Protein 8E0O (pdb70)

Secondary structure (DSSP, 8-state):
-HHHHHHHHHHHHHHHHHHHHHHHHHHT-HHHHHHHHHHHHHHHHHHHHHHHHHHHHT-HHHHHHHHHHHHHHHHHHHHHHHHHT-HHHHHHHHHHHHHHHHHHHHHHHHHHHTT-HHHHHHHHHHHHHHHHHHHHHHH--/-HHHHHHHHHHHHHHHHHHHHHHHHHHTTTT---HHHHHHHHHHHHHHHHHHHHHHHHT-HHHHHHHHHHHHHHHHHHHHHHHHHHHTT-HHHHHHHHHHHHHHHHHHHHHHHHTT-HHHHHHHHHHHHHHHHHHHHHHHHHHHTT-HHHHHHHHHHHHHHHHHHHHHHHHSS-SHHHHHHHHHHHHHHHHHHHHHHHHH-/-HHHHHHHHHHHHHHHHHHHHHHHHHT-HHHHHHHHHHHHHHHHHHHHHHHHHHHHT-HHHHHHHHHHHHHHHHHHHHHHHHHT-HHHHHHHHHHHHHHHHHHHHHHHHHHHTT-HHHHHHHHHHHHHHHHHHHTT---HHHHHHHHHHHHHHHHHHHH-

Foldseek 3Di:
DVLVVVLVVLLVQLVVLLVQLVVCVVVVNVVSNVVSLVSLLVSLVVLCVQLVVCVVVVNNVSNLSSLLSNLVSLLSQLVSCLVVVNPVSLVVSLVSLVVSLVSLVVSLVVCVVVVVVVVNVSSVVSNVVSVVSNVVSVPSD/DVVLVVVVVVLVVVVVVLVVVVVVVVVCVVPDDQVVVLVSLLVLLVSLLVQCVSCLVVVNPPSPVVSLVSLVVSLVVLCVSLVVCVVVVNLVSNLSSLLSLLSSLLSQCVSCLSPVDPVSNVVSLVSLVVSLVVLVVQLVVCVVVVNNVSNLSSLVSNLSSLVSQLVSCVSDVHDVSVVVSVVSNVVSVVVNVVSVVVVVD/DLVVVLVVLVVQLVVLLVQCVVCVVVVPDVSNVVSLVSLVVSLVSLCVSLVVCVVVVNNVSNLSSLLSLLSSLLSQCVSCVVVVPPVSNVVSLVSLVVSLVSLVVQLVVCVVVVVVVSNVSSLVSNVSSLVSCVPPPPPVVVVVVSVVVVVVSVCSNVVD

B-factor: mean 35.29, std 16.88, range [11.18, 127.59]

Sequence (502 aa):
GSLELELQNLELLVHIAEVLARLARRTGNEEALEHAARVAEEVAKQAEEIAREARYRGDLRLALEALRIMVEAARVLAEIARERGNEELLQKAEELAREALRQVREISKRLQEEGNIELALKANRLLIDALEVLVRIMRHRSSLEEKIEELVKELIKHHTEELRRLLEKLVKEGSEEYLLELLENLVRLARVIAEVAREQGNEELLEEAARLAEEAARQAEELAREARYEGDLELALKALQILVNAARVLAEIARDRGNEELLQKAAELAKEAARQAEEIAKEARERGNFELALEALEILNEAARVLARIAHHRGNQELLEEAWRLTHRSAKWSREIAEQARKSPRLVLRALENMVRAAHTLAEIARDNGNEEWLERAARLAEEVARRAEELAREAREKGDLELALKALQILVNAAYVLAEIARDRGNEELLKKAHELARKAAEEAQKIAEQQARYEGNLELFNKALRILLEAIRVLIEHDDSEEAARELIRRLEELLEQSRRS

Solvent-accessible surface area: 21598 Å² total; per-residue (Å²): 80,99,30,80,44,73,2,68,24,6,35,2,15,0,24,0,0,24,0,0,2,89,0,0,115,106,58,57,51,102,149,2,10,97,36,0,11,129,22,0,66,53,2,0,48,84,0,32,119,11,0,91,64,0,75,169,154,52,56,25,120,9,0,10,68,0,0,85,0,0,7,34,0,0,50,0,0,1,50,12,1,120,64,112,69,64,87,117,19,8,111,73,0,45,88,32,0,58,41,0,25,116,1,0,38,104,5,0,51,146,1,31,148,104,44,57,20,46,12,0,3,74,0,0,78,14,7,0,48,0,3,42,12,0,1,76,2,4,58,44,176,111,69,82,20,127,110,1,29,123,36,0,125,58,7,35,64,38,1,42,49,0,83,108,44,32,71,54,70,84,180,93,79,101,32,93,90,55,7,45,7,0,42,3,2,9,20,2,0,91,7,0,14,75,1,2,66,88,68,67,49,81,78,5,23,64,69,0,18,57,23,0,77,46,0,1,127,30,0,49,64,24,0,138,78,2,68,200,131,60,57,35,95,14,0,5,100,0,0,51,10,0,0,42,0,0,60,4,4,11,78,15,6,68,72,41,87,42,88,88,35,36,66,98,0,26,57,10,0,47,66,0,3,54,18,0,35,105,0,0,34,88,8,71,152,85,44,74,65,53,11,0,0,60,0,0,69,10,0,3,37,0,0,78,10,17,6,59,19,4,99,74,46,84,75,111,142,26,6,49,92,0,25,55,16,0,61,104,0,4,107,33,0,73,64,4,3,90,55,14,84,125,69,73,73,31,22,17,47,0,0,69,3,0,11,37,0,0,48,1,1,13,77,2,1,62,49,54,61,45,147,50,42,35,86,109,0,11,140,11,0,78,23,0,2,156,62,0,61,62,22,4,53,63,5,40,95,90,50,68,39,68,20,0,5,124,0,1,43,4,0,4,57,0,0,87,5,1,0,67,11,2,60,88,64,68,64,82,79,26,44,61,46,0,51,60,38,0,48,79,0,16,58,50,0,74,63,10,0,76,75,1,114,160,116,51,56,75,83,8,3,11,84,0,0,60,10,13,0,37,0,11,68,5,36,6,29,64,23,128,50,77,91,46,4,62,68,20,8,58,41,0,53,60,10,3,89,54,0,82,93,62

Radius of gyration: 23.11 Å; Cα contacts (8 Å, |Δi|>4): 675; chains: 3; bounding box: 54×58×62 Å

Structure (mmCIF, N/CA/C/O backbone):
data_8E0O
#
_entry.id   8E0O
#
_cell.length_a   58.957
_cell.length_b   61.662
_cell.length_c   73.691
_cell.angle_alpha   90.000
_cell.angle_beta   100.190
_cell.angle_gamma   90.000
#
_symmetry.space_group_name_H-M   'P 1 21 1'
#
loop_
_entity.id
_entity.type
_entity.pdbx_description
1 polymer hetBGL03-15-18a
2 polymer hetBGL03-15-18b
3 polymer hetBGL03-15-18c
4 water water
#
loop_
_atom_site.group_PDB
_atom_site.id
_atom_site.type_symbol
_atom_site.label_atom_id
_atom_site.label_alt_id
_atom_site.label_comp_id
_atom_site.label_asym_id
_atom_site.label_entity_id
_atom_site.label_seq_id
_atom_site.pdbx_PDB_ins_code
_atom_site.Cartn_x
_atom_site.Cartn_y
_atom_site.Cartn_z
_atom_site.occupancy
_atom_site.B_iso_or_equiv
_atom_site.auth_seq_id
_atom_site.auth_comp_id
_atom_site.auth_asym_id
_atom_site.auth_atom_id
_atom_site.pdbx_PDB_model_num
ATOM 1 N N . GLY A 1 1 ? 27.247 20.972 10.580 1.00 45.02 -1 GLY A N 1
ATOM 2 C CA . GLY A 1 1 ? 27.033 21.457 11.931 1.00 48.62 -1 GLY A CA 1
ATOM 3 C C . GLY A 1 1 ? 28.090 20.980 12.907 1.00 48.23 -1 GLY A C 1
ATOM 4 O O . GLY A 1 1 ? 28.297 19.778 13.070 1.00 47.78 -1 GLY A O 1
ATOM 5 N N . SER A 1 2 ? 28.763 21.930 13.559 1.00 52.23 0 SER A N 1
ATOM 6 C CA . SER A 1 2 ? 29.825 21.576 14.496 1.00 52.41 0 SER A CA 1
ATOM 7 C C . SER A 1 2 ? 29.265 20.862 15.720 1.00 55.51 0 SER A C 1
ATOM 8 O O . SER A 1 2 ? 29.702 19.757 16.061 1.00 54.67 0 SER A O 1
ATOM 11 N N . LEU A 1 3 ? 28.294 21.481 16.397 1.00 51.29 1 LEU A N 1
ATOM 12 C CA . LEU A 1 3 ? 27.699 20.849 17.570 1.00 40.51 1 LEU A CA 1
ATOM 13 C C . LEU A 1 3 ? 26.930 19.588 17.199 1.00 34.41 1 LEU A C 1
ATOM 14 O O . LEU A 1 3 ? 26.910 18.627 17.977 1.00 27.82 1 LEU A O 1
ATOM 19 N N . GLU A 1 4 ? 26.291 19.572 16.026 1.00 34.60 2 GLU A N 1
ATOM 20 C CA . GLU A 1 4 ? 25.602 18.367 15.577 1.00 34.51 2 GLU A CA 1
ATOM 21 C C . GLU A 1 4 ? 26.586 17.226 15.355 1.00 37.33 2 GLU A C 1
ATOM 22 O O . GLU A 1 4 ? 26.298 16.073 15.697 1.00 32.56 2 GLU A O 1
ATOM 28 N N . LEU A 1 5 ? 27.754 17.528 14.782 1.00 37.01 3 LEU A N 1
ATOM 29 C CA . LEU A 1 5 ? 28.794 16.514 14.648 1.00 35.79 3 LEU A CA 1
ATOM 30 C C . LEU A 1 5 ? 29.391 16.147 16.000 1.00 32.65 3 LEU A C 1
ATOM 31 O O . LEU A 1 5 ? 29.771 14.990 16.216 1.00 27.30 3 LEU A O 1
ATOM 36 N N . GLU A 1 6 ? 29.484 17.116 16.914 1.00 28.96 4 GLU A N 1
ATOM 37 C CA . GLU A 1 6 ? 29.953 16.820 18.264 1.00 31.49 4 GLU A CA 1
ATOM 38 C C . GLU A 1 6 ? 29.010 15.856 18.972 1.00 29.83 4 GLU A C 1
ATOM 39 O O . GLU A 1 6 ? 29.455 14.946 19.681 1.00 22.24 4 GLU A O 1
ATOM 45 N N . LEU A 1 7 ? 27.701 16.038 18.785 1.00 27.33 5 LEU A N 1
ATOM 46 C CA . LEU A 1 7 ? 26.730 15.138 19.400 1.00 27.80 5 LEU A CA 1
ATOM 47 C C . LEU A 1 7 ? 26.804 13.745 18.788 1.00 28.22 5 LEU A C 1
ATOM 48 O O . LEU A 1 7 ? 26.608 12.743 19.486 1.00 22.59 5 LEU A O 1
ATOM 53 N N . GLN A 1 8 ? 27.084 13.661 17.484 1.00 22.32 6 GLN A N 1
ATOM 54 C CA . GLN A 1 8 ? 27.234 12.358 16.842 1.00 29.72 6 GLN A CA 1
ATOM 55 C C . GLN A 1 8 ? 28.423 11.597 17.413 1.00 24.14 6 GLN A C 1
ATOM 56 O O . GLN A 1 8 ? 28.356 10.376 17.602 1.00 25.85 6 GLN A O 1
ATOM 62 N N . ASN A 1 9 ? 29.522 12.301 17.694 1.00 22.75 7 ASN A N 1
ATOM 63 C CA . ASN A 1 9 ? 30.693 11.641 18.261 1.00 30.86 7 ASN A CA 1
ATOM 64 C C . ASN A 1 9 ? 30.448 11.228 19.707 1.00 28.97 7 ASN A C 1
ATOM 65 O O . ASN A 1 9 ? 30.925 10.175 20.146 1.00 21.04 7 ASN A O 1
ATOM 70 N N . LEU A 1 10 ? 29.706 12.043 20.463 1.00 20.59 8 LEU A N 1
ATOM 71 C CA . LEU A 1 10 ? 29.425 11.705 21.854 1.00 24.93 8 LEU A CA 1
ATOM 72 C C . LEU A 1 10 ? 28.544 10.467 21.956 1.00 18.68 8 LEU A C 1
ATOM 73 O O . LEU A 1 10 ? 28.745 9.628 22.842 1.00 17.70 8 LEU A O 1
ATOM 78 N N . GLU A 1 11 ? 27.562 10.334 21.061 1.00 16.88 9 GLU A N 1
ATOM 79 C CA . GLU A 1 11 ? 26.708 9.150 21.078 1.00 25.07 9 GLU A CA 1
ATOM 80 C C . GLU A 1 11 ? 27.500 7.894 20.739 1.00 22.17 9 GLU A C 1
ATOM 81 O O . GLU A 1 11 ? 27.301 6.842 21.356 1.00 19.81 9 GLU A O 1
ATOM 87 N N . LEU A 1 12 ? 28.398 7.983 19.755 1.00 18.45 10 LEU A N 1
ATOM 88 C CA . LEU A 1 12 ? 29.274 6.857 19.457 1.00 23.33 10 LEU A CA 1
ATOM 89 C C . LEU A 1 12 ? 30.202 6.563 20.629 1.00 23.53 10 LEU A C 1
ATOM 90 O O . LEU A 1 12 ? 30.478 5.398 20.937 1.00 19.95 10 LEU A O 1
ATOM 95 N N . LEU A 1 13 ? 30.680 7.612 21.302 1.00 21.03 11 LEU A N 1
ATOM 96 C CA . LEU A 1 13 ? 31.593 7.433 22.428 1.00 20.86 11 LEU A CA 1
ATOM 97 C C . LEU A 1 13 ? 30.937 6.637 23.550 1.00 25.95 11 LEU A C 1
ATOM 98 O O . LEU A 1 13 ? 31.539 5.709 24.103 1.00 21.85 11 LEU A O 1
ATOM 103 N N . VAL A 1 14 ? 29.697 6.988 23.900 1.00 17.25 12 VAL A N 1
ATOM 104 C CA . VAL A 1 14 ? 29.036 6.315 25.013 1.00 22.30 12 VAL A CA 1
ATOM 105 C C . VAL A 1 14 ? 28.610 4.904 24.622 1.00 22.99 12 VAL A C 1
ATOM 106 O O . VAL A 1 14 ? 28.499 4.022 25.482 1.00 17.51 12 VAL A O 1
ATOM 110 N N . HIS A 1 15 ? 28.379 4.655 23.330 1.00 20.60 13 HIS A N 1
ATOM 111 C CA . HIS A 1 15 ? 28.036 3.306 22.896 1.00 17.51 13 HIS A CA 1
ATOM 112 C C . HIS A 1 15 ? 29.258 2.399 22.844 1.00 22.69 13 HIS A C 1
ATOM 113 O O . HIS A 1 15 ? 29.135 1.189 23.066 1.00 21.32 13 HIS A O 1
ATOM 120 N N . ILE A 1 16 ? 30.436 2.956 22.552 1.00 19.19 14 ILE A N 1
ATOM 121 C CA . ILE A 1 16 ? 31.668 2.190 22.710 1.00 24.34 14 ILE A CA 1
ATOM 122 C C . ILE A 1 16 ? 31.915 1.892 24.182 1.00 20.59 14 ILE A C 1
ATOM 123 O O . ILE A 1 16 ? 32.308 0.778 24.549 1.00 21.05 14 ILE A O 1
ATOM 128 N N . ALA A 1 17 ? 31.677 2.880 25.049 1.00 19.89 15 ALA A N 1
ATOM 129 C CA . ALA A 1 17 ? 31.877 2.681 26.480 1.00 19.17 15 ALA A CA 1
ATOM 130 C C . ALA A 1 17 ? 30.920 1.634 27.034 1.00 20.09 15 ALA A C 1
ATOM 131 O O . ALA A 1 17 ? 31.284 0.861 27.928 1.00 17.61 15 ALA A O 1
ATOM 133 N N . GLU A 1 18 ? 29.689 1.596 26.518 1.00 19.15 16 GLU A N 1
ATOM 134 C CA . GLU A 1 18 ? 28.729 0.592 26.967 1.00 19.94 16 GLU A CA 1
ATOM 135 C C . GLU A 1 18 ? 29.216 -0.813 26.640 1.00 22.21 16 GLU A C 1
ATOM 136 O O . GLU A 1 18 ? 29.179 -1.712 27.489 1.00 21.04 16 GLU A O 1
ATOM 142 N N . VAL A 1 19 ? 29.682 -1.019 25.407 1.00 17.36 17 VAL A N 1
ATOM 143 C CA . VAL A 1 19 ? 30.180 -2.331 25.008 1.00 24.74 17 VAL A CA 1
ATOM 144 C C . VAL A 1 19 ? 31.466 -2.665 25.754 1.00 23.56 17 VAL A C 1
ATOM 145 O O . VAL A 1 19 ? 31.669 -3.805 26.188 1.00 22.20 17 VAL A O 1
ATOM 149 N N . LEU A 1 20 ? 32.347 -1.676 25.929 1.00 21.37 18 LEU A N 1
ATOM 150 C CA . LEU A 1 20 ? 33.601 -1.919 26.635 1.00 21.93 18 LEU A CA 1
ATOM 151 C C . LEU A 1 20 ? 33.356 -2.264 28.098 1.00 23.40 18 LEU A C 1
ATOM 152 O O . LEU A 1 20 ? 33.980 -3.186 28.638 1.00 22.73 18 LEU A O 1
ATOM 157 N N . ALA A 1 21 ? 32.454 -1.535 28.759 1.00 22.15 19 ALA A N 1
ATOM 158 C CA . ALA A 1 21 ? 32.152 -1.828 30.156 1.00 21.43 19 ALA A CA 1
ATOM 159 C C . ALA A 1 21 ? 31.543 -3.214 30.309 1.00 21.88 19 ALA A C 1
ATOM 160 O O . ALA A 1 21 ? 31.845 -3.932 31.269 1.00 24.12 19 ALA A O 1
ATOM 162 N N . ARG A 1 22 ? 30.680 -3.607 29.368 1.00 23.08 20 ARG A N 1
ATOM 163 C CA . ARG A 1 22 ? 30.072 -4.932 29.423 1.00 22.42 20 ARG A CA 1
ATOM 164 C C . ARG A 1 22 ? 31.126 -6.026 29.316 1.00 29.11 20 ARG A C 1
ATOM 165 O O . ARG A 1 22 ? 31.085 -7.014 30.059 1.00 27.92 20 ARG A O 1
ATOM 173 N N . LEU A 1 23 ? 32.085 -5.862 28.404 1.00 28.32 21 LEU A N 1
ATOM 174 C CA . LEU A 1 23 ? 33.107 -6.883 28.208 1.00 26.89 21 LEU A CA 1
ATOM 175 C C . LEU A 1 23 ? 34.175 -6.828 29.293 1.00 28.20 21 LEU A C 1
ATOM 176 O O . LEU A 1 23 ? 34.643 -7.873 29.756 1.00 24.48 21 LEU A O 1
ATOM 181 N N . ALA A 1 24 ? 34.573 -5.623 29.711 1.00 25.27 22 ALA A N 1
ATOM 182 C CA . ALA A 1 24 ? 35.604 -5.501 30.738 1.00 26.88 22 ALA A CA 1
ATOM 183 C C . ALA A 1 24 ? 35.142 -6.105 32.058 1.00 36.64 22 ALA A C 1
ATOM 184 O O . ALA A 1 24 ? 35.930 -6.738 32.770 1.00 30.33 22 ALA A O 1
ATOM 186 N N . ARG A 1 25 ? 33.867 -5.919 32.400 1.00 31.52 23 ARG A N 1
ATOM 187 C CA . ARG A 1 25 ? 33.344 -6.509 33.626 1.00 35.39 23 ARG A CA 1
ATOM 188 C C . ARG A 1 25 ? 33.268 -8.027 33.530 1.00 34.39 23 ARG A C 1
ATOM 189 O O . ARG A 1 25 ? 33.385 -8.718 34.549 1.00 36.11 23 ARG A O 1
ATOM 197 N N . ARG A 1 26 ? 33.085 -8.564 32.322 1.00 29.97 24 ARG A N 1
ATOM 198 C CA . ARG A 1 26 ? 32.981 -10.008 32.155 1.00 39.37 24 ARG A CA 1
ATOM 199 C C . ARG A 1 26 ? 34.321 -10.714 32.323 1.00 39.61 24 ARG A C 1
ATOM 200 O O . ARG A 1 26 ? 34.340 -11.905 32.651 1.00 43.65 24 ARG A O 1
ATOM 208 N N . THR A 1 27 ? 35.434 -10.014 32.109 1.00 35.10 25 THR A N 1
ATOM 209 C CA . THR A 1 27 ? 36.762 -10.601 32.229 1.00 34.55 25 THR A CA 1
ATOM 210 C C . THR A 1 27 ? 37.536 -10.096 33.437 1.00 38.07 25 THR A C 1
ATOM 211 O O . THR A 1 27 ? 38.676 -10.525 33.647 1.00 39.36 25 THR A O 1
ATOM 215 N N . GLY A 1 28 ? 36.960 -9.198 34.231 1.00 35.78 26 GLY A N 1
ATOM 216 C CA . GLY A 1 28 ? 37.644 -8.706 35.410 1.00 34.74 26 GLY A CA 1
ATOM 217 C C . GLY A 1 28 ? 38.701 -7.660 35.145 1.00 34.17 26 GLY A C 1
ATOM 218 O O . GLY A 1 28 ? 39.665 -7.558 35.911 1.00 34.77 26 GLY A O 1
ATOM 219 N N . ASN A 1 29 ? 38.556 -6.880 34.077 1.00 34.95 27 ASN A N 1
ATOM 220 C CA . ASN A 1 29 ? 39.485 -5.793 33.775 1.00 32.22 27 ASN A CA 1
ATOM 221 C C . ASN A 1 29 ? 38.933 -4.529 34.421 1.00 33.42 27 ASN A C 1
ATOM 222 O O . ASN A 1 29 ? 38.089 -3.840 33.845 1.00 29.62 27 ASN A O 1
ATOM 227 N N . GLU A 1 30 ? 39.410 -4.226 35.631 1.00 31.10 28 GLU A N 1
ATOM 228 C CA . GLU A 1 30 ? 38.897 -3.071 36.361 1.00 38.50 28 GLU A CA 1
ATOM 229 C C . GLU A 1 30 ? 39.314 -1.758 35.711 1.00 33.85 28 GLU A C 1
ATOM 230 O O . GLU A 1 30 ? 38.560 -0.779 35.758 1.00 29.46 28 GLU A O 1
ATOM 236 N N . GLU A 1 31 ? 40.501 -1.714 35.100 1.00 31.01 29 GLU A N 1
ATOM 237 C CA . GLU A 1 31 ? 40.964 -0.472 34.489 1.00 38.79 29 GLU A CA 1
ATOM 238 C C . GLU A 1 31 ? 40.151 -0.128 33.248 1.00 28.20 29 GLU A C 1
ATOM 239 O O . GLU A 1 31 ? 39.766 1.030 33.054 1.00 27.10 29 GLU A O 1
ATOM 245 N N . ALA A 1 32 ? 39.883 -1.119 32.394 1.00 25.91 30 ALA A N 1
ATOM 246 C CA . ALA A 1 32 ? 39.041 -0.872 31.229 1.00 28.63 30 ALA A CA 1
ATOM 247 C C . ALA A 1 32 ? 37.605 -0.567 31.634 1.00 30.32 30 ALA A C 1
ATOM 248 O O . ALA A 1 32 ? 36.930 0.227 30.970 1.00 33.44 30 ALA A O 1
ATOM 250 N N . LEU A 1 33 ? 37.126 -1.182 32.718 1.00 27.90 31 LEU A N 1
ATOM 251 C CA . LEU A 1 33 ? 35.772 -0.910 33.188 1.00 26.74 31 LEU A CA 1
ATOM 252 C C . LEU A 1 33 ? 35.664 0.494 33.769 1.00 32.73 31 LEU A C 1
ATOM 253 O O . LEU A 1 33 ? 34.685 1.204 33.511 1.00 28.30 31 LEU A O 1
ATOM 258 N N . GLU A 1 34 ? 36.657 0.909 34.560 1.00 24.58 32 GLU A N 1
ATOM 259 C CA . GLU A 1 34 ? 36.664 2.269 35.088 1.00 29.08 32 GLU A CA 1
ATOM 260 C C . GLU A 1 34 ? 36.814 3.290 33.966 1.00 28.95 32 GLU A C 1
ATOM 261 O O . GLU A 1 34 ? 36.206 4.367 34.010 1.00 30.61 32 GLU A O 1
ATOM 267 N N . HIS A 1 35 ? 37.616 2.964 32.950 1.00 24.45 33 HIS A N 1
ATOM 268 C CA . HIS A 1 35 ? 37.768 3.857 31.806 1.00 26.28 33 HIS A CA 1
ATOM 269 C C . HIS A 1 35 ? 36.446 4.033 31.069 1.00 27.69 33 HIS A C 1
ATOM 270 O O . HIS A 1 35 ? 36.080 5.154 30.694 1.00 21.67 33 HIS A O 1
ATOM 277 N N . ALA A 1 36 ? 35.714 2.937 30.856 1.00 24.69 34 ALA A N 1
ATOM 278 C CA . ALA A 1 36 ? 34.419 3.033 30.191 1.00 25.53 34 ALA A CA 1
ATOM 279 C C . ALA A 1 36 ? 33.428 3.832 31.028 1.00 23.15 34 ALA A C 1
ATOM 280 O O . ALA A 1 36 ? 32.591 4.562 30.485 1.00 27.50 34 ALA A O 1
ATOM 282 N N . ALA A 1 37 ? 33.511 3.712 32.356 1.00 25.20 35 ALA A N 1
ATOM 283 C CA . ALA A 1 37 ? 32.617 4.469 33.224 1.00 25.45 35 ALA A CA 1
ATOM 284 C C . ALA A 1 37 ? 32.923 5.961 33.170 1.00 27.68 35 ALA A C 1
ATOM 285 O O . ALA A 1 37 ? 32.006 6.790 33.209 1.00 22.94 35 ALA A O 1
ATOM 287 N N . ARG A 1 38 ? 34.206 6.322 33.081 1.00 23.95 36 ARG A N 1
ATOM 288 C CA . ARG A 1 38 ? 34.573 7.733 33.001 1.00 27.72 36 ARG A CA 1
ATOM 289 C C . ARG A 1 38 ? 34.102 8.354 31.692 1.00 22.39 36 ARG A C 1
ATOM 290 O O . ARG A 1 38 ? 33.632 9.498 31.676 1.00 21.52 36 ARG A O 1
ATOM 298 N N . VAL A 1 39 ? 34.222 7.617 30.586 1.00 21.75 37 VAL A N 1
ATOM 299 C CA . VAL A 1 39 ? 33.807 8.145 29.291 1.00 25.36 37 VAL A CA 1
ATOM 300 C C . VAL A 1 39 ? 32.299 8.363 29.259 1.00 25.08 37 VAL A C 1
ATOM 301 O O . VAL A 1 39 ? 31.817 9.393 28.772 1.00 21.01 37 VAL A O 1
ATOM 305 N N . ALA A 1 40 ? 31.531 7.404 29.784 1.00 22.69 38 ALA A N 1
ATOM 306 C CA . ALA A 1 40 ? 30.080 7.561 29.821 1.00 24.95 38 ALA A CA 1
ATOM 307 C C . ALA A 1 40 ? 29.676 8.744 30.692 1.00 27.51 38 ALA A C 1
ATOM 308 O O . ALA A 1 40 ? 28.704 9.446 30.388 1.00 23.83 38 ALA A O 1
ATOM 310 N N . GLU A 1 41 ? 30.415 8.984 31.778 1.00 27.07 39 GLU A N 1
ATOM 311 C CA . GLU A 1 41 ? 30.134 10.143 32.621 1.00 26.41 39 GLU A CA 1
ATOM 312 C C . GLU A 1 41 ? 30.467 11.442 31.899 1.00 26.16 39 GLU A C 1
ATOM 313 O O . GLU A 1 41 ? 29.689 12.402 31.945 1.00 23.72 39 GLU A O 1
ATOM 319 N N . GLU A 1 42 ? 31.621 11.489 31.226 1.00 20.76 40 GLU A N 1
ATOM 320 C CA . GLU A 1 42 ? 32.011 12.699 30.510 1.00 25.38 40 GLU A CA 1
ATOM 321 C C . GLU A 1 42 ? 31.081 12.988 29.339 1.00 22.56 40 GLU A C 1
ATOM 322 O O . GLU A 1 42 ? 30.818 14.157 29.035 1.00 23.89 40 GLU A O 1
ATOM 324 N N . VAL A 1 43 ? 30.578 11.947 28.672 1.00 21.16 41 VAL A N 1
ATOM 325 C CA . VAL A 1 43 ? 29.641 12.156 27.571 1.00 22.84 41 VAL A CA 1
ATOM 326 C C . VAL A 1 43 ? 28.357 12.794 28.083 1.00 19.99 41 VAL A C 1
ATOM 327 O O . VAL A 1 43 ? 27.822 13.727 27.472 1.00 19.07 41 VAL A O 1
ATOM 331 N N . ALA A 1 44 ? 27.847 12.307 29.218 1.00 18.60 42 ALA A N 1
ATOM 332 C CA . ALA A 1 44 ? 26.644 12.892 29.802 1.00 17.85 42 ALA A CA 1
ATOM 333 C C . ALA A 1 44 ? 26.869 14.348 30.190 1.00 22.32 42 ALA A C 1
ATOM 334 O O . ALA A 1 44 ? 25.986 15.193 30.001 1.00 17.40 42 ALA A O 1
ATOM 336 N N . LYS A 1 45 ? 28.047 14.660 30.736 1.00 19.49 43 LYS A N 1
ATOM 337 C CA . LYS A 1 45 ? 28.346 16.040 31.101 1.00 24.21 43 LYS A CA 1
ATOM 338 C C . LYS A 1 45 ? 28.466 16.923 29.865 1.00 23.82 43 LYS A C 1
ATOM 339 O O . LYS A 1 45 ? 27.937 18.040 29.840 1.00 22.87 43 LYS A O 1
ATOM 341 N N . GLN A 1 46 ? 29.150 16.436 28.826 1.00 19.49 44 GLN A N 1
ATOM 342 C CA . GLN A 1 46 ? 29.304 17.227 27.609 1.00 20.46 44 GLN A CA 1
ATOM 343 C C . GLN A 1 46 ? 27.975 17.395 26.884 1.00 22.88 44 GLN A C 1
ATOM 344 O O . GLN A 1 46 ? 27.712 18.450 26.295 1.00 16.46 44 GLN A O 1
ATOM 350 N N . ALA A 1 47 ? 27.123 16.367 26.913 1.00 16.74 45 ALA A N 1
ATOM 351 C CA . ALA A 1 47 ? 25.816 16.474 26.271 1.00 18.88 45 ALA A CA 1
ATOM 352 C C . ALA A 1 47 ? 24.942 17.511 26.966 1.00 19.12 45 ALA A C 1
ATOM 353 O O . ALA A 1 47 ? 24.199 18.247 26.305 1.00 15.62 45 ALA A O 1
ATOM 355 N N . GLU A 1 48 ? 25.016 17.585 28.298 1.00 18.99 46 GLU A N 1
ATOM 356 C CA . GLU A 1 48 ? 24.234 18.581 29.024 1.00 20.91 46 GLU A CA 1
ATOM 357 C C . GLU A 1 48 ? 24.715 19.993 28.717 1.00 16.89 46 GLU A C 1
ATOM 358 O O . GLU A 1 48 ? 23.904 20.918 28.595 1.00 19.66 46 GLU A O 1
ATOM 364 N N . GLU A 1 49 ? 26.032 20.177 28.586 1.00 19.19 47 GLU A N 1
ATOM 365 C CA . GLU A 1 49 ? 26.566 21.496 28.261 1.00 26.08 47 GLU A CA 1
ATOM 366 C C . GLU A 1 49 ? 26.144 21.936 26.865 1.00 23.18 47 GLU A C 1
ATOM 367 O O . GLU A 1 49 ? 25.886 23.123 26.634 1.00 20.76 47 GLU A O 1
ATOM 373 N N . ILE A 1 50 ? 26.075 20.996 25.920 1.00 18.02 48 ILE A N 1
ATOM 374 C CA . ILE A 1 50 ? 25.626 21.333 24.573 1.00 21.97 48 ILE A CA 1
ATOM 375 C C . ILE A 1 50 ? 24.136 21.655 24.576 1.00 16.98 48 ILE A C 1
ATOM 376 O O . ILE A 1 50 ? 23.682 22.565 23.873 1.00 19.48 48 ILE A O 1
ATOM 381 N N . ALA A 1 51 ? 23.355 20.924 25.374 1.00 19.68 49 ALA A N 1
ATOM 382 C CA . ALA A 1 51 ? 21.935 21.230 25.505 1.00 19.07 49 ALA A CA 1
ATOM 383 C C . ALA A 1 51 ? 21.730 22.622 26.091 1.00 23.91 49 ALA A C 1
ATOM 384 O O . ALA A 1 51 ? 20.910 23.404 25.596 1.00 20.32 49 ALA A O 1
ATOM 386 N N . ARG A 1 52 ? 22.477 22.949 27.149 1.00 22.62 50 ARG A N 1
ATOM 387 C CA . ARG A 1 52 ? 22.370 24.274 27.754 1.00 22.87 50 ARG A CA 1
ATOM 388 C C . ARG A 1 52 ? 22.802 25.360 26.778 1.00 25.58 50 ARG A C 1
ATOM 389 O O . ARG A 1 52 ? 22.173 26.423 26.700 1.00 26.05 50 ARG A O 1
ATOM 397 N N . GLU A 1 53 ? 23.877 25.113 26.025 1.00 22.78 51 GLU A N 1
ATOM 398 C CA . GLU A 1 53 ? 24.311 26.071 25.015 1.00 30.43 51 GLU A CA 1
ATOM 399 C C . GLU A 1 53 ? 23.267 26.216 23.914 1.00 28.30 51 GLU A C 1
ATOM 400 O O . GLU A 1 53 ? 23.023 27.323 23.420 1.00 28.23 51 GLU A O 1
ATOM 406 N N . ALA A 1 54 ? 22.635 25.107 23.523 1.00 25.42 52 ALA A N 1
ATOM 407 C CA . ALA A 1 54 ? 21.576 25.178 22.521 1.00 26.32 52 ALA A CA 1
ATOM 408 C C . ALA A 1 54 ? 20.361 25.923 23.056 1.00 26.96 52 ALA A C 1
ATOM 409 O O . ALA A 1 54 ? 19.694 26.651 22.311 1.00 27.15 52 ALA A O 1
ATOM 411 N N . ARG A 1 55 ? 20.056 25.755 24.346 1.00 22.56 53 ARG A N 1
ATOM 412 C CA . ARG A 1 55 ? 18.954 26.502 24.943 1.00 30.52 53 ARG A CA 1
ATOM 413 C C . ARG A 1 55 ? 19.269 27.990 25.028 1.00 26.21 53 ARG A C 1
ATOM 414 O O . ARG A 1 55 ? 18.363 28.820 24.894 1.00 24.41 53 ARG A O 1
ATOM 422 N N . TYR A 1 56 ? 20.537 28.342 25.253 1.00 26.52 54 TYR A N 1
ATOM 423 C CA . TYR A 1 56 ? 20.941 29.745 25.213 1.00 31.01 54 TYR A CA 1
ATOM 424 C C . TYR A 1 56 ? 20.654 30.352 23.845 1.00 35.76 54 TYR A C 1
ATOM 425 O O . TYR A 1 56 ? 20.098 31.451 23.741 1.00 33.85 54 TYR A O 1
ATOM 434 N N . ARG A 1 57 ? 21.031 29.641 22.779 1.00 29.19 55 ARG A N 1
ATOM 435 C CA . ARG A 1 57 ? 20.835 30.137 21.423 1.00 33.11 55 ARG A CA 1
ATOM 436 C C . ARG A 1 57 ? 19.370 30.159 21.012 1.00 31.20 55 ARG A C 1
ATOM 437 O O . ARG A 1 57 ? 19.025 30.828 20.032 1.00 36.84 55 ARG A O 1
ATOM 445 N N . GLY A 1 58 ? 18.505 29.447 21.729 1.00 31.37 56 GLY A N 1
ATOM 446 C CA . GLY A 1 58 ? 17.143 29.256 21.279 1.00 30.97 56 GLY A CA 1
ATOM 447 C C . GLY A 1 58 ? 16.972 28.146 20.270 1.00 24.55 56 GLY A C 1
ATOM 448 O O . GLY A 1 58 ? 15.907 28.050 19.650 1.00 25.38 56 GLY A O 1
ATOM 449 N N . ASP A 1 59 ? 17.993 27.308 20.081 1.00 25.45 57 ASP A N 1
ATOM 450 C CA . ASP A 1 59 ? 17.933 26.182 19.149 1.00 25.03 57 ASP A CA 1
ATOM 451 C C . ASP A 1 59 ? 17.399 24.975 19.915 1.00 24.17 57 ASP A C 1
ATOM 452 O O . ASP A 1 59 ? 18.141 24.121 20.404 1.00 25.16 57 ASP A O 1
ATOM 457 N N . LEU A 1 60 ? 16.069 24.913 20.017 1.00 27.20 58 LEU A N 1
ATOM 458 C CA . LEU A 1 60 ? 15.441 23.887 20.843 1.00 23.46 58 LEU A CA 1
ATOM 459 C C . LEU A 1 60 ? 15.502 22.512 20.189 1.00 25.57 58 LEU A C 1
ATOM 460 O O . LEU A 1 60 ? 15.474 21.495 20.892 1.00 17.63 58 LEU A O 1
ATOM 465 N N . ARG A 1 61 ? 15.583 22.455 18.858 1.00 19.74 59 ARG A N 1
ATOM 466 C CA . ARG A 1 61 ? 15.757 21.167 18.194 1.00 28.18 59 ARG A CA 1
ATOM 467 C C . ARG A 1 61 ? 17.116 20.564 18.522 1.00 18.57 59 ARG A C 1
ATOM 468 O O . ARG A 1 61 ? 17.217 19.367 18.817 1.00 15.34 59 ARG A O 1
ATOM 476 N N . LEU A 1 62 ? 18.173 21.379 18.477 1.00 23.60 60 LEU A N 1
ATOM 477 C CA . LEU A 1 62 ? 19.497 20.902 18.859 1.00 22.36 60 LEU A CA 1
ATOM 478 C C . LEU A 1 62 ? 19.546 20.541 20.339 1.00 22.72 60 LEU A C 1
ATOM 479 O O . LEU A 1 62 ? 20.233 19.589 20.729 1.00 21.48 60 LEU A O 1
ATOM 484 N N . ALA A 1 63 ? 18.823 21.289 21.176 1.00 17.55 61 ALA A N 1
ATOM 485 C CA . ALA A 1 63 ? 18.804 20.991 22.604 1.00 19.07 61 ALA A CA 1
ATOM 486 C C . ALA A 1 63 ? 18.154 19.641 22.877 1.00 17.58 61 ALA A C 1
ATOM 487 O O . ALA A 1 63 ? 18.623 18.880 23.731 1.00 18.16 61 ALA A O 1
ATOM 489 N N . LEU A 1 64 ? 17.075 19.324 22.156 1.00 17.17 62 LEU A N 1
ATOM 490 C CA . LEU A 1 64 ? 16.416 18.035 22.344 1.00 15.85 62 LEU A CA 1
ATOM 491 C C . LEU A 1 64 ? 17.311 16.885 21.899 1.00 18.30 62 LEU A C 1
ATOM 492 O O . LEU A 1 64 ? 17.299 15.810 22.510 1.00 13.93 62 LEU A O 1
ATOM 497 N N . GLU A 1 65 ? 18.094 17.090 20.836 1.00 17.98 63 GLU A N 1
ATOM 498 C CA . GLU A 1 65 ? 19.009 16.046 20.388 1.00 17.84 63 GLU A CA 1
ATOM 499 C C . GLU A 1 65 ? 20.143 15.844 21.386 1.00 16.65 63 GLU A C 1
ATOM 500 O O . GLU A 1 65 ? 20.580 14.710 21.618 1.00 20.73 63 GLU A O 1
ATOM 506 N N . ALA A 1 66 ? 20.629 16.930 21.991 1.00 15.38 64 ALA A N 1
ATOM 507 C CA . ALA A 1 66 ? 21.663 16.802 23.012 1.00 16.56 64 ALA A CA 1
ATOM 508 C C . ALA A 1 66 ? 21.121 16.123 24.263 1.00 14.99 64 ALA A C 1
ATOM 509 O O . ALA A 1 66 ? 21.814 15.309 24.884 1.00 17.30 64 ALA A O 1
ATOM 511 N N . LEU A 1 67 ? 19.883 16.444 24.649 1.00 14.36 65 LEU A N 1
ATOM 512 C CA . LEU A 1 67 ? 19.295 15.815 25.827 1.00 16.07 65 LEU A CA 1
ATOM 513 C C . LEU A 1 67 ? 19.010 14.338 25.591 1.00 13.83 65 LEU A C 1
ATOM 514 O O . LEU A 1 67 ? 19.066 13.541 26.534 1.00 16.78 65 LEU A O 1
ATOM 519 N N . ARG A 1 68 ? 18.704 13.956 24.348 1.00 13.89 66 ARG A N 1
ATOM 520 C CA . ARG A 1 68 ? 18.544 12.540 24.032 1.00 14.81 66 ARG A CA 1
ATOM 521 C C . ARG A 1 68 ? 19.839 11.776 24.282 1.00 15.33 66 ARG A C 1
ATOM 522 O O . ARG A 1 68 ? 19.821 10.671 24.836 1.00 14.73 66 ARG A O 1
ATOM 530 N N . ILE A 1 69 ? 20.974 12.355 23.884 1.00 14.40 67 ILE A N 1
ATOM 531 C CA . ILE A 1 69 ? 22.264 11.733 24.171 1.00 16.59 67 ILE A CA 1
ATOM 532 C C . ILE A 1 69 ? 22.520 11.712 25.672 1.00 15.09 67 ILE A C 1
ATOM 533 O O . ILE A 1 69 ? 23.094 10.754 26.204 1.00 13.51 67 ILE A O 1
ATOM 538 N N . MET A 1 70 ? 22.096 12.763 26.379 1.00 17.31 68 MET A N 1
ATOM 539 C CA . MET A 1 70 ? 22.247 12.794 27.831 1.00 17.77 68 MET A CA 1
ATOM 540 C C . MET A 1 70 ? 21.485 11.653 28.492 1.00 14.73 68 MET A C 1
ATOM 541 O O . MET A 1 70 ? 22.005 10.989 29.396 1.00 14.22 68 MET A O 1
ATOM 546 N N . VAL A 1 71 ? 20.245 11.416 28.055 1.00 15.04 69 VAL A N 1
ATOM 547 C CA . VAL A 1 71 ? 19.451 10.322 28.606 1.00 13.82 69 VAL A CA 1
ATOM 548 C C . VAL A 1 71 ? 20.117 8.983 28.319 1.00 15.44 69 VAL A C 1
ATOM 549 O O . VAL A 1 71 ? 20.173 8.100 29.184 1.00 13.88 69 VAL A O 1
ATOM 553 N N . GLU A 1 72 ? 20.635 8.813 27.100 1.00 15.41 70 GLU A N 1
ATOM 554 C CA . GLU A 1 72 ? 21.286 7.557 26.740 1.00 17.78 70 GLU A CA 1
ATOM 555 C C . GLU A 1 72 ? 22.548 7.333 27.565 1.00 15.75 70 GLU A C 1
ATOM 556 O O . GLU A 1 72 ? 22.827 6.204 27.987 1.00 14.84 70 GLU A O 1
ATOM 562 N N . ALA A 1 73 ? 23.318 8.395 27.810 1.00 14.58 71 ALA A N 1
ATOM 563 C CA . ALA A 1 73 ? 24.507 8.260 28.645 1.00 17.31 71 ALA A CA 1
ATOM 564 C C . ALA A 1 73 ? 24.133 7.924 30.082 1.00 18.18 71 ALA A C 1
ATOM 565 O O . ALA A 1 73 ? 24.839 7.160 30.751 1.00 18.34 71 ALA A O 1
ATOM 567 N N . ALA A 1 74 ? 23.021 8.478 30.572 1.00 14.53 72 ALA A N 1
ATOM 568 C CA . ALA A 1 74 ? 22.561 8.141 31.915 1.00 14.99 72 ALA A CA 1
ATOM 569 C C . ALA A 1 74 ? 22.122 6.685 31.996 1.00 15.03 72 ALA A C 1
ATOM 570 O O . ALA A 1 74 ? 22.344 6.020 33.015 1.00 16.45 72 ALA A O 1
ATOM 572 N N . ARG A 1 75 ? 21.497 6.172 30.934 1.00 14.76 73 ARG A N 1
ATOM 573 C CA . ARG A 1 75 ? 21.093 4.770 30.915 1.00 16.22 73 ARG A CA 1
ATOM 574 C C . ARG A 1 75 ? 22.309 3.851 30.936 1.00 14.88 73 ARG A C 1
ATOM 575 O O . ARG A 1 75 ? 22.351 2.876 31.696 1.00 17.58 73 ARG A O 1
ATOM 583 N N . VAL A 1 76 ? 23.309 4.150 30.102 1.00 14.58 74 VAL A N 1
ATOM 584 C CA . VAL A 1 76 ? 24.537 3.358 30.088 1.00 19.53 74 VAL A CA 1
ATOM 585 C C . VAL A 1 76 ? 25.238 3.435 31.439 1.00 18.39 74 VAL A C 1
ATOM 586 O O . VAL A 1 76 ? 25.712 2.422 31.969 1.00 19.61 74 VAL A O 1
ATOM 590 N N . LEU A 1 77 ? 25.310 4.637 32.016 1.00 16.10 75 LEU A N 1
ATOM 591 C CA . LEU A 1 77 ? 25.945 4.803 33.320 1.00 19.88 75 LEU A CA 1
ATOM 592 C C . LEU A 1 77 ? 25.245 3.972 34.387 1.00 22.26 75 LEU A C 1
ATOM 593 O O . LEU A 1 77 ? 25.901 3.330 35.217 1.00 19.66 75 LEU A O 1
ATOM 598 N N . ALA A 1 78 ? 23.910 3.967 34.378 1.00 16.60 76 ALA A N 1
ATOM 599 C CA . ALA A 1 78 ? 23.165 3.237 35.396 1.00 19.17 76 ALA A CA 1
ATOM 600 C C . ALA A 1 78 ? 23.350 1.732 35.266 1.00 23.86 76 ALA A C 1
ATOM 601 O O . ALA A 1 78 ? 23.377 1.024 36.279 1.00 19.89 76 ALA A O 1
ATOM 603 N N . GLU A 1 79 ? 23.473 1.224 34.038 1.00 25.34 77 GLU A N 1
ATOM 604 C CA . GLU A 1 79 ? 23.678 -0.210 33.856 1.00 23.21 77 GLU A CA 1
ATOM 605 C C . GLU A 1 79 ? 25.037 -0.642 34.391 1.00 23.31 77 GLU A C 1
ATOM 606 O O . GLU A 1 79 ? 25.162 -1.719 34.987 1.00 26.29 77 GLU A O 1
ATOM 612 N N . ILE A 1 80 ? 26.065 0.186 34.190 1.00 20.91 78 ILE A N 1
ATOM 613 C CA . ILE A 1 80 ? 27.382 -0.114 34.744 1.00 24.59 78 ILE A CA 1
ATOM 614 C C . ILE A 1 80 ? 27.326 -0.133 36.265 1.00 32.14 78 ILE A C 1
ATOM 615 O O . ILE A 1 80 ? 27.882 -1.029 36.913 1.00 27.24 78 ILE A O 1
ATOM 620 N N . ALA A 1 81 ? 26.641 0.847 36.860 1.00 23.98 79 ALA A N 1
ATOM 621 C CA . ALA A 1 81 ? 26.556 0.917 38.315 1.00 28.67 79 ALA A CA 1
ATOM 622 C C . ALA A 1 81 ? 25.739 -0.238 38.884 1.00 31.94 79 ALA A C 1
ATOM 623 O O . ALA A 1 81 ? 26.044 -0.741 39.972 1.00 31.41 79 ALA A O 1
ATOM 625 N N . ARG A 1 82 ? 24.699 -0.671 38.167 1.00 27.68 80 ARG A N 1
ATOM 626 C CA . ARG A 1 82 ? 23.882 -1.782 38.650 1.00 32.66 80 ARG A CA 1
ATOM 627 C C . ARG A 1 82 ? 24.689 -3.073 38.699 1.00 34.64 80 ARG A C 1
ATOM 628 O O . ARG A 1 82 ? 24.630 -3.822 39.682 1.00 33.16 80 ARG A O 1
ATOM 636 N N . GLU A 1 83 ? 25.451 -3.349 37.637 1.00 33.59 81 GLU A N 1
ATOM 637 C CA . GLU A 1 83 ? 26.249 -4.570 37.585 1.00 38.01 81 GLU A CA 1
ATOM 638 C C . GLU A 1 83 ? 27.310 -4.598 38.676 1.00 33.97 81 GLU A C 1
ATOM 639 O O . GLU A 1 83 ? 27.738 -5.679 39.099 1.00 38.88 81 GLU A O 1
ATOM 645 N N . ARG A 1 84 ? 27.741 -3.429 39.147 1.00 29.47 82 ARG A N 1
ATOM 646 C CA . ARG A 1 84 ? 28.813 -3.327 40.126 1.00 35.56 82 ARG A CA 1
ATOM 647 C C . ARG A 1 84 ? 28.319 -3.138 41.553 1.00 34.68 82 ARG A C 1
ATOM 648 O O . ARG A 1 84 ? 29.130 -3.211 42.482 1.00 34.03 82 ARG A O 1
ATOM 656 N N . GLY A 1 85 ? 27.025 -2.907 41.754 1.00 29.00 83 GLY A N 1
ATOM 657 C CA . GLY A 1 85 ? 26.552 -2.535 43.074 1.00 34.10 83 GLY A CA 1
ATOM 658 C C . GLY A 1 85 ? 27.091 -1.203 43.539 1.00 32.82 83 GLY A C 1
ATOM 659 O O . GLY A 1 85 ? 27.255 -0.989 44.745 1.00 32.01 83 GLY A O 1
ATOM 660 N N . ASN A 1 86 ? 27.380 -0.299 42.605 1.00 29.50 84 ASN A N 1
ATOM 661 C CA . ASN A 1 86 ? 27.957 1.009 42.911 1.00 31.19 84 ASN A CA 1
ATOM 662 C C . ASN A 1 86 ? 26.810 1.979 43.166 1.00 29.98 84 ASN A C 1
ATOM 663 O O . ASN A 1 86 ? 26.144 2.433 42.232 1.00 26.82 84 ASN A O 1
ATOM 668 N N . GLU A 1 87 ? 26.577 2.301 44.441 1.00 27.13 85 GLU A N 1
ATOM 669 C CA . GLU A 1 87 ? 25.463 3.178 44.787 1.00 32.65 85 GLU A CA 1
ATOM 670 C C . GLU A 1 87 ? 25.735 4.618 44.370 1.00 28.38 85 GLU A C 1
ATOM 671 O O . GLU A 1 87 ? 24.830 5.309 43.889 1.00 24.28 85 GLU A O 1
ATOM 677 N N . GLU A 1 88 ? 26.973 5.088 44.546 1.00 26.00 86 GLU A N 1
ATOM 678 C CA . GLU A 1 88 ? 27.295 6.470 44.202 1.00 32.31 86 GLU A CA 1
ATOM 679 C C . GLU A 1 88 ? 27.128 6.723 42.709 1.00 24.91 86 GLU A C 1
ATOM 680 O O . GLU A 1 88 ? 26.560 7.744 42.304 1.00 22.22 86 GLU A O 1
ATOM 686 N N . LEU A 1 89 ? 27.615 5.802 41.873 1.00 26.56 87 LEU A N 1
ATOM 687 C CA . LEU A 1 89 ? 27.473 5.971 40.432 1.00 26.91 87 LEU A CA 1
ATOM 688 C C . LEU A 1 89 ? 26.024 5.820 39.988 1.00 25.01 87 LEU A C 1
ATOM 689 O O . LEU A 1 89 ? 25.601 6.472 39.027 1.00 21.44 87 LEU A O 1
ATOM 694 N N . LEU A 1 90 ? 25.252 4.971 40.671 1.00 24.52 88 LEU A N 1
ATOM 695 C CA . LEU A 1 90 ? 23.842 4.819 40.326 1.00 23.45 88 LEU A CA 1
ATOM 696 C C . LEU A 1 90 ? 23.062 6.090 40.635 1.00 26.89 88 LEU A C 1
ATOM 697 O O . LEU A 1 90 ? 22.180 6.487 39.864 1.00 21.22 88 LEU A O 1
ATOM 702 N N . GLN A 1 91 ? 23.373 6.743 41.758 1.00 25.23 89 GLN A N 1
ATOM 703 C CA . GLN A 1 91 ? 22.723 8.008 42.080 1.00 23.83 89 GLN A CA 1
ATOM 704 C C . GLN A 1 91 ? 23.147 9.114 41.123 1.00 22.86 89 GLN A C 1
ATOM 705 O O . GLN A 1 91 ? 22.346 10.005 40.814 1.00 23.22 89 GLN A O 1
ATOM 711 N N . LYS A 1 92 ? 24.395 9.078 40.648 1.00 19.47 90 LYS A N 1
ATOM 712 C CA . LYS A 1 92 ? 24.825 10.035 39.633 1.00 24.24 90 LYS A CA 1
ATOM 713 C C . LYS A 1 92 ? 24.051 9.837 38.337 1.00 18.94 90 LYS A C 1
ATOM 714 O O . LYS A 1 92 ? 23.660 10.811 37.682 1.00 19.19 90 LYS A O 1
ATOM 719 N N . ALA A 1 93 ? 23.815 8.581 37.953 1.00 17.92 91 ALA A N 1
ATOM 720 C CA . ALA A 1 93 ? 23.059 8.309 36.735 1.00 17.20 91 ALA A CA 1
ATOM 721 C C . ALA A 1 93 ? 21.598 8.712 36.889 1.00 23.25 91 ALA A C 1
ATOM 722 O O . ALA A 1 93 ? 20.990 9.230 35.945 1.00 19.00 91 ALA A O 1
ATOM 724 N N . GLU A 1 94 ? 21.016 8.483 38.070 1.00 19.00 92 GLU A N 1
ATOM 725 C CA . GLU A 1 94 ? 19.626 8.869 38.290 1.00 22.92 92 GLU A CA 1
ATOM 726 C C . GLU A 1 94 ? 19.461 10.383 38.253 1.00 23.39 92 GLU A C 1
ATOM 727 O O . GLU A 1 94 ? 18.475 10.892 37.709 1.00 22.00 92 GLU A O 1
ATOM 733 N N . GLU A 1 95 ? 20.417 11.118 38.828 1.00 22.95 93 GLU A N 1
ATOM 734 C CA . GLU A 1 95 ? 20.332 12.574 38.810 1.00 27.25 93 GLU A CA 1
ATOM 735 C C . GLU A 1 95 ? 20.519 13.126 37.404 1.00 18.76 93 GLU A C 1
ATOM 736 O O . GLU A 1 95 ? 19.911 14.145 37.054 1.00 19.81 93 GLU A O 1
ATOM 742 N N . LEU A 1 96 ? 21.349 12.474 36.587 1.00 19.39 94 LEU A N 1
ATOM 743 C CA . LEU A 1 96 ? 21.492 12.892 35.196 1.00 20.64 94 LEU A CA 1
ATOM 744 C C . LEU A 1 96 ? 20.198 12.678 34.422 1.00 19.74 94 LEU A C 1
ATOM 745 O O . LEU A 1 96 ? 19.778 13.549 33.652 1.00 18.10 94 LEU A O 1
ATOM 750 N N . ALA A 1 97 ? 19.552 11.524 34.615 1.00 16.04 95 ALA A N 1
ATOM 751 C CA . ALA A 1 97 ? 18.284 11.267 33.941 1.00 17.99 95 ALA A CA 1
ATOM 752 C C . ALA A 1 97 ? 17.195 12.208 34.441 1.00 20.77 95 ALA A C 1
ATOM 753 O O . ALA A 1 97 ? 16.348 12.656 33.658 1.00 17.44 95 ALA A O 1
ATOM 755 N N . ARG A 1 98 ? 17.200 12.518 35.740 1.00 16.64 96 ARG A N 1
ATOM 756 C CA . ARG A 1 98 ? 16.221 13.456 36.281 1.00 21.76 96 ARG A CA 1
ATOM 757 C C . ARG A 1 98 ? 16.433 14.858 35.724 1.00 19.35 96 ARG A C 1
ATOM 758 O O . ARG A 1 98 ? 15.464 15.560 35.409 1.00 19.33 96 ARG A O 1
ATOM 766 N N . GLU A 1 99 ? 17.692 15.284 35.602 1.00 16.94 97 GLU A N 1
ATOM 767 C CA . GLU A 1 99 ? 17.973 16.610 35.063 1.00 22.02 97 GLU A CA 1
ATOM 768 C C . GLU A 1 99 ? 17.561 16.710 33.600 1.00 19.56 97 GLU A C 1
ATOM 769 O O . GLU A 1 99 ? 16.982 17.719 33.180 1.00 18.63 97 GLU A O 1
ATOM 775 N N . ALA A 1 100 ? 17.851 15.674 32.810 1.00 16.01 98 ALA A N 1
ATOM 776 C CA . ALA A 1 100 ? 17.436 15.678 31.412 1.00 16.87 98 ALA A CA 1
ATOM 777 C C . ALA A 1 100 ? 15.918 15.689 31.293 1.00 17.92 98 ALA A C 1
ATOM 778 O O . ALA A 1 100 ? 15.359 16.400 30.450 1.00 17.79 98 ALA A O 1
ATOM 780 N N . LEU A 1 101 ? 15.235 14.911 32.138 1.00 15.85 99 LEU A N 1
ATOM 781 C CA . LEU A 1 101 ? 13.776 14.893 32.126 1.00 16.70 99 LEU A CA 1
ATOM 782 C C . LEU A 1 101 ? 13.204 16.275 32.420 1.00 22.45 99 LEU A C 1
ATOM 783 O O . LEU A 1 101 ? 12.215 16.691 31.805 1.00 16.67 99 LEU A O 1
ATOM 788 N N . ARG A 1 102 ? 13.818 17.002 33.355 1.00 19.40 100 ARG A N 1
ATOM 789 C CA . ARG A 1 102 ? 13.333 18.337 33.691 1.00 24.28 100 ARG A CA 1
ATOM 790 C C . ARG A 1 102 ? 13.537 19.309 32.536 1.00 19.97 100 ARG A C 1
ATOM 791 O O . ARG A 1 102 ? 12.665 20.138 32.254 1.00 20.76 100 ARG A O 1
ATOM 799 N N . GLN A 1 103 ? 14.682 19.221 31.853 1.00 17.01 101 GLN A N 1
ATOM 800 C CA . GLN A 1 103 ? 14.944 20.128 30.740 1.00 17.40 101 GLN A CA 1
ATOM 801 C C . GLN A 1 103 ? 14.021 19.842 29.561 1.00 20.93 101 GLN A C 1
ATOM 802 O O . GLN A 1 103 ? 13.551 20.773 28.895 1.00 17.18 101 GLN A O 1
ATOM 808 N N . VAL A 1 104 ? 13.750 18.564 29.286 1.00 16.55 102 VAL A N 1
ATOM 809 C CA . VAL A 1 104 ? 12.842 18.224 28.194 1.00 19.60 102 VAL A CA 1
ATOM 810 C C . VAL A 1 104 ? 11.433 18.713 28.503 1.00 22.36 102 VAL A C 1
ATOM 811 O O . VAL A 1 104 ? 10.717 19.190 27.614 1.00 19.06 102 VAL A O 1
ATOM 815 N N . ARG A 1 105 ? 11.016 18.616 29.769 1.00 18.03 103 ARG A N 1
ATOM 816 C CA . ARG A 1 105 ? 9.697 19.109 30.152 1.00 26.12 103 ARG A CA 1
ATOM 817 C C . ARG A 1 105 ? 9.600 20.618 29.971 1.00 24.57 103 ARG A C 1
ATOM 818 O O . ARG A 1 105 ? 8.581 21.128 29.490 1.00 18.72 103 ARG A O 1
ATOM 820 N N . GLU A 1 106 ? 10.652 21.350 30.349 1.00 18.27 104 GLU A N 1
ATOM 821 C CA . GLU A 1 106 ? 10.648 22.799 30.166 1.00 24.03 104 GLU A CA 1
ATOM 822 C C . GLU A 1 106 ? 10.603 23.167 28.688 1.00 20.95 104 GLU A C 1
ATOM 823 O O . GLU A 1 106 ? 9.865 24.075 28.289 1.00 22.65 104 GLU A O 1
ATOM 829 N N . ILE A 1 107 ? 11.386 22.471 27.861 1.00 18.21 105 ILE A N 1
ATOM 830 C CA . ILE A 1 107 ? 11.390 22.752 26.429 1.00 23.79 105 ILE A CA 1
ATOM 831 C C . ILE A 1 107 ? 10.043 22.395 25.810 1.00 23.94 105 ILE A C 1
ATOM 832 O O . ILE A 1 107 ? 9.524 23.126 24.958 1.00 20.88 105 ILE A O 1
ATOM 837 N N . SER A 1 108 ? 9.448 21.279 26.240 1.00 19.00 106 SER A N 1
ATOM 838 C CA . SER A 1 108 ? 8.165 20.859 25.685 1.00 22.16 106 SER A CA 1
ATOM 839 C C . SER A 1 108 ? 7.071 21.880 25.975 1.00 26.29 106 SER A C 1
ATOM 840 O O . SER A 1 108 ? 6.200 22.124 25.131 1.00 26.09 106 SER A O 1
ATOM 843 N N . LYS A 1 109 ? 7.094 22.485 27.165 1.00 24.79 107 LYS A N 1
ATOM 844 C CA . LYS A 1 109 ? 6.101 23.503 27.489 1.00 28.17 107 LYS A CA 1
ATOM 845 C C . LYS A 1 109 ? 6.325 24.770 26.674 1.00 33.95 107 LYS A C 1
ATOM 846 O O . LYS A 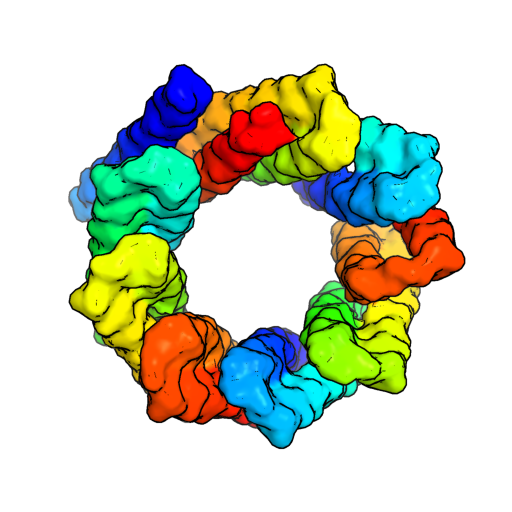1 109 ? 5.363 25.418 26.246 1.00 33.09 107 LYS A O 1
ATOM 848 N N . ARG A 1 110 ? 7.588 25.138 26.446 1.00 29.88 108 ARG A N 1
ATOM 849 C CA . ARG A 1 110 ? 7.881 26.320 25.642 1.00 32.26 108 ARG A CA 1
ATOM 850 C C . ARG A 1 110 ? 7.488 26.106 24.185 1.00 33.85 108 ARG A C 1
ATOM 851 O O . ARG A 1 110 ? 7.011 27.034 23.521 1.00 31.91 108 ARG A O 1
ATOM 859 N N . LEU A 1 111 ? 7.675 24.888 23.671 1.00 29.39 109 LEU A N 1
ATOM 860 C CA . LEU A 1 111 ? 7.286 24.601 22.295 1.00 30.94 109 LEU A CA 1
ATOM 861 C C . LEU A 1 111 ? 5.770 24.612 22.136 1.00 35.50 109 LEU A C 1
ATOM 862 O O . LEU A 1 111 ? 5.251 25.083 21.117 1.00 33.86 109 LEU A O 1
ATOM 867 N N . GLN A 1 112 ? 5.045 24.097 23.132 1.00 31.81 110 GLN A N 1
ATOM 868 C CA . GLN A 1 112 ? 3.588 24.092 23.059 1.00 34.89 110 GLN A CA 1
ATOM 869 C C . GLN A 1 112 ? 3.027 25.508 23.130 1.00 38.77 110 GLN A C 1
ATOM 870 O O . GLN A 1 112 ? 2.019 25.815 22.484 1.00 42.22 110 GLN A O 1
ATOM 876 N N . GLU A 1 113 ? 3.668 26.383 23.909 1.00 35.79 111 GLU A N 1
ATOM 877 C CA . GLU A 1 113 ? 3.227 27.773 23.975 1.00 40.52 111 GLU A CA 1
ATOM 878 C C . GLU A 1 113 ? 3.465 28.488 22.651 1.00 44.85 111 GLU A C 1
ATOM 879 O O . GLU A 1 113 ? 2.639 29.303 22.222 1.00 46.03 111 GLU A O 1
ATOM 885 N N . GLU A 1 114 ? 4.586 28.197 21.992 1.00 39.76 112 GLU A N 1
ATOM 886 C CA . GLU A 1 114 ? 4.904 28.801 20.705 1.00 46.71 112 GLU A CA 1
ATOM 887 C C . GLU A 1 114 ? 4.109 28.203 19.552 1.00 44.67 112 GLU A C 1
ATOM 888 O O . GLU A 1 114 ? 4.206 28.708 18.429 1.00 49.56 112 GLU A O 1
ATOM 894 N N . GLY A 1 115 ? 3.335 27.148 19.796 1.00 44.47 113 GLY A N 1
ATOM 895 C CA . GLY A 1 115 ? 2.625 26.490 18.719 1.00 42.94 113 GLY A CA 1
ATOM 896 C C . GLY A 1 115 ? 3.499 25.656 17.813 1.00 46.39 113 GLY A C 1
ATOM 897 O O . GLY A 1 115 ? 3.069 25.290 16.716 1.00 49.40 113 GLY A O 1
ATOM 898 N N . ASN A 1 116 ? 4.721 25.345 18.240 1.00 38.80 114 ASN A N 1
ATOM 899 C CA . ASN A 1 116 ? 5.654 24.545 17.448 1.00 35.24 114 ASN A CA 1
ATOM 900 C C . ASN A 1 116 ? 5.316 23.076 17.670 1.00 42.36 114 ASN A C 1
ATOM 901 O O . ASN A 1 116 ? 5.846 22.420 18.567 1.00 33.77 114 ASN A O 1
ATOM 906 N N . ILE A 1 117 ? 4.424 22.549 16.830 1.00 42.62 115 ILE A N 1
ATOM 907 C CA . ILE A 1 117 ? 3.897 21.204 17.045 1.00 38.77 115 ILE A CA 1
ATOM 908 C C . ILE A 1 117 ? 4.911 20.140 16.645 1.00 35.25 115 ILE A C 1
ATOM 909 O O . ILE A 1 117 ? 5.047 19.115 17.324 1.00 32.29 115 ILE A O 1
ATOM 914 N N . GLU A 1 118 ? 5.634 20.358 15.543 1.00 38.08 116 GLU A N 1
ATOM 915 C CA . GLU A 1 118 ? 6.634 19.385 15.116 1.00 43.16 116 GLU A CA 1
ATOM 916 C C . GLU A 1 118 ? 7.653 19.131 16.219 1.00 35.60 116 GLU A C 1
ATOM 917 O O . GLU A 1 118 ? 7.922 17.980 16.580 1.00 31.61 116 GLU A O 1
ATOM 923 N N . LEU A 1 119 ? 8.218 20.202 16.780 1.00 35.57 117 LEU A N 1
ATOM 924 C CA . LEU A 1 119 ? 9.200 20.044 17.846 1.00 35.39 117 LEU A CA 1
ATOM 925 C C . LEU A 1 119 ? 8.553 19.587 19.147 1.00 29.12 117 LEU A C 1
ATOM 926 O O . LEU A 1 119 ? 9.186 18.871 19.931 1.00 29.35 117 LEU A O 1
ATOM 931 N N . ALA A 1 120 ? 7.302 19.986 19.397 1.00 23.70 118 ALA A N 1
ATOM 932 C CA . ALA A 1 120 ? 6.611 19.519 20.595 1.00 31.30 118 ALA A CA 1
ATOM 933 C C . ALA A 1 120 ? 6.380 18.015 20.557 1.00 29.45 118 ALA A C 1
ATOM 934 O O . ALA A 1 120 ? 6.420 17.359 21.604 1.00 20.34 118 ALA A O 1
ATOM 936 N N . LEU A 1 121 ? 6.138 17.455 19.370 1.00 28.12 119 LEU A N 1
ATOM 937 C CA . LEU A 1 121 ? 5.989 16.009 19.253 1.00 26.81 119 LEU A CA 1
ATOM 938 C C . LEU A 1 121 ? 7.308 15.298 19.522 1.00 23.93 119 LEU A C 1
ATOM 939 O O . LEU A 1 121 ? 7.332 14.266 20.203 1.00 21.70 119 LEU A O 1
ATOM 944 N N . LYS A 1 122 ? 8.414 15.832 18.995 1.00 22.43 120 LYS A N 1
ATOM 945 C CA . LYS A 1 122 ? 9.726 15.262 19.291 1.00 26.03 120 LYS A CA 1
ATOM 946 C C . LYS A 1 122 ? 10.030 15.335 20.783 1.00 17.53 120 LYS A C 1
ATOM 947 O O . LYS A 1 122 ? 10.568 14.384 21.363 1.00 18.81 120 LYS A O 1
ATOM 953 N N . ALA A 1 123 ? 9.695 16.460 21.418 1.00 23.60 121 ALA A N 1
ATOM 954 C CA . ALA A 1 123 ? 9.959 16.612 22.845 1.00 23.55 121 ALA A CA 1
ATOM 955 C C . ALA A 1 123 ? 9.129 15.637 23.669 1.00 19.64 121 ALA A C 1
ATOM 956 O O . ALA A 1 123 ? 9.624 15.070 24.651 1.00 17.96 121 ALA A O 1
ATOM 958 N N . ASN A 1 124 ? 7.867 15.427 23.287 1.00 17.83 122 ASN A N 1
ATOM 959 C CA . ASN A 1 124 ? 7.026 14.478 24.009 1.00 18.71 122 ASN A CA 1
ATOM 960 C C . ASN A 1 124 ? 7.538 13.053 23.845 1.00 15.66 122 ASN A C 1
ATOM 961 O O . ASN A 1 124 ? 7.503 12.262 24.795 1.00 19.69 122 ASN A O 1
ATOM 966 N N . ARG A 1 125 ? 8.016 12.706 22.647 1.00 18.92 123 ARG A N 1
ATOM 967 C CA . ARG A 1 125 ? 8.598 11.385 22.437 1.00 22.38 123 ARG A CA 1
ATOM 968 C C . ARG A 1 125 ? 9.821 11.177 23.322 1.00 19.42 123 ARG A C 1
ATOM 969 O O . ARG A 1 125 ? 9.979 10.116 23.938 1.00 15.60 123 ARG A O 1
ATOM 975 N N . LEU A 1 126 ? 10.695 12.184 23.403 1.00 16.73 124 LEU A N 1
ATOM 976 C CA . LEU A 1 126 ? 11.847 12.089 24.293 1.00 20.68 124 LEU A CA 1
ATOM 977 C C . LEU A 1 126 ? 11.422 12.084 25.755 1.00 17.59 124 LEU A C 1
ATOM 978 O O . LEU A 1 126 ? 12.062 11.423 26.581 1.00 16.25 124 LEU A O 1
ATOM 983 N N . LEU A 1 127 ? 10.350 12.807 26.090 1.00 19.77 125 LEU A N 1
ATOM 984 C CA . LEU A 1 127 ? 9.836 12.790 27.456 1.00 21.06 125 LEU A CA 1
ATOM 985 C C . LEU A 1 127 ? 9.413 11.385 27.867 1.00 21.97 125 LEU A C 1
ATOM 986 O O . LEU A 1 127 ? 9.679 10.952 28.995 1.00 18.20 125 LEU A O 1
ATOM 991 N N . ILE A 1 128 ? 8.750 10.661 26.964 1.00 20.04 126 ILE A N 1
ATOM 992 C CA . ILE A 1 128 ? 8.363 9.282 27.247 1.00 20.45 126 ILE A CA 1
ATOM 993 C C . ILE A 1 128 ? 9.599 8.404 27.393 1.00 20.02 126 ILE A C 1
ATOM 994 O O . ILE A 1 128 ? 9.708 7.606 28.332 1.00 20.87 126 ILE A O 1
ATOM 999 N N . ASP A 1 129 ? 10.552 8.542 26.467 1.00 18.94 127 ASP A N 1
ATOM 1000 C CA . ASP A 1 129 ? 11.766 7.734 26.523 1.00 20.69 127 ASP A CA 1
ATOM 1001 C C . ASP A 1 129 ? 12.604 8.055 27.755 1.00 22.25 127 ASP A C 1
ATOM 1002 O O . ASP A 1 129 ? 13.255 7.162 28.309 1.00 20.42 127 ASP A O 1
ATOM 1007 N N . ALA A 1 130 ? 12.598 9.314 28.200 1.00 19.48 128 ALA A N 1
ATOM 1008 C CA . ALA A 1 130 ? 13.390 9.688 29.366 1.00 19.32 128 ALA A CA 1
ATOM 1009 C C . ALA A 1 130 ? 12.791 9.123 30.648 1.00 22.22 128 ALA A C 1
ATOM 1010 O O . ALA A 1 130 ? 13.527 8.723 31.557 1.00 20.11 128 ALA A O 1
ATOM 1012 N N . LEU A 1 131 ? 11.459 9.084 30.744 1.00 24.04 129 LEU A N 1
ATOM 1013 C CA . LEU A 1 131 ? 10.835 8.514 31.934 1.00 23.00 129 LEU A CA 1
ATOM 1014 C C . LEU A 1 131 ? 11.062 7.010 32.005 1.00 20.83 129 LEU A C 1
ATOM 1015 O O . LEU A 1 131 ? 11.264 6.458 33.093 1.00 25.10 129 LEU A O 1
ATOM 1020 N N . GLU A 1 132 ? 11.031 6.331 30.855 1.00 18.87 130 GLU A N 1
ATOM 1021 C CA . GLU A 1 132 ? 11.324 4.902 30.835 1.00 25.15 130 GLU A CA 1
ATOM 1022 C C . GLU A 1 132 ? 12.729 4.626 31.351 1.00 30.45 130 GLU A C 1
ATOM 1023 O O . GLU A 1 132 ? 12.951 3.656 32.086 1.00 25.43 130 GLU A O 1
ATOM 1029 N N . VAL A 1 133 ? 13.691 5.473 30.983 1.00 21.32 131 VAL A N 1
ATOM 1030 C CA . VAL A 1 133 ? 15.056 5.307 31.469 1.00 21.89 131 VAL A CA 1
ATOM 1031 C C . VAL A 1 133 ? 15.122 5.577 32.967 1.00 23.29 131 VAL A C 1
ATOM 1032 O O . VAL A 1 133 ? 15.729 4.812 33.726 1.00 25.81 131 VAL A O 1
ATOM 1036 N N . LEU A 1 134 ? 14.483 6.661 33.417 1.00 18.75 132 LEU A N 1
ATOM 1037 C CA . LEU A 1 134 ? 14.517 7.012 34.835 1.00 23.30 132 LEU A CA 1
ATOM 1038 C C . LEU A 1 134 ? 13.866 5.930 35.688 1.00 28.28 132 LEU A C 1
ATOM 1039 O O . LEU A 1 134 ? 14.407 5.535 36.727 1.00 21.67 132 LEU A O 1
ATOM 1044 N N . VAL A 1 135 ? 12.699 5.439 35.263 1.00 26.10 133 VAL A N 1
ATOM 1045 C CA . VAL A 1 135 ? 11.996 4.416 36.034 1.00 27.87 133 VAL A CA 1
ATOM 1046 C C . VAL A 1 135 ? 12.839 3.150 36.134 1.00 34.12 133 VAL A C 1
ATOM 1047 O O . VAL A 1 135 ? 12.917 2.521 37.197 1.00 28.89 133 VAL A O 1
ATOM 1051 N N . ARG A 1 136 ? 13.493 2.764 35.036 1.00 28.73 134 ARG A N 1
ATOM 1052 C CA . ARG A 1 136 ? 14.372 1.600 35.070 1.00 30.10 134 ARG A CA 1
ATOM 1053 C C . ARG A 1 136 ? 15.542 1.822 36.023 1.00 30.91 134 ARG A C 1
ATOM 1054 O O . ARG A 1 136 ? 15.964 0.896 36.727 1.00 29.37 134 ARG A O 1
ATOM 1062 N N . ILE A 1 137 ? 16.071 3.048 36.067 1.00 26.62 135 ILE A N 1
ATOM 1063 C CA . ILE A 1 137 ? 17.169 3.356 36.980 1.00 25.69 135 ILE A CA 1
ATOM 1064 C C . ILE A 1 137 ? 16.716 3.207 38.427 1.00 31.61 135 ILE A C 1
ATOM 1065 O O . ILE A 1 137 ? 17.435 2.652 39.267 1.00 34.93 135 ILE A O 1
ATOM 1070 N N . MET A 1 138 ? 15.515 3.695 38.738 1.00 31.46 136 MET A N 1
ATOM 1071 C CA . MET A 1 138 ? 14.999 3.618 40.099 1.00 35.97 136 MET A CA 1
ATOM 1072 C C . MET A 1 138 ? 14.669 2.196 40.531 1.00 33.97 136 MET A C 1
ATOM 1073 O O . MET A 1 138 ? 14.535 1.947 41.734 1.00 44.52 136 MET A O 1
ATOM 1078 N N . ARG A 1 139 ? 14.545 1.258 39.592 1.00 36.08 137 ARG A N 1
ATOM 1079 C CA . ARG A 1 139 ? 14.032 -0.065 39.928 1.00 41.08 137 ARG A CA 1
ATOM 1080 C C . ARG A 1 139 ? 15.122 -1.085 40.232 1.00 49.18 137 ARG A C 1
ATOM 1081 O O . ARG A 1 139 ? 14.883 -2.009 41.018 1.00 63.15 137 ARG A O 1
ATOM 1089 N N . HIS A 1 140 ? 16.312 -0.958 39.637 1.00 46.20 138 HIS A N 1
ATOM 1090 C CA . HIS A 1 140 ? 17.403 -1.879 39.937 1.00 60.36 138 HIS A CA 1
ATOM 1091 C C . HIS A 1 140 ? 18.310 -1.369 41.053 1.00 54.08 138 HIS A C 1
ATOM 1092 O O . HIS A 1 140 ? 19.519 -1.643 41.044 1.00 51.79 138 HIS A O 1
ATOM 1099 N N . ARG A 1 141 ? 17.754 -0.638 42.015 1.00 49.09 139 ARG A N 1
ATOM 1100 C CA . ARG A 1 141 ? 18.499 -0.195 43.187 1.00 52.69 139 ARG A CA 1
ATOM 1101 C C . ARG A 1 141 ? 18.050 -0.985 44.412 1.00 58.70 139 ARG A C 1
ATOM 1102 O O . ARG A 1 141 ? 16.907 -1.431 44.489 1.00 67.46 139 ARG A O 1
ATOM 1110 N N . SER B 2 1 ? 6.993 0.229 47.372 1.00 69.21 0 SER B N 1
ATOM 1111 C CA . SER B 2 1 ? 6.156 1.010 48.276 1.00 68.19 0 SER B CA 1
ATOM 1112 C C . SER B 2 1 ? 6.244 2.497 47.951 1.00 65.09 0 SER B C 1
ATOM 1113 O O . SER B 2 1 ? 5.646 2.963 46.981 1.00 66.06 0 SER B O 1
ATOM 1115 N N . SER B 2 2 ? 6.994 3.240 48.769 1.00 57.24 1 SER B N 1
ATOM 1116 C CA . SER B 2 2 ? 7.165 4.667 48.516 1.00 48.70 1 SER B CA 1
ATOM 1117 C C . SER B 2 2 ? 7.924 4.918 47.220 1.00 51.98 1 SER B C 1
ATOM 1118 O O . SER B 2 2 ? 7.642 5.896 46.518 1.00 45.89 1 SER B O 1
ATOM 1121 N N . LEU B 2 3 ? 8.890 4.057 46.890 1.00 43.95 2 LEU B N 1
ATOM 1122 C CA . LEU B 2 3 ? 9.532 4.142 45.582 1.00 51.56 2 LEU B CA 1
ATOM 1123 C C . LEU B 2 3 ? 8.539 3.832 44.471 1.00 48.76 2 LEU B C 1
ATOM 1124 O O . LEU B 2 3 ? 8.563 4.469 43.411 1.00 48.99 2 LEU B O 1
ATOM 1129 N N . GLU B 2 4 ? 7.657 2.855 44.697 1.00 50.33 3 GLU B N 1
ATOM 1130 C CA . GLU B 2 4 ? 6.588 2.588 43.742 1.00 51.74 3 GLU B CA 1
ATOM 1131 C C . GLU B 2 4 ? 5.622 3.762 43.662 1.00 46.32 3 GLU B C 1
ATOM 1132 O O . GLU B 2 4 ? 5.095 4.073 42.587 1.00 44.40 3 GLU B O 1
ATOM 1134 N N . GLU B 2 5 ? 5.376 4.425 44.795 1.00 44.50 4 GLU B N 1
ATOM 1135 C CA . GLU B 2 5 ? 4.511 5.599 44.796 1.00 45.97 4 GLU B CA 1
ATOM 1136 C C . GLU B 2 5 ? 5.136 6.753 44.023 1.00 45.41 4 GLU B C 1
ATOM 1137 O O . GLU B 2 5 ? 4.419 7.527 43.378 1.00 36.96 4 GLU B O 1
ATOM 1143 N N . LYS B 2 6 ? 6.464 6.885 44.073 1.00 39.89 5 LYS B N 1
ATOM 1144 C CA . LYS B 2 6 ? 7.134 7.917 43.290 1.00 41.85 5 LYS B CA 1
ATOM 1145 C C . LYS B 2 6 ? 7.087 7.595 41.802 1.00 31.99 5 LYS B C 1
ATOM 1146 O O . LYS B 2 6 ? 6.939 8.497 40.970 1.00 36.55 5 LYS B O 1
ATOM 1152 N N . ILE B 2 7 ? 7.214 6.314 41.449 1.00 32.03 6 ILE B N 1
ATOM 1153 C CA . ILE B 2 7 ? 7.152 5.918 40.046 1.00 35.59 6 ILE B CA 1
ATOM 1154 C C . ILE B 2 7 ? 5.749 6.137 39.492 1.00 37.28 6 ILE B C 1
ATOM 1155 O O . ILE B 2 7 ? 5.580 6.622 38.367 1.00 30.24 6 ILE B O 1
ATOM 1160 N N . GLU B 2 8 ? 4.722 5.790 40.272 1.00 38.09 7 GLU B N 1
ATOM 1161 C CA . GLU B 2 8 ? 3.350 6.022 39.832 1.00 34.16 7 GLU B CA 1
ATOM 1162 C C . GLU B 2 8 ? 3.053 7.509 39.691 1.00 32.62 7 GLU B C 1
ATOM 1163 O O . GLU B 2 8 ? 2.274 7.906 38.816 1.00 34.86 7 GLU B O 1
ATOM 1165 N N . GLU B 2 9 ? 3.661 8.344 40.536 1.00 31.19 8 GLU B N 1
ATOM 1166 C CA . GLU B 2 9 ? 3.478 9.786 40.408 1.00 32.16 8 GLU B CA 1
ATOM 1167 C C . GLU B 2 9 ? 4.155 10.316 39.149 1.00 28.97 8 GLU B C 1
ATOM 1168 O O . GLU B 2 9 ? 3.639 11.231 38.496 1.00 31.59 8 GLU B O 1
ATOM 1174 N N . LEU B 2 10 ? 5.306 9.743 38.785 1.00 24.90 9 LEU B N 1
ATOM 1175 C CA . LEU B 2 10 ? 5.991 10.164 37.567 1.00 30.61 9 LEU B CA 1
ATOM 1176 C C . LEU B 2 10 ? 5.208 9.761 36.323 1.00 29.03 9 LEU B C 1
ATOM 1177 O O . LEU B 2 10 ? 5.089 10.548 35.377 1.00 29.82 9 LEU B O 1
ATOM 1182 N N . VAL B 2 11 ? 4.672 8.539 36.304 1.00 25.94 10 VAL B N 1
ATOM 1183 C CA . VAL B 2 11 ? 3.895 8.086 35.154 1.00 27.71 10 VAL B CA 1
ATOM 1184 C C . VAL B 2 11 ? 2.606 8.890 35.031 1.00 29.34 10 VAL B C 1
ATOM 1185 O O . VAL B 2 11 ? 2.176 9.232 33.922 1.00 28.70 10 VAL B O 1
ATOM 1189 N N . LYS B 2 12 ? 1.974 9.209 36.163 1.00 28.18 11 LYS B N 1
ATOM 1190 C CA 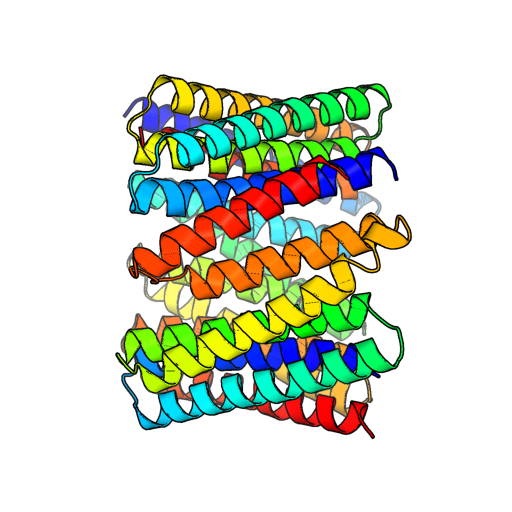. LYS B 2 12 ? 0.769 10.031 36.127 1.00 29.70 11 LYS B CA 1
ATOM 1191 C C . LYS B 2 12 ? 1.062 11.429 35.599 1.00 27.93 11 LYS B C 1
ATOM 1192 O O . LYS B 2 12 ? 0.208 12.036 34.943 1.00 28.78 11 LYS B O 1
ATOM 1198 N N . GLU B 2 13 ? 2.259 11.954 35.870 1.00 24.92 12 GLU B N 1
ATOM 1199 C CA . GLU B 2 13 ? 2.624 13.266 35.347 1.00 31.74 12 GLU B CA 1
ATOM 1200 C C . GLU B 2 13 ? 2.859 13.215 33.842 1.00 28.33 12 GLU B C 1
ATOM 1201 O O . GLU B 2 13 ? 2.485 14.145 33.118 1.00 21.15 12 GLU B O 1
ATOM 1203 N N . LEU B 2 14 ? 3.479 12.138 33.353 1.00 24.63 13 LEU B N 1
ATOM 1204 C CA . LEU B 2 14 ? 3.690 12.002 31.915 1.00 26.52 13 LEU B CA 1
ATOM 1205 C C . LEU B 2 14 ? 2.365 11.848 31.179 1.00 30.60 13 LEU B C 1
ATOM 1206 O O . LEU B 2 14 ? 2.210 12.340 30.055 1.00 30.32 13 LEU B O 1
ATOM 1211 N N . ILE B 2 15 ? 1.396 11.171 31.800 1.00 26.05 14 ILE B N 1
ATOM 1212 C CA . ILE B 2 15 ? 0.076 11.026 31.192 1.00 26.20 14 ILE B CA 1
ATOM 1213 C C . ILE B 2 15 ? -0.591 12.388 31.050 1.00 32.72 14 ILE B C 1
ATOM 1214 O O . ILE B 2 15 ? -1.120 12.735 29.987 1.00 26.21 14 ILE B O 1
ATOM 1219 N N . LYS B 2 16 ? -0.571 13.182 32.125 1.00 28.04 15 LYS B N 1
ATOM 1220 C CA . LYS B 2 16 ? -1.187 14.505 32.083 1.00 31.61 15 LYS B CA 1
ATOM 1221 C C . LYS B 2 16 ? -0.474 15.415 31.083 1.00 29.40 15 LYS B C 1
ATOM 1222 O O . LYS B 2 16 ? -1.119 16.227 30.412 1.00 33.72 15 LYS B O 1
ATOM 1224 N N A HIS B 2 17 ? 0.847 15.289 30.974 0.46 30.75 16 HIS B N 1
ATOM 1225 N N B HIS B 2 17 ? 0.849 15.290 30.985 0.54 30.77 16 HIS B N 1
ATOM 1226 C CA A HIS B 2 17 ? 1.574 16.104 30.004 0.46 30.94 16 HIS B CA 1
ATOM 1227 C CA B HIS B 2 17 ? 1.599 16.082 30.014 0.54 30.93 16 HIS B CA 1
ATOM 1228 C C A HIS B 2 17 ? 1.225 15.701 28.577 0.46 31.17 16 HIS B C 1
ATOM 1229 C C B HIS B 2 17 ? 1.231 15.698 28.587 0.54 31.17 16 HIS B C 1
ATOM 1230 O O A HIS B 2 17 ? 1.043 16.564 27.711 0.46 31.31 16 HIS B O 1
ATOM 1231 O O B HIS B 2 17 ? 1.040 16.571 27.732 0.54 31.31 16 HIS B O 1
ATOM 1244 N N . THR B 2 18 ? 1.130 14.396 28.312 1.00 30.86 17 THR B N 1
ATOM 1245 C CA . THR B 2 18 ? 0.791 13.943 26.968 1.00 32.31 17 THR B CA 1
ATOM 1246 C C . THR B 2 18 ? -0.654 14.284 26.621 1.00 35.12 17 THR B C 1
ATOM 1247 O O . THR B 2 18 ? -0.957 14.639 25.476 1.00 33.60 17 THR B O 1
ATOM 1251 N N . GLU B 2 19 ? -1.559 14.188 27.600 1.00 29.23 18 GLU B N 1
ATOM 1252 C CA . GLU B 2 19 ? -2.945 14.577 27.362 1.00 36.36 18 GLU B CA 1
ATOM 1253 C C . GLU B 2 19 ? -3.060 16.064 27.058 1.00 35.45 18 GLU B C 1
ATOM 1254 O O . GLU B 2 19 ? -3.949 16.476 26.303 1.00 34.81 18 GLU B O 1
ATOM 1256 N N . GLU B 2 20 ? -2.177 16.884 27.634 1.00 33.81 19 GLU B N 1
ATOM 1257 C CA . GLU B 2 20 ? -2.157 18.302 27.293 1.00 37.01 19 GLU B CA 1
ATOM 1258 C C . GLU B 2 20 ? -1.761 18.507 25.836 1.00 37.27 19 GLU B C 1
ATOM 1259 O O . GLU B 2 20 ? -2.320 19.370 25.148 1.00 37.83 19 GLU B O 1
ATOM 1261 N N . LEU B 2 21 ? -0.798 17.722 25.348 1.00 35.79 20 LEU B N 1
ATOM 1262 C CA . LEU B 2 21 ? -0.440 17.788 23.935 1.00 38.08 20 LEU B CA 1
ATOM 1263 C C . LEU B 2 21 ? -1.596 17.327 23.057 1.00 38.80 20 LEU B C 1
ATOM 1264 O O . LEU B 2 21 ? -1.825 17.881 21.975 1.00 39.57 20 LEU B O 1
ATOM 1269 N N . ARG B 2 22 ? -2.335 16.309 23.506 1.00 35.06 21 ARG B N 1
ATOM 1270 C CA . ARG B 2 22 ? -3.528 15.887 22.779 1.00 42.92 21 ARG B CA 1
ATOM 1271 C C . ARG B 2 22 ? -4.565 17.002 22.738 1.00 41.82 21 ARG B C 1
ATOM 1272 O O . ARG B 2 22 ? -5.197 17.234 21.701 1.00 43.00 21 ARG B O 1
ATOM 1280 N N . ARG B 2 23 ? -4.750 17.701 23.860 1.00 44.71 22 ARG B N 1
ATOM 1281 C CA . ARG B 2 23 ? -5.690 18.817 23.891 1.00 44.14 22 ARG B CA 1
ATOM 1282 C C . ARG B 2 23 ? -5.237 19.939 22.967 1.00 51.68 22 ARG B C 1
ATOM 1283 O O . ARG B 2 23 ? -6.064 20.613 22.341 1.00 54.89 22 ARG B O 1
ATOM 1287 N N . LEU B 2 24 ? -3.923 20.154 22.869 1.00 51.49 23 LEU B N 1
ATOM 1288 C CA . LEU B 2 24 ? -3.408 21.202 21.995 1.00 50.36 23 LEU B CA 1
ATOM 1289 C C . LEU B 2 24 ? -3.643 20.861 20.530 1.00 48.88 23 LEU B C 1
ATOM 1290 O O . LEU B 2 24 ? -4.042 21.725 19.741 1.00 53.59 23 LEU B O 1
ATOM 1295 N N . LEU B 2 25 ? -3.408 19.604 20.149 1.00 45.75 24 LEU B N 1
ATOM 1296 C CA . LEU B 2 25 ? -3.667 19.191 18.775 1.00 51.12 24 LEU B CA 1
ATOM 1297 C C . LEU B 2 25 ? -5.158 19.166 18.470 1.00 62.86 24 LEU B C 1
ATOM 1298 O O . LEU B 2 25 ? -5.560 19.441 17.334 1.00 65.15 24 LEU B O 1
ATOM 1300 N N . GLU B 2 26 ? -5.989 18.842 19.463 1.00 58.47 25 GLU B N 1
ATOM 1301 C CA . GLU B 2 26 ? -7.431 18.847 19.248 1.00 61.21 25 GLU B CA 1
ATOM 1302 C C . GLU B 2 26 ? -7.933 20.257 18.964 1.00 65.26 25 GLU B C 1
ATOM 1303 O O . GLU B 2 26 ? -8.765 20.462 18.074 1.00 66.77 25 GLU B O 1
ATOM 1305 N N . LYS B 2 27 ? -7.432 21.244 19.707 1.00 70.73 26 LYS B N 1
ATOM 1306 C CA . LYS B 2 27 ? -7.800 22.632 19.458 1.00 70.68 26 LYS B CA 1
ATOM 1307 C C . LYS B 2 27 ? -7.170 23.189 18.188 1.00 72.36 26 LYS B C 1
ATOM 1308 O O . LYS B 2 27 ? -7.548 24.287 17.763 1.00 77.57 26 LYS B O 1
ATOM 1310 N N . LEU B 2 28 ? -6.230 22.470 17.575 1.00 65.21 27 LEU B N 1
ATOM 1311 C CA . LEU B 2 28 ? -5.620 22.908 16.327 1.00 67.83 27 LEU B CA 1
ATOM 1312 C C . LEU B 2 28 ? -6.367 22.417 15.094 1.00 75.66 27 LEU B C 1
ATOM 1313 O O . LEU B 2 28 ? -6.029 22.833 13.981 1.00 78.07 27 LEU B O 1
ATOM 1318 N N . VAL B 2 29 ? -7.362 21.543 15.263 1.00 74.46 28 VAL B N 1
ATOM 1319 C CA . VAL B 2 29 ? -8.259 21.216 14.163 1.00 78.20 28 VAL B CA 1
ATOM 1320 C C . VAL B 2 29 ? -9.185 22.384 13.854 1.00 80.22 28 VAL B C 1
ATOM 1321 O O . VAL B 2 29 ? -9.804 22.420 12.784 1.00 84.93 28 VAL B O 1
ATOM 1323 N N . LYS B 2 30 ? -9.297 23.343 14.776 1.00 78.65 29 LYS B N 1
ATOM 1324 C CA . LYS B 2 30 ? -10.146 24.509 14.558 1.00 79.16 29 LYS B CA 1
ATOM 1325 C C . LYS B 2 30 ? -9.673 25.338 13.369 1.00 83.14 29 LYS B C 1
ATOM 1326 O O . LYS B 2 30 ? -10.470 26.064 12.764 1.00 84.45 29 LYS B O 1
ATOM 1332 N N . GLU B 2 31 ? -8.390 25.241 13.015 1.00 103.51 30 GLU B N 1
ATOM 1333 C CA . GLU B 2 31 ? -7.841 25.970 11.882 1.00 103.42 30 GLU B CA 1
ATOM 1334 C C . GLU B 2 31 ? -6.990 25.102 10.966 1.00 99.05 30 GLU B C 1
ATOM 1335 O O . GLU B 2 31 ? -6.445 25.619 9.985 1.00 98.30 30 GLU B O 1
ATOM 1337 N N . GLY B 2 32 ? -6.856 23.811 11.252 1.00 81.35 31 GLY B N 1
ATOM 1338 C CA . GLY B 2 32 ? -6.057 22.925 10.428 1.00 73.04 31 GLY B CA 1
ATOM 1339 C C . GLY B 2 32 ? -4.581 22.955 10.771 1.00 74.36 31 GLY B C 1
ATOM 1340 O O . GLY B 2 32 ? -3.769 23.486 10.014 1.00 67.85 31 GLY B O 1
ATOM 1341 N N . SER B 2 35 ? -1.723 18.827 10.427 1.00 87.81 34 SER B N 1
ATOM 1342 C CA . SER B 2 35 ? -3.005 18.148 10.286 1.00 75.29 34 SER B CA 1
ATOM 1343 C C . SER B 2 35 ? -2.845 16.632 10.346 1.00 72.70 34 SER B C 1
ATOM 1344 O O . SER B 2 35 ? -3.108 16.011 11.375 1.00 74.09 34 SER B O 1
ATOM 1346 N N . GLU B 2 36 ? -2.398 16.047 9.236 1.00 56.03 35 GLU B N 1
ATOM 1347 C CA . GLU B 2 36 ? -2.341 14.595 9.088 1.00 46.57 35 GLU B CA 1
ATOM 1348 C C . GLU B 2 36 ? -1.050 14.005 9.650 1.00 53.05 35 GLU B C 1
ATOM 1349 O O . GLU B 2 36 ? -1.090 13.121 10.511 1.00 47.85 35 GLU B O 1
ATOM 1351 N N . GLU B 2 37 ? 0.101 14.480 9.165 1.00 49.51 36 GLU B N 1
ATOM 1352 C CA . GLU B 2 37 ? 1.375 13.876 9.546 1.00 50.25 36 GLU B CA 1
ATOM 1353 C C . GLU B 2 37 ? 1.636 14.011 11.041 1.00 49.11 36 GLU B C 1
ATOM 1354 O O . GLU B 2 37 ? 2.212 13.110 11.661 1.00 48.03 36 GLU B O 1
ATOM 1360 N N . TYR B 2 38 ? 1.223 15.130 11.638 1.00 52.69 37 TYR B N 1
ATOM 1361 C CA . TYR B 2 38 ? 1.431 15.327 13.066 1.00 49.81 37 TYR B CA 1
ATOM 1362 C C . TYR B 2 38 ? 0.394 14.604 13.915 1.00 40.67 37 TYR B C 1
ATOM 1363 O O . TYR B 2 38 ? 0.635 14.385 15.106 1.00 40.10 37 TYR B O 1
ATOM 1372 N N . LEU B 2 39 ? -0.746 14.227 13.333 1.00 39.70 38 LEU B N 1
ATOM 1373 C CA . LEU B 2 39 ? -1.689 13.377 14.052 1.00 41.54 38 LEU B CA 1
ATOM 1374 C C . LEU B 2 39 ? -1.164 11.951 14.155 1.00 36.94 38 LEU B C 1
ATOM 1375 O O . LEU B 2 39 ? -1.277 11.314 15.208 1.00 30.90 38 LEU B O 1
ATOM 1380 N N . LEU B 2 40 ? -0.585 11.438 13.068 1.00 35.24 39 LEU B N 1
ATOM 1381 C CA . LEU B 2 40 ? -0.004 10.100 13.098 1.00 34.96 39 LEU B CA 1
ATOM 1382 C C . LEU B 2 40 ? 1.170 10.036 14.066 1.00 34.66 39 LEU B C 1
ATOM 1383 O O . LEU B 2 40 ? 1.366 9.026 14.753 1.00 27.15 39 LEU B O 1
ATOM 1388 N N . GLU B 2 41 ? 1.962 11.107 14.137 1.00 32.20 40 GLU B N 1
ATOM 1389 C CA . GLU B 2 41 ? 3.089 11.125 15.062 1.00 37.78 40 GLU B CA 1
ATOM 1390 C C . GLU B 2 41 ? 2.618 11.144 16.510 1.00 28.86 40 GLU B C 1
ATOM 1391 O O . GLU B 2 41 ? 3.245 10.528 17.379 1.00 23.21 40 GLU B O 1
ATOM 1397 N N . LEU B 2 42 ? 1.519 11.849 16.790 1.00 31.16 41 LEU B N 1
ATOM 1398 C CA . LEU B 2 42 ? 0.960 11.829 18.137 1.00 31.85 41 LEU B CA 1
ATOM 1399 C C . LEU B 2 42 ? 0.463 10.436 18.500 1.00 25.65 41 LEU B C 1
ATOM 1400 O O . LEU B 2 42 ? 0.642 9.980 19.636 1.00 23.79 41 LEU B O 1
ATOM 1405 N N . LEU B 2 43 ? -0.161 9.742 17.543 1.00 23.63 42 LEU B N 1
ATOM 1406 C CA . LEU B 2 43 ? -0.595 8.370 17.786 1.00 23.75 42 LEU B CA 1
ATOM 1407 C C . LEU B 2 43 ? 0.595 7.456 18.045 1.00 25.29 42 LEU B C 1
ATOM 1408 O O . LEU B 2 43 ? 0.506 6.521 18.849 1.00 23.53 42 LEU B O 1
ATOM 1413 N N . GLU B 2 44 ? 1.720 7.711 17.371 1.00 22.36 43 GLU B N 1
ATOM 1414 C CA . GLU B 2 44 ? 2.926 6.930 17.628 1.00 23.86 43 GLU B CA 1
ATOM 1415 C C . GLU B 2 44 ? 3.433 7.159 19.045 1.00 20.71 43 GLU B C 1
ATOM 1416 O O . GLU B 2 44 ? 3.884 6.220 19.711 1.00 22.36 43 GLU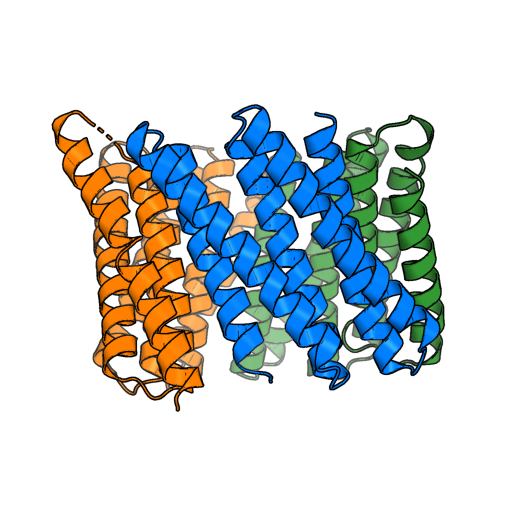 B O 1
ATOM 1418 N N . ASN B 2 45 ? 3.362 8.403 19.526 1.00 20.15 44 ASN B N 1
ATOM 1419 C CA . ASN B 2 45 ? 3.757 8.687 20.902 1.00 19.83 44 ASN B CA 1
ATOM 1420 C C . ASN B 2 45 ? 2.822 8.007 21.896 1.00 22.32 44 ASN B C 1
ATOM 1421 O O . ASN B 2 45 ? 3.267 7.528 22.946 1.00 17.71 44 ASN B O 1
ATOM 1426 N N . LEU B 2 46 ? 1.524 7.955 21.582 1.00 19.15 45 LEU B N 1
ATOM 1427 C CA . LEU B 2 46 ? 0.570 7.320 22.486 1.00 23.10 45 LEU B CA 1
ATOM 1428 C C . LEU B 2 46 ? 0.853 5.831 22.631 1.00 21.67 45 LEU B C 1
ATOM 1429 O O . LEU B 2 46 ? 0.732 5.272 23.727 1.00 23.76 45 LEU B O 1
ATOM 1434 N N . VAL B 2 47 ? 1.228 5.170 21.533 1.00 20.94 46 VAL B N 1
ATOM 1435 C CA . VAL B 2 47 ? 1.590 3.758 21.608 1.00 26.34 46 VAL B CA 1
ATOM 1436 C C . VAL B 2 47 ? 2.862 3.578 22.426 1.00 25.12 46 VAL B C 1
ATOM 1437 O O . VAL B 2 47 ? 2.965 2.658 23.247 1.00 24.53 46 VAL B O 1
ATOM 1441 N N . ARG B 2 48 ? 3.850 4.453 22.218 1.00 21.83 47 ARG B N 1
ATOM 1442 C CA . ARG B 2 48 ? 5.067 4.395 23.020 1.00 28.42 47 ARG B CA 1
ATOM 1443 C C . ARG B 2 48 ? 4.770 4.676 24.487 1.00 25.63 47 ARG B C 1
ATOM 1444 O O . ARG B 2 48 ? 5.345 4.041 25.378 1.00 28.64 47 ARG B O 1
ATOM 1446 N N . LEU B 2 49 ? 3.870 5.625 24.756 1.00 21.89 48 LEU B N 1
ATOM 1447 C CA . LEU B 2 49 ? 3.477 5.900 26.134 1.00 21.22 48 LEU B CA 1
ATOM 1448 C C . LEU B 2 49 ? 2.754 4.707 26.746 1.00 29.11 48 LEU B C 1
ATOM 1449 O O . LEU B 2 49 ? 3.005 4.345 27.902 1.00 27.47 48 LEU B O 1
ATOM 1454 N N . ALA B 2 50 ? 1.851 4.083 25.984 1.00 27.07 49 ALA B N 1
ATOM 1455 C CA . ALA B 2 50 ? 1.130 2.919 26.491 1.00 31.27 49 ALA B CA 1
ATOM 1456 C C . ALA B 2 50 ? 2.082 1.772 26.802 1.00 29.22 49 ALA B C 1
ATOM 1457 O O . ALA B 2 50 ? 1.866 1.017 27.757 1.00 30.41 49 ALA B O 1
ATOM 1459 N N . ARG B 2 51 ? 3.142 1.624 26.001 1.00 27.05 50 ARG B N 1
ATOM 1460 C CA . ARG B 2 51 ? 4.142 0.594 26.272 1.00 27.60 50 ARG B CA 1
ATOM 1461 C C . ARG B 2 51 ? 4.857 0.853 27.593 1.00 35.66 50 ARG B C 1
ATOM 1462 O O . ARG B 2 51 ? 5.066 -0.073 28.387 1.00 37.22 50 ARG B O 1
ATOM 1470 N N . VAL B 2 52 ? 5.241 2.106 27.847 1.00 33.00 51 VAL B N 1
ATOM 1471 C CA . VAL B 2 52 ? 5.939 2.435 29.086 1.00 36.46 51 VAL B CA 1
ATOM 1472 C C . VAL B 2 52 ? 5.003 2.298 30.280 1.00 37.31 51 VAL B C 1
ATOM 1473 O O . VAL B 2 52 ? 5.417 1.875 31.367 1.00 39.21 51 VAL B O 1
ATOM 1477 N N . ILE B 2 53 ? 3.726 2.643 30.098 1.00 38.10 52 ILE B N 1
ATOM 1478 C CA . ILE B 2 53 ? 2.763 2.552 31.192 1.00 33.79 52 ILE B CA 1
ATOM 1479 C C . ILE B 2 53 ? 2.566 1.098 31.601 1.00 38.61 52 ILE B C 1
ATOM 1480 O O . ILE B 2 53 ? 2.598 0.757 32.790 1.00 42.69 52 ILE B O 1
ATOM 1485 N N . ALA B 2 54 ? 2.358 0.219 30.617 1.00 37.57 53 ALA B N 1
ATOM 1486 C CA . ALA B 2 54 ? 2.120 -1.190 30.915 1.00 44.61 53 ALA B CA 1
ATOM 1487 C C . ALA B 2 54 ? 3.340 -1.847 31.546 1.00 46.62 53 ALA B C 1
ATOM 1488 O O . ALA B 2 54 ? 3.196 -2.727 32.402 1.00 47.05 53 ALA B O 1
ATOM 1490 N N . GLU B 2 55 ? 4.544 -1.439 31.139 1.00 50.48 54 GLU B N 1
ATOM 1491 C CA . GLU B 2 55 ? 5.751 -1.994 31.743 1.00 51.81 54 GLU B CA 1
ATOM 1492 C C . GLU B 2 55 ? 5.873 -1.582 33.205 1.00 55.55 54 GLU B C 1
ATOM 1493 O O . GLU B 2 55 ? 6.352 -2.361 34.038 1.00 60.41 54 GLU B O 1
ATOM 1499 N N . VAL B 2 56 ? 5.442 -0.364 33.536 1.00 53.25 55 VAL B N 1
ATOM 1500 C CA . VAL B 2 56 ? 5.455 0.076 34.927 1.00 54.21 55 VAL B CA 1
ATOM 1501 C C . VAL B 2 56 ? 4.387 -0.659 35.727 1.00 55.86 55 VAL B C 1
ATOM 1502 O O . VAL B 2 56 ? 4.629 -1.095 36.860 1.00 54.98 55 VAL B O 1
ATOM 1506 N N . ALA B 2 57 ? 3.196 -0.823 35.148 1.00 51.88 56 ALA B N 1
ATOM 1507 C CA . ALA B 2 57 ? 2.103 -1.474 35.863 1.00 53.91 56 ALA B CA 1
ATOM 1508 C C . ALA B 2 57 ? 2.367 -2.958 36.080 1.00 56.31 56 ALA B C 1
ATOM 1509 O O . ALA B 2 57 ? 1.878 -3.534 37.059 1.00 55.88 56 ALA B O 1
ATOM 1511 N N . ARG B 2 58 ? 3.130 -3.593 35.187 1.00 51.68 57 ARG B N 1
ATOM 1512 C CA . ARG B 2 58 ? 3.384 -5.024 35.318 1.00 52.93 57 ARG B CA 1
ATOM 1513 C C . ARG B 2 58 ? 4.229 -5.330 36.549 1.00 62.36 57 ARG B C 1
ATOM 1514 O O . ARG B 2 58 ? 4.003 -6.337 37.230 1.00 62.41 57 ARG B O 1
ATOM 1516 N N . GLU B 2 59 ? 5.205 -4.472 36.853 1.00 61.57 58 GLU B N 1
ATOM 1517 C CA . GLU B 2 59 ? 6.067 -4.707 38.005 1.00 64.91 58 GLU B CA 1
ATOM 1518 C C . GLU B 2 59 ? 5.400 -4.307 39.315 1.00 71.91 58 GLU B C 1
ATOM 1519 O O . GLU B 2 59 ? 5.682 -4.910 40.356 1.00 76.53 58 GLU B O 1
ATOM 1522 N N . GLN B 2 60 ? 4.523 -3.306 39.289 1.00 87.62 59 GLN B N 1
ATOM 1523 C CA . GLN B 2 60 ? 3.852 -2.837 40.493 1.00 87.78 59 GLN B CA 1
ATOM 1524 C C . GLN B 2 60 ? 2.534 -3.551 40.757 1.00 89.17 59 GLN B C 1
ATOM 1525 O O . GLN B 2 60 ? 1.893 -3.277 41.777 1.00 90.33 59 GLN B O 1
ATOM 1531 N N . GLY B 2 61 ? 2.116 -4.454 39.873 1.00 69.68 60 GLY B N 1
ATOM 1532 C CA . GLY B 2 61 ? 0.822 -5.096 40.027 1.00 64.57 60 GLY B CA 1
ATOM 1533 C C . GLY B 2 61 ? -0.342 -4.140 39.916 1.00 63.41 60 GLY B C 1
ATOM 1534 O O . GLY B 2 61 ? -1.416 -4.408 40.465 1.00 58.93 60 GLY B O 1
ATOM 1535 N N . ASN B 2 62 ? -0.157 -3.023 39.217 1.00 58.60 61 ASN B N 1
ATOM 1536 C CA . ASN B 2 62 ? -1.188 -1.995 39.092 1.00 54.52 61 ASN B CA 1
ATOM 1537 C C . ASN B 2 62 ? -2.156 -2.410 37.992 1.00 55.69 61 ASN B C 1
ATOM 1538 O O . ASN B 2 62 ? -1.849 -2.306 36.802 1.00 53.52 61 ASN B O 1
ATOM 1543 N N . GLU B 2 63 ? -3.340 -2.881 38.389 1.00 50.57 62 GLU B N 1
ATOM 1544 C CA . GLU B 2 63 ? -4.339 -3.280 37.403 1.00 51.96 62 GLU B CA 1
ATOM 1545 C C . GLU B 2 63 ? -4.996 -2.072 36.748 1.00 50.66 62 GLU B C 1
ATOM 1546 O O . GLU B 2 63 ? -5.387 -2.140 35.577 1.00 51.01 62 GLU B O 1
ATOM 1548 N N . GLU B 2 64 ? -5.123 -0.961 37.479 1.00 52.85 63 GLU B N 1
ATOM 1549 C CA . GLU B 2 64 ? -5.737 0.233 36.906 1.00 50.29 63 GLU B CA 1
ATOM 1550 C C . GLU B 2 64 ? -4.838 0.866 35.851 1.00 47.57 63 GLU B C 1
ATOM 1551 O O . GLU B 2 64 ? -5.322 1.317 34.805 1.00 46.73 63 GLU B O 1
ATOM 1553 N N . LEU B 2 65 ? -3.528 0.909 36.105 1.00 47.85 64 LEU B N 1
ATOM 1554 C CA . LEU B 2 65 ? -2.605 1.479 35.129 1.00 46.21 64 LEU B CA 1
ATOM 1555 C C . LEU B 2 65 ? -2.495 0.598 33.892 1.00 40.98 64 LEU B C 1
ATOM 1556 O O . LEU B 2 65 ? -2.370 1.105 32.771 1.00 46.21 64 LEU B O 1
ATOM 1561 N N . LEU B 2 66 ? -2.532 -0.725 34.075 1.00 42.62 65 LEU B N 1
ATOM 1562 C CA . LEU B 2 66 ? -2.474 -1.630 32.933 1.00 45.79 65 LEU B CA 1
ATOM 1563 C C . LEU B 2 66 ? -3.693 -1.461 32.035 1.00 44.73 65 LEU B C 1
ATOM 1564 O O . LEU B 2 66 ? -3.571 -1.459 30.804 1.00 40.00 65 LEU B O 1
ATOM 1569 N N . GLU B 2 67 ? -4.878 -1.315 32.634 1.00 41.82 66 GLU B N 1
ATOM 1570 C CA . GLU B 2 67 ? -6.078 -1.068 31.843 1.00 40.89 66 GLU B CA 1
ATOM 1571 C C . GLU B 2 67 ? -6.030 0.295 31.165 1.00 42.71 66 GLU B C 1
ATOM 1572 O O . GLU B 2 67 ? -6.565 0.456 30.062 1.00 44.26 66 GLU B O 1
ATOM 1574 N N . GLU B 2 68 ? -5.397 1.282 31.803 1.00 38.00 67 GLU B N 1
ATOM 1575 C CA . GLU B 2 68 ? -5.238 2.586 31.169 1.00 40.79 67 GLU B CA 1
ATOM 1576 C C . GLU B 2 68 ? -4.283 2.515 29.984 1.00 45.52 67 GLU B C 1
ATOM 1577 O O . GLU B 2 68 ? -4.460 3.246 29.002 1.00 41.89 67 GLU B O 1
ATOM 1583 N N . ALA B 2 69 ? -3.272 1.646 30.055 1.00 41.55 68 ALA B N 1
ATOM 1584 C CA . ALA B 2 69 ? -2.367 1.473 28.923 1.00 42.36 68 ALA B CA 1
ATOM 1585 C C . ALA B 2 69 ? -3.072 0.797 27.755 1.00 37.79 68 ALA B C 1
ATOM 1586 O O . ALA B 2 69 ? -2.873 1.181 26.596 1.00 28.61 68 ALA B O 1
ATOM 1588 N N . ALA B 2 70 ? -3.898 -0.212 28.041 1.00 37.13 69 ALA B N 1
ATOM 1589 C CA . ALA B 2 70 ? -4.628 -0.899 26.982 1.00 37.87 69 ALA B CA 1
ATOM 1590 C C . ALA B 2 70 ? -5.595 0.047 26.282 1.00 41.38 69 ALA B C 1
ATOM 1591 O O . ALA B 2 70 ? -5.623 0.123 25.049 1.00 39.36 69 ALA B O 1
ATOM 1593 N N . ARG B 2 71 ? -6.393 0.784 27.060 1.00 39.41 70 ARG B N 1
ATOM 1594 C CA . ARG B 2 71 ? -7.340 1.725 26.469 1.00 46.23 70 ARG B CA 1
ATOM 1595 C C . ARG B 2 71 ? -6.633 2.786 25.637 1.00 38.61 70 ARG B C 1
ATOM 1596 O O . ARG B 2 71 ? -7.181 3.254 24.632 1.00 37.11 70 ARG B O 1
ATOM 1598 N N . LEU B 2 72 ? -5.419 3.174 26.031 1.00 35.11 71 LEU B N 1
ATOM 1599 C CA . LEU B 2 72 ? -4.664 4.140 25.243 1.00 34.09 71 LEU B CA 1
ATOM 1600 C C . LEU B 2 72 ? -4.169 3.525 23.940 1.00 33.58 71 LEU B C 1
ATOM 1601 O O . LEU B 2 72 ? -4.073 4.219 22.921 1.00 29.98 71 LEU B O 1
ATOM 1606 N N . ALA B 2 73 ? -3.861 2.228 23.949 1.00 34.33 72 ALA B N 1
ATOM 1607 C CA . ALA B 2 73 ? -3.401 1.560 22.739 1.00 35.64 72 ALA B CA 1
ATOM 1608 C C . ALA B 2 73 ? -4.539 1.270 21.770 1.00 34.36 72 ALA B C 1
ATOM 1609 O O . ALA B 2 73 ? -4.336 1.322 20.552 1.00 24.47 72 ALA B O 1
ATOM 1611 N N . GLU B 2 74 ? -5.730 0.954 22.282 1.00 36.83 73 GLU B N 1
ATOM 1612 C CA . GLU B 2 74 ? -6.863 0.694 21.399 1.00 38.13 73 GLU B CA 1
ATOM 1613 C C . GLU B 2 74 ? -7.309 1.963 20.684 1.00 36.48 73 GLU B C 1
ATOM 1614 O O . GLU B 2 74 ? -7.635 1.927 19.492 1.00 38.32 73 GLU B O 1
ATOM 1620 N N . GLU B 2 75 ? -7.331 3.094 21.394 1.00 31.69 74 GLU B N 1
ATOM 1621 C CA . GLU B 2 75 ? -7.712 4.352 20.759 1.00 35.37 74 GLU B CA 1
ATOM 1622 C C . GLU B 2 75 ? -6.706 4.753 19.689 1.00 36.59 74 GLU B C 1
ATOM 1623 O O . GLU B 2 75 ? -7.085 5.261 18.627 1.00 34.97 74 GLU B O 1
ATOM 1629 N N . ALA B 2 76 ? -5.416 4.528 19.948 1.00 30.52 75 ALA B N 1
ATOM 1630 C CA . ALA B 2 76 ? -4.406 4.790 18.929 1.00 30.21 75 ALA B CA 1
ATOM 1631 C C . ALA B 2 76 ? -4.587 3.868 17.730 1.00 29.54 75 ALA B C 1
ATOM 1632 O O . ALA B 2 76 ? -4.393 4.285 16.582 1.00 30.25 75 ALA B O 1
ATOM 1634 N N . ALA B 2 77 ? -4.965 2.612 17.976 1.00 27.60 76 ALA B N 1
ATOM 1635 C CA . ALA B 2 77 ? -5.203 1.684 16.875 1.00 28.62 76 ALA B CA 1
ATOM 1636 C C . ALA B 2 77 ? -6.480 2.036 16.122 1.00 32.93 76 ALA B C 1
ATOM 1637 O O . ALA B 2 77 ? -6.529 1.931 14.891 1.00 27.47 76 ALA B O 1
ATOM 1639 N N . ARG B 2 78 ? -7.523 2.452 16.845 1.00 27.78 77 ARG B N 1
ATOM 1640 C CA . ARG B 2 78 ? -8.767 2.853 16.193 1.00 31.71 77 ARG B CA 1
ATOM 1641 C C . ARG B 2 78 ? -8.538 4.037 15.262 1.00 35.07 77 ARG B C 1
ATOM 1642 O O . ARG B 2 78 ? -8.995 4.038 14.112 1.00 30.76 77 ARG B O 1
ATOM 1650 N N . GLN B 2 79 ? -7.830 5.059 15.746 1.00 30.61 78 GLN B N 1
ATOM 1651 C CA . GLN B 2 79 ? -7.566 6.235 14.925 1.00 33.62 78 GLN B CA 1
ATOM 1652 C C . GLN B 2 79 ? -6.685 5.884 13.732 1.00 31.65 78 GLN B C 1
ATOM 1653 O O . GLN B 2 79 ? -6.998 6.241 12.591 1.00 34.35 78 GLN B O 1
ATOM 1659 N N . ALA B 2 80 ? -5.582 5.169 13.979 1.00 29.42 79 ALA B N 1
ATOM 1660 C CA . ALA B 2 80 ? -4.653 4.833 12.903 1.00 26.75 79 ALA B CA 1
ATOM 1661 C C . ALA B 2 80 ? -5.348 4.065 11.785 1.00 30.13 79 ALA B C 1
ATOM 1662 O O . ALA B 2 80 ? -5.068 4.291 10.601 1.00 30.29 79 ALA B O 1
ATOM 1664 N N . GLU B 2 81 ? -6.257 3.154 12.139 1.00 30.06 80 GLU B N 1
ATOM 1665 C CA . GLU B 2 81 ? -7.017 2.443 11.116 1.00 31.51 80 GLU B CA 1
ATOM 1666 C C . GLU B 2 81 ? -7.928 3.389 10.345 1.00 37.56 80 GLU B C 1
ATOM 1667 O O . GLU B 2 81 ? -8.146 3.202 9.142 1.00 28.01 80 GLU B O 1
ATOM 1673 N N . GLU B 2 82 ? -8.459 4.415 11.014 1.00 31.71 81 GLU B N 1
ATOM 1674 C CA . GLU B 2 82 ? -9.316 5.381 10.334 1.00 31.56 81 GLU B CA 1
ATOM 1675 C C . GLU B 2 82 ? -8.505 6.294 9.421 1.00 37.29 81 GLU B C 1
ATOM 1676 O O . GLU B 2 82 ? -8.914 6.566 8.285 1.00 27.72 81 GLU B O 1
ATOM 1682 N N . LEU B 2 83 ? -7.352 6.779 9.895 1.00 30.81 82 LEU B N 1
ATOM 1683 C CA . LEU B 2 83 ? -6.508 7.619 9.050 1.00 31.61 82 LEU B CA 1
ATOM 1684 C C . LEU B 2 83 ? -5.924 6.839 7.877 1.00 31.97 82 LEU B C 1
ATOM 1685 O O . LEU B 2 83 ? -5.737 7.406 6.794 1.00 28.73 82 LEU B O 1
ATOM 1690 N N . ALA B 2 84 ? -5.625 5.550 8.066 1.00 26.51 83 ALA B N 1
ATOM 1691 C CA . ALA B 2 84 ? -5.145 4.740 6.950 1.00 30.84 83 ALA B CA 1
ATOM 1692 C C . ALA B 2 84 ? -6.223 4.584 5.886 1.00 30.59 83 ALA B C 1
ATOM 1693 O O . ALA B 2 84 ? -5.933 4.613 4.684 1.00 25.93 83 ALA B O 1
ATOM 1695 N N . ARG B 2 85 ? -7.475 4.421 6.315 1.00 29.04 84 ARG B N 1
ATOM 1696 C CA . ARG B 2 85 ? -8.576 4.277 5.370 1.00 27.89 84 ARG B CA 1
ATOM 1697 C C . ARG B 2 85 ? -8.818 5.572 4.605 1.00 34.41 84 ARG B C 1
ATOM 1698 O O . ARG B 2 85 ? -9.085 5.544 3.397 1.00 29.06 84 ARG B O 1
ATOM 1706 N N . GLU B 2 86 ? -8.720 6.716 5.286 1.00 26.80 85 GLU B N 1
ATOM 1707 C CA . GLU B 2 86 ? -8.899 7.998 4.612 1.00 27.37 85 GLU B CA 1
ATOM 1708 C C . GLU B 2 86 ? -7.729 8.305 3.684 1.00 29.61 85 GLU B C 1
ATOM 1709 O O . GLU B 2 86 ? -7.920 8.881 2.607 1.00 27.21 85 GLU B O 1
ATOM 1715 N N . ALA B 2 87 ? -6.511 7.933 4.087 1.00 27.64 86 ALA B N 1
ATOM 1716 C CA . ALA B 2 87 ? -5.344 8.196 3.250 1.00 29.85 86 ALA B CA 1
ATOM 1717 C C . ALA B 2 87 ? -5.405 7.405 1.950 1.00 32.14 86 ALA B C 1
ATOM 1718 O O . ALA B 2 87 ? -5.061 7.927 0.883 1.00 35.69 86 ALA B O 1
ATOM 1720 N N . ARG B 2 88 ? -5.837 6.143 2.018 1.00 26.74 87 ARG B N 1
ATOM 1721 C CA . ARG B 2 88 ? -6.004 5.353 0.802 1.00 34.17 87 ARG B CA 1
ATOM 1722 C C . ARG B 2 88 ? -7.094 5.940 -0.084 1.00 31.71 87 ARG B C 1
ATOM 1723 O O . ARG B 2 88 ? -6.943 6.004 -1.310 1.00 31.88 87 ARG B O 1
ATOM 1731 N N . TYR B 2 89 ? -8.201 6.372 0.523 1.00 27.61 88 TYR B N 1
ATOM 1732 C CA . TYR B 2 89 ? -9.284 6.990 -0.234 1.00 33.63 88 TYR B CA 1
ATOM 1733 C C . TYR B 2 89 ? -8.802 8.236 -0.967 1.00 34.79 88 TYR B C 1
ATOM 1734 O O . TYR B 2 89 ? -9.238 8.514 -2.091 1.00 31.64 88 TYR B O 1
ATOM 1743 N N . GLU B 2 90 ? -7.895 8.992 -0.352 1.00 29.52 89 GLU B N 1
ATOM 1744 C CA . GLU B 2 90 ? -7.413 10.252 -0.899 1.00 32.43 89 GLU B CA 1
ATOM 1745 C C . GLU B 2 90 ? -6.139 10.099 -1.723 1.00 37.64 89 GLU B C 1
ATOM 1746 O O . GLU B 2 90 ? -5.536 11.108 -2.102 1.00 32.44 89 GLU B O 1
ATOM 1752 N N . GLY B 2 91 ? -5.715 8.869 -2.003 1.00 28.79 90 GLY B N 1
ATOM 1753 C CA . GLY B 2 91 ? -4.549 8.650 -2.835 1.00 36.59 90 GLY B CA 1
ATOM 1754 C C . GLY B 2 91 ? -3.218 8.912 -2.169 1.00 34.84 90 GLY B C 1
ATOM 1755 O O . GLY B 2 91 ? -2.207 9.040 -2.866 1.00 37.34 90 GLY B O 1
ATOM 1756 N N . ASP B 2 92 ? -3.181 8.999 -0.839 1.00 30.58 91 ASP B N 1
ATOM 1757 C CA . ASP B 2 92 ? -1.936 9.222 -0.107 1.00 33.71 91 ASP B CA 1
ATOM 1758 C C . ASP B 2 92 ? -1.502 7.892 0.502 1.00 35.11 91 ASP B C 1
ATOM 1759 O O . ASP B 2 92 ? -1.713 7.611 1.682 1.00 33.46 91 ASP B O 1
ATOM 1764 N N . LEU B 2 93 ? -0.874 7.062 -0.333 1.00 34.60 92 LEU B N 1
ATOM 1765 C CA . LEU B 2 93 ? -0.485 5.728 0.111 1.00 34.46 92 LEU B CA 1
ATOM 1766 C C . LEU B 2 93 ? 0.707 5.773 1.057 1.00 32.49 92 LEU B C 1
ATOM 1767 O O . LEU B 2 93 ? 0.859 4.882 1.901 1.00 26.00 92 LEU B O 1
ATOM 1772 N N . GLU B 2 94 ? 1.561 6.791 0.931 1.00 33.05 93 GLU B N 1
ATOM 1773 C CA . GLU B 2 94 ? 2.664 6.952 1.872 1.00 28.91 93 GLU B CA 1
ATOM 1774 C C . GLU B 2 94 ? 2.144 7.200 3.281 1.00 34.38 93 GLU B C 1
ATOM 1775 O O . GLU B 2 94 ? 2.621 6.598 4.249 1.00 26.76 93 GLU B O 1
ATOM 1781 N N . LEU B 2 95 ? 1.158 8.091 3.412 1.00 32.50 94 LEU B N 1
ATOM 1782 C CA . LEU B 2 95 ? 0.557 8.352 4.714 1.00 31.83 94 LEU B CA 1
ATOM 1783 C C . LEU B 2 95 ? -0.218 7.144 5.226 1.00 25.18 94 LEU B C 1
ATOM 1784 O O . LEU B 2 95 ? -0.280 6.918 6.440 1.00 23.94 94 LEU B O 1
ATOM 1789 N N . ALA B 2 96 ? -0.811 6.362 4.321 1.00 23.06 95 ALA B N 1
ATOM 1790 C CA . ALA B 2 96 ? -1.552 5.176 4.740 1.00 27.36 95 ALA B CA 1
ATOM 1791 C C . ALA B 2 96 ? -0.628 4.139 5.365 1.00 27.72 95 ALA B C 1
ATOM 1792 O O . ALA B 2 96 ? -0.970 3.529 6.385 1.00 22.71 95 ALA B O 1
ATOM 1794 N N . LEU B 2 97 ? 0.549 3.927 4.770 1.00 24.86 96 LEU B N 1
ATOM 1795 C CA . LEU B 2 97 ? 1.492 2.963 5.329 1.00 27.31 96 LEU B CA 1
ATOM 1796 C C . LEU B 2 97 ? 1.995 3.415 6.694 1.00 26.27 96 LEU B C 1
ATOM 1797 O O . LEU B 2 97 ? 2.208 2.589 7.589 1.00 17.36 96 LEU B O 1
ATOM 1802 N N . LYS B 2 98 ? 2.189 4.724 6.873 1.00 23.06 97 LYS B N 1
ATOM 1803 C CA . LYS B 2 98 ? 2.604 5.233 8.176 1.00 27.88 97 LYS B CA 1
ATOM 1804 C C . LYS B 2 98 ? 1.540 4.980 9.236 1.00 28.45 97 LYS B C 1
ATOM 1805 O O . LYS B 2 98 ? 1.872 4.745 10.404 1.00 28.98 97 LYS B O 1
ATOM 1811 N N . ALA B 2 99 ? 0.262 5.014 8.851 1.00 25.96 98 ALA B N 1
ATOM 1812 C CA . ALA B 2 99 ? -0.799 4.700 9.800 1.00 26.99 98 ALA B CA 1
ATOM 1813 C C . ALA B 2 99 ? -0.886 3.203 10.064 1.00 25.00 98 ALA B C 1
ATOM 1814 O O . ALA B 2 99 ? -1.253 2.791 11.171 1.00 27.17 98 ALA B O 1
ATOM 1816 N N . LEU B 2 100 ? -0.557 2.378 9.068 1.00 24.17 99 LEU B N 1
ATOM 1817 C CA . LEU B 2 100 ? -0.559 0.934 9.274 1.00 27.99 99 LEU B CA 1
ATOM 1818 C C . LEU B 2 100 ? 0.539 0.503 10.237 1.00 21.73 99 LEU B C 1
ATOM 1819 O O . LEU B 2 100 ? 0.353 -0.452 10.999 1.00 24.15 99 LEU B O 1
ATOM 1824 N N . GLN B 2 101 ? 1.685 1.189 10.217 1.00 22.68 100 GLN B N 1
ATOM 1825 C CA . GLN B 2 101 ? 2.762 0.860 11.144 1.00 27.04 100 GLN B CA 1
ATOM 1826 C C . GLN B 2 101 ? 2.354 1.141 12.585 1.00 27.56 100 GLN B C 1
ATOM 1827 O O . GLN B 2 101 ? 2.674 0.362 13.490 1.00 23.47 100 GLN B O 1
ATOM 1833 N N . ILE B 2 102 ? 1.653 2.253 12.816 1.00 29.10 101 ILE B N 1
ATOM 1834 C CA . ILE B 2 102 ? 1.113 2.531 14.144 1.00 30.55 101 ILE B CA 1
ATOM 1835 C C . ILE B 2 102 ? 0.116 1.451 14.540 1.00 24.92 101 ILE B C 1
ATOM 1836 O O . ILE B 2 102 ? 0.050 1.038 15.705 1.00 27.53 101 ILE B O 1
ATOM 1841 N N . LEU B 2 103 ? -0.666 0.969 13.573 1.00 29.40 102 LEU B N 1
ATOM 1842 C CA . LEU B 2 103 ? -1.637 -0.082 13.851 1.00 30.14 102 LEU B CA 1
ATOM 1843 C C . LEU B 2 103 ? -0.943 -1.352 14.335 1.00 33.64 102 LEU B C 1
ATOM 1844 O O . LEU B 2 103 ? -1.400 -1.993 15.289 1.00 25.98 102 LEU B O 1
ATOM 1849 N N . VAL B 2 104 ? 0.176 -1.718 13.703 1.00 25.98 103 VAL B N 1
ATOM 1850 C CA . VAL B 2 104 ? 0.920 -2.900 14.130 1.00 24.68 103 VAL B CA 1
ATOM 1851 C C . VAL B 2 104 ? 1.530 -2.682 15.508 1.00 27.13 103 VAL B C 1
ATOM 1852 O O . VAL B 2 104 ? 1.506 -3.577 16.362 1.00 26.24 103 VAL B O 1
ATOM 1856 N N . ASN B 2 105 ? 2.089 -1.492 15.748 1.00 22.83 104 ASN B N 1
ATOM 1857 C CA . ASN B 2 105 ? 2.719 -1.218 17.036 1.00 29.00 104 ASN B CA 1
ATOM 1858 C C . ASN B 2 105 ? 1.696 -1.228 18.165 1.00 29.15 104 ASN B C 1
ATOM 1859 O O . ASN B 2 105 ? 1.966 -1.751 19.253 1.00 33.40 104 ASN B O 1
ATOM 1864 N N . ALA B 2 106 ? 0.515 -0.655 17.926 1.00 26.48 105 ALA B N 1
ATOM 1865 C CA . ALA B 2 106 ? -0.536 -0.692 18.937 1.00 30.15 105 ALA B CA 1
ATOM 1866 C C . ALA B 2 106 ? -1.025 -2.116 19.168 1.00 34.67 105 ALA B C 1
ATOM 1867 O O . ALA B 2 106 ? -1.344 -2.492 20.302 1.00 35.14 105 ALA B O 1
ATOM 1869 N N . ALA B 2 107 ? -1.084 -2.923 18.107 1.00 32.55 106 ALA B N 1
ATOM 1870 C CA . ALA B 2 107 ? -1.510 -4.310 18.256 1.00 35.37 106 ALA B CA 1
ATOM 1871 C C . ALA B 2 107 ? -0.485 -5.134 19.024 1.00 37.16 106 ALA B C 1
ATOM 1872 O O . ALA B 2 107 ? -0.855 -6.094 19.710 1.00 38.34 106 ALA B O 1
ATOM 1874 N N . ARG B 2 108 ? 0.799 -4.781 18.923 1.00 37.16 107 ARG B N 1
ATOM 1875 C CA . ARG B 2 108 ? 1.830 -5.515 19.651 1.00 36.30 107 ARG B CA 1
ATOM 1876 C C . ARG B 2 108 ? 1.688 -5.314 21.154 1.00 42.21 107 ARG B C 1
ATOM 1877 O O . ARG B 2 108 ? 1.727 -6.279 21.927 1.00 46.53 107 ARG B O 1
ATOM 1885 N N . VAL B 2 109 ? 1.521 -4.062 21.589 1.00 41.81 108 VAL B N 1
ATOM 1886 C CA . VAL B 2 109 ? 1.402 -3.798 23.019 1.00 43.42 108 VAL B CA 1
ATOM 1887 C C . VAL B 2 109 ? 0.084 -4.340 23.559 1.00 45.54 108 VAL B C 1
ATOM 1888 O O . VAL B 2 109 ? -0.004 -4.712 24.735 1.00 46.39 108 VAL B O 1
ATOM 1892 N N . LEU B 2 110 ? -0.956 -4.408 22.720 1.00 44.78 109 LEU B N 1
ATOM 1893 C CA . LEU B 2 110 ? -2.233 -4.943 23.178 1.00 46.63 109 LEU B CA 1
ATOM 1894 C C . LEU B 2 110 ? -2.168 -6.452 23.359 1.00 50.10 109 LEU B C 1
ATOM 1895 O O . LEU B 2 110 ? -2.824 -6.999 24.253 1.00 56.76 109 LEU B O 1
ATOM 1900 N N . ALA B 2 111 ? -1.387 -7.139 22.523 1.00 44.72 110 ALA B N 1
ATOM 1901 C CA . ALA B 2 111 ? -1.194 -8.571 22.710 1.00 53.58 110 ALA B CA 1
ATOM 1902 C C . ALA B 2 111 ? -0.321 -8.861 23.922 1.00 55.62 110 ALA B C 1
ATOM 1903 O O . ALA B 2 111 ? -0.488 -9.900 24.572 1.00 64.01 110 ALA B O 1
ATOM 1905 N N . GLU B 2 112 ? 0.608 -7.959 24.244 1.00 52.72 111 GLU B N 1
ATOM 1906 C CA . GLU B 2 112 ? 1.472 -8.169 25.400 1.00 57.83 111 GLU B CA 1
ATOM 1907 C C . GLU B 2 112 ? 0.713 -7.955 26.703 1.00 57.26 111 GLU B C 1
ATOM 1908 O O . GLU B 2 1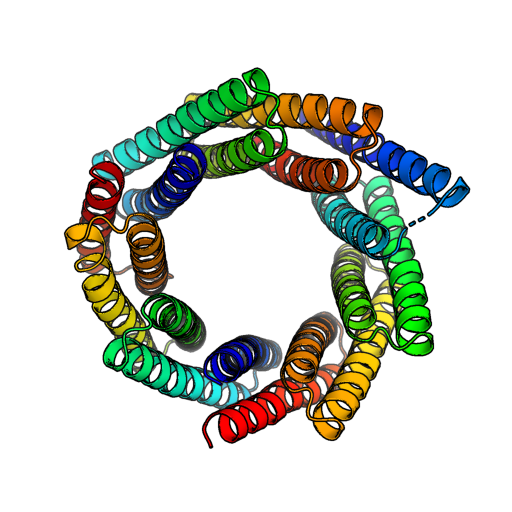12 ? 0.932 -8.680 27.681 1.00 60.92 111 GLU B O 1
ATOM 1914 N N . ILE B 2 113 ? -0.178 -6.962 26.740 1.00 56.25 112 ILE B N 1
ATOM 1915 C CA . ILE B 2 113 ? -1.030 -6.780 27.910 1.00 57.73 112 ILE B CA 1
ATOM 1916 C C . ILE B 2 113 ? -1.970 -7.968 28.070 1.00 72.91 112 ILE B C 1
ATOM 1917 O O . ILE B 2 113 ? -2.200 -8.451 29.185 1.00 75.75 112 ILE B O 1
ATOM 1922 N N . ALA B 2 114 ? -2.519 -8.466 26.958 1.00 79.23 113 ALA B N 1
ATOM 1923 C CA . ALA B 2 114 ? -3.367 -9.651 27.013 1.00 79.46 113 ALA B CA 1
ATOM 1924 C C . ALA B 2 114 ? -2.587 -10.894 27.416 1.00 81.72 113 ALA B C 1
ATOM 1925 O O . ALA B 2 114 ? -3.189 -11.869 27.880 1.00 86.67 113 ALA B O 1
ATOM 1927 N N . ARG B 2 115 ? -1.264 -10.884 27.245 1.00 71.75 114 ARG B N 1
ATOM 1928 C CA . ARG B 2 115 ? -0.437 -11.986 27.723 1.00 69.58 114 ARG B CA 1
ATOM 1929 C C . ARG B 2 115 ? -0.085 -11.814 29.195 1.00 75.22 114 ARG B C 1
ATOM 1930 O O . ARG B 2 115 ? -0.031 -12.798 29.942 1.00 74.35 114 ARG B O 1
ATOM 1932 N N . ASP B 2 116 ? 0.159 -10.574 29.628 1.00 75.79 115 ASP B N 1
ATOM 1933 C CA . ASP B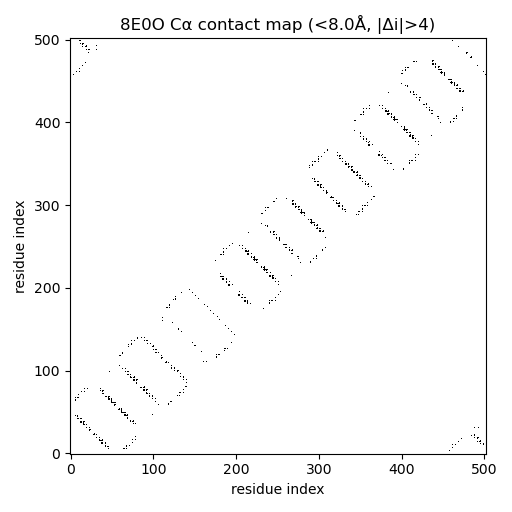 2 116 ? 0.423 -10.325 31.040 1.00 71.36 115 ASP B CA 1
ATOM 1934 C C . ASP B 2 116 ? -0.847 -10.472 31.870 1.00 82.21 115 ASP B C 1
ATOM 1935 O O . ASP B 2 116 ? -0.828 -11.097 32.936 1.00 77.40 115 ASP B O 1
ATOM 1937 N N . ARG B 2 117 ? -1.955 -9.908 31.398 1.00 122.15 116 ARG B N 1
ATOM 1938 C CA . ARG B 2 117 ? -3.254 -10.033 32.048 1.00 123.70 116 ARG B CA 1
ATOM 1939 C C . ARG B 2 117 ? -4.147 -10.913 31.184 1.00 126.58 116 ARG B C 1
ATOM 1940 O O . ARG B 2 117 ? -4.435 -10.568 30.033 1.00 127.59 116 ARG B O 1
ATOM 1942 N N . GLY B 2 118 ? -4.583 -12.041 31.741 1.00 92.83 117 GLY B N 1
ATOM 1943 C CA . GLY B 2 118 ? -5.411 -12.988 31.019 1.00 84.85 117 GLY B CA 1
ATOM 1944 C C . GLY B 2 118 ? -6.695 -12.395 30.477 1.00 86.74 117 GLY B C 1
ATOM 1945 O O . GLY B 2 118 ? -7.662 -12.195 31.220 1.00 86.52 117 GLY B O 1
ATOM 1946 N N . ASN B 2 119 ? -6.713 -12.107 29.177 1.00 74.66 118 ASN B N 1
ATOM 1947 C CA . ASN B 2 119 ? -7.884 -11.522 28.529 1.00 66.87 118 ASN B CA 1
ATOM 1948 C C . ASN B 2 119 ? -7.964 -12.077 27.114 1.00 68.13 118 ASN B C 1
ATOM 1949 O O . ASN B 2 119 ? -7.179 -11.681 26.247 1.00 62.57 118 ASN B O 1
ATOM 1951 N N . GLU B 2 120 ? -8.913 -12.986 26.882 1.00 66.35 119 GLU B N 1
ATOM 1952 C CA . GLU B 2 120 ? -9.046 -13.595 25.562 1.00 65.11 119 GLU B CA 1
ATOM 1953 C C . GLU B 2 120 ? -9.609 -12.606 24.549 1.00 66.78 119 GLU B C 1
ATOM 1954 O O . GLU B 2 120 ? -9.228 -12.631 23.372 1.00 58.97 119 GLU B O 1
ATOM 1956 N N . GLU B 2 121 ? -10.518 -11.730 24.984 1.00 71.83 120 GLU B N 1
ATOM 1957 C CA . GLU B 2 121 ? -11.098 -10.752 24.069 1.00 74.82 120 GLU B CA 1
ATOM 1958 C C . GLU B 2 121 ? -10.057 -9.738 23.611 1.00 70.77 120 GLU B C 1
ATOM 1959 O O . GLU B 2 121 ? -10.069 -9.308 22.451 1.00 68.81 120 GLU B O 1
ATOM 1961 N N . LEU B 2 122 ? -9.148 -9.344 24.506 1.00 67.42 121 LEU B N 1
ATOM 1962 C CA . LEU B 2 122 ? -8.100 -8.403 24.126 1.00 67.28 121 LEU B CA 1
ATOM 1963 C C . LEU B 2 122 ? -7.054 -9.058 23.233 1.00 61.32 121 LEU B C 1
ATOM 1964 O O . LEU B 2 122 ? -6.458 -8.386 22.384 1.00 58.51 121 LEU B O 1
ATOM 1966 N N . LEU B 2 123 ? -6.819 -10.360 23.408 1.00 63.32 122 LEU B N 1
ATOM 1967 C CA . LEU B 2 123 ? -5.852 -11.058 22.567 1.00 59.22 122 LEU B CA 1
ATOM 1968 C C . LEU B 2 123 ? -6.375 -11.211 21.144 1.00 56.10 122 LEU B C 1
ATOM 1969 O O . LEU B 2 123 ? -5.653 -10.947 20.175 1.00 56.31 122 LEU B O 1
ATOM 1974 N N . GLN B 2 124 ? -7.631 -11.641 20.999 1.00 52.69 123 GLN B N 1
ATOM 1975 C CA . GLN B 2 124 ? -8.229 -11.738 19.672 1.00 55.51 123 GLN B CA 1
ATOM 1976 C C . GLN B 2 124 ? -8.364 -10.368 19.024 1.00 51.47 123 GLN B C 1
ATOM 1977 O O . GLN B 2 124 ? -8.301 -10.252 17.795 1.00 46.54 123 GLN B O 1
ATOM 1979 N N . LYS B 2 125 ? -8.552 -9.322 19.832 1.00 53.49 124 LYS B N 1
ATOM 1980 C CA . LYS B 2 125 ? -8.560 -7.964 19.300 1.00 48.29 124 LYS B CA 1
ATOM 1981 C C . LYS B 2 125 ? -7.205 -7.609 18.702 1.00 46.52 124 LYS B C 1
ATOM 1982 O O . LYS B 2 125 ? -7.124 -7.060 17.598 1.00 42.69 124 LYS B O 1
ATOM 1988 N N . ALA B 2 126 ? -6.124 -7.929 19.418 1.00 46.79 125 ALA B N 1
ATOM 1989 C CA . ALA B 2 126 ? -4.787 -7.609 18.929 1.00 44.10 125 ALA B CA 1
ATOM 1990 C C . ALA B 2 126 ? -4.463 -8.378 17.654 1.00 45.19 125 ALA B C 1
ATOM 1991 O O . ALA B 2 126 ? -3.810 -7.847 16.748 1.00 40.49 125 ALA B O 1
ATOM 1993 N N . ALA B 2 127 ? -4.911 -9.632 17.564 1.00 44.48 126 ALA B N 1
ATOM 1994 C CA . ALA B 2 127 ? -4.679 -10.409 16.351 1.00 40.55 126 ALA B CA 1
ATOM 1995 C C . ALA B 2 127 ? -5.489 -9.862 15.183 1.00 41.48 126 ALA B C 1
ATOM 1996 O O . ALA B 2 127 ? -5.018 -9.865 14.039 1.00 39.70 126 ALA B O 1
ATOM 1998 N N . GLU B 2 128 ? -6.707 -9.384 15.451 1.00 39.18 127 GLU B N 1
ATOM 1999 C CA . GLU B 2 128 ? -7.532 -8.821 14.388 1.00 40.99 127 GLU B CA 1
ATOM 2000 C C . GLU B 2 128 ? -6.927 -7.532 13.845 1.00 43.89 127 GLU B C 1
ATOM 2001 O O . GLU B 2 128 ? -7.018 -7.255 12.643 1.00 37.37 127 GLU B O 1
ATOM 2003 N N . LEU B 2 129 ? -6.308 -6.731 14.715 1.00 39.43 128 LEU B N 1
ATOM 2004 C CA . LEU B 2 129 ? -5.628 -5.525 14.252 1.00 43.21 128 LEU B CA 1
ATOM 2005 C C . LEU B 2 129 ? -4.437 -5.876 13.370 1.00 36.22 128 LEU B C 1
ATOM 2006 O O . LEU B 2 129 ? -4.306 -5.367 12.251 1.00 39.02 128 LEU B O 1
ATOM 2011 N N . ALA B 2 130 ? -3.559 -6.759 13.856 1.00 35.82 129 ALA B N 1
ATOM 2012 C CA . ALA B 2 130 ? -2.376 -7.131 13.086 1.00 38.34 129 ALA B CA 1
ATOM 2013 C C . ALA B 2 130 ? -2.755 -7.789 11.765 1.00 40.39 129 ALA B C 1
ATOM 2014 O O . ALA B 2 130 ? -2.089 -7.579 10.745 1.00 36.99 129 ALA B O 1
ATOM 2016 N N . LYS B 2 131 ? -3.825 -8.588 11.763 1.00 36.76 130 LYS B N 1
ATOM 2017 C CA . LYS B 2 131 ? -4.270 -9.220 10.525 1.00 36.96 130 LYS B CA 1
ATOM 2018 C C . LYS B 2 131 ? -4.799 -8.188 9.537 1.00 41.85 130 LYS B C 1
ATOM 2019 O O . LYS B 2 131 ? -4.555 -8.294 8.329 1.00 40.27 130 LYS B O 1
ATOM 2021 N N . GLU B 2 132 ? -5.524 -7.182 10.032 1.00 42.36 131 GLU B N 1
ATOM 2022 C CA . GLU B 2 132 ? -6.028 -6.130 9.154 1.00 44.74 131 GLU B CA 1
ATOM 2023 C C . GLU B 2 132 ? -4.887 -5.306 8.571 1.00 36.25 131 GLU B C 1
ATOM 2024 O O . GLU B 2 132 ? -4.912 -4.952 7.386 1.00 30.70 131 GLU B O 1
ATOM 2030 N N . ALA B 2 133 ? -3.877 -4.993 9.386 1.00 33.66 132 ALA B N 1
ATOM 2031 C CA . ALA B 2 133 ? -2.730 -4.247 8.882 1.00 31.91 132 ALA B CA 1
ATOM 2032 C C . ALA B 2 133 ? -1.943 -5.065 7.866 1.00 33.19 132 ALA B C 1
ATOM 2033 O O . ALA B 2 133 ? -1.410 -4.513 6.897 1.00 31.22 132 ALA B O 1
ATOM 2035 N N . ALA B 2 134 ? -1.866 -6.382 8.068 1.00 31.82 133 ALA B N 1
ATOM 2036 C CA . ALA B 2 134 ? -1.146 -7.233 7.127 1.00 28.76 133 ALA B CA 1
ATOM 2037 C C . ALA B 2 134 ? -1.891 -7.344 5.803 1.00 30.62 133 ALA B C 1
ATOM 2038 O O . ALA B 2 134 ? -1.269 -7.351 4.734 1.00 30.76 133 ALA B O 1
ATOM 2040 N N . ARG B 2 135 ? -3.222 -7.434 5.853 1.00 29.69 134 ARG B N 1
ATOM 2041 C CA . ARG B 2 135 ? -4.003 -7.523 4.624 1.00 28.84 134 ARG B CA 1
ATOM 2042 C C . ARG B 2 135 ? -3.919 -6.230 3.822 1.00 32.72 134 ARG B C 1
ATOM 2043 O O . ARG B 2 135 ? -3.873 -6.261 2.587 1.00 32.60 134 ARG B O 1
ATOM 2045 N N . GLN B 2 136 ? -3.895 -5.084 4.505 1.00 30.96 135 GLN B N 1
ATOM 2046 C CA . GLN B 2 136 ? -3.769 -3.813 3.801 1.00 35.72 135 GLN B CA 1
ATOM 2047 C C . GLN B 2 136 ? -2.351 -3.608 3.283 1.00 29.70 135 GLN B C 1
ATOM 2048 O O . GLN B 2 136 ? -2.159 -3.097 2.174 1.00 34.38 135 GLN B O 1
ATOM 2054 N N . ALA B 2 137 ? -1.346 -4.005 4.068 1.00 28.37 136 ALA B N 1
ATOM 2055 C CA . ALA B 2 137 ? 0.038 -3.837 3.636 1.00 32.06 136 ALA B CA 1
ATOM 2056 C C . ALA B 2 137 ? 0.335 -4.672 2.396 1.00 26.19 136 ALA B C 1
ATOM 2057 O O . ALA B 2 137 ? 1.051 -4.223 1.494 1.00 33.20 136 ALA B O 1
ATOM 2059 N N . GLU B 2 138 ? -0.208 -5.890 2.332 1.00 25.62 137 GLU B N 1
ATOM 2060 C CA . GLU B 2 138 ? -0.013 -6.719 1.147 1.00 28.04 137 GLU B CA 1
ATOM 2061 C C . GLU B 2 138 ? -0.764 -6.151 -0.051 1.00 31.84 137 GLU B C 1
ATOM 2062 O O . GLU B 2 138 ? -0.241 -6.148 -1.172 1.00 30.93 137 GLU B O 1
ATOM 2068 N N . GLU B 2 139 ? -1.991 -5.671 0.166 1.00 31.45 138 GLU B N 1
ATOM 2069 C CA . GLU B 2 139 ? -2.737 -5.018 -0.906 1.00 35.05 138 GLU B CA 1
ATOM 2070 C C . GLU B 2 139 ? -1.972 -3.817 -1.444 1.00 31.28 138 GLU B C 1
ATOM 2071 O O . GLU B 2 139 ? -1.865 -3.624 -2.661 1.00 33.48 138 GLU B O 1
ATOM 2077 N N . ILE B 2 140 ? -1.428 -2.997 -0.544 1.00 31.09 139 ILE B N 1
ATOM 2078 C CA . ILE B 2 140 ? -0.668 -1.825 -0.959 1.00 29.69 139 ILE B CA 1
ATOM 2079 C C . ILE B 2 140 ? 0.634 -2.238 -1.634 1.00 29.85 139 ILE B C 1
ATOM 2080 O O . ILE B 2 140 ? 1.085 -1.584 -2.584 1.00 24.98 139 ILE B O 1
ATOM 2085 N N . ALA B 2 141 ? 1.251 -3.331 -1.177 1.00 30.71 140 ALA B N 1
ATOM 2086 C CA . ALA B 2 141 ? 2.472 -3.811 -1.815 1.00 28.14 140 ALA B CA 1
ATOM 2087 C C . ALA B 2 141 ? 2.207 -4.270 -3.244 1.00 33.79 140 ALA B C 1
ATOM 2088 O O . ALA B 2 141 ? 3.001 -3.989 -4.149 1.00 30.95 140 ALA B O 1
ATOM 2090 N N . LYS B 2 142 ? 1.095 -4.975 -3.467 1.00 35.17 141 LYS B N 1
ATOM 2091 C CA . LYS B 2 142 ? 0.756 -5.407 -4.820 1.00 35.48 141 LYS B CA 1
ATOM 2092 C C . LYS B 2 142 ? 0.375 -4.222 -5.698 1.00 39.62 141 LYS B C 1
ATOM 2093 O O . LYS B 2 142 ? 0.701 -4.194 -6.890 1.00 41.26 141 LYS B O 1
ATOM 2095 N N . GLU B 2 143 ? -0.316 -3.232 -5.126 1.00 40.08 142 GLU B N 1
ATOM 2096 C CA . GLU B 2 143 ? -0.687 -2.044 -5.887 1.00 36.36 142 GLU B CA 1
ATOM 2097 C C . GLU B 2 143 ? 0.545 -1.242 -6.291 1.00 41.78 142 GLU B C 1
ATOM 2098 O O . GLU B 2 143 ? 0.676 -0.826 -7.448 1.00 46.43 142 GLU B O 1
ATOM 2104 N N . ALA B 2 144 ? 1.461 -1.015 -5.346 1.00 36.84 143 ALA B N 1
ATOM 2105 C CA . ALA B 2 144 ? 2.663 -0.246 -5.652 1.00 36.36 143 ALA B CA 1
ATOM 2106 C C . ALA B 2 144 ? 3.571 -1.000 -6.615 1.00 39.07 143 ALA B C 1
ATOM 2107 O O . ALA B 2 144 ? 4.207 -0.390 -7.484 1.00 40.89 143 ALA B O 1
ATOM 2109 N N . ARG B 2 145 ? 3.647 -2.325 -6.478 1.00 43.77 144 ARG B N 1
ATOM 2110 C CA . ARG B 2 145 ? 4.462 -3.118 -7.392 1.00 48.37 144 ARG B CA 1
ATOM 2111 C C . ARG B 2 145 ? 3.911 -3.062 -8.811 1.00 57.39 144 ARG B C 1
ATOM 2112 O O . ARG B 2 145 ? 4.675 -2.954 -9.777 1.00 62.69 144 ARG B O 1
ATOM 2120 N N . GLU B 2 146 ? 2.586 -3.134 -8.955 1.00 63.54 145 GLU B N 1
ATOM 2121 C CA . GLU B 2 146 ? 1.981 -3.063 -10.280 1.00 65.06 145 GLU B CA 1
ATOM 2122 C C . GLU B 2 146 ? 2.191 -1.692 -10.910 1.00 64.79 145 GLU B C 1
ATOM 2123 O O . GLU B 2 146 ? 2.375 -1.583 -12.128 1.00 66.58 145 GLU B O 1
ATOM 2129 N N . ARG B 2 147 ? 2.173 -0.636 -10.098 1.00 54.77 146 ARG B N 1
ATOM 2130 C CA . ARG B 2 147 ? 2.388 0.722 -10.579 1.00 51.64 146 ARG B CA 1
ATOM 2131 C C . ARG B 2 147 ? 3.863 1.083 -10.701 1.00 53.63 146 ARG B C 1
ATOM 2132 O O . ARG B 2 147 ? 4.179 2.238 -11.004 1.00 48.58 146 ARG B O 1
ATOM 2134 N N . GLY B 2 148 ? 4.767 0.132 -10.475 1.00 51.01 147 GLY B N 1
ATOM 2135 C CA . GLY B 2 148 ? 6.186 0.407 -10.577 1.00 44.30 147 GLY B CA 1
ATOM 2136 C C . GLY B 2 148 ? 6.767 1.226 -9.450 1.00 40.36 147 GLY B C 1
ATOM 2137 O O . GLY B 2 148 ? 7.903 1.695 -9.569 1.00 45.35 147 GLY B O 1
ATOM 2138 N N . ASN B 2 149 ? 6.026 1.417 -8.358 1.00 37.31 148 ASN B N 1
ATOM 2139 C CA . ASN B 2 149 ? 6.519 2.168 -7.203 1.00 34.12 148 ASN B CA 1
ATOM 2140 C C . ASN B 2 149 ? 7.185 1.182 -6.246 1.00 34.89 148 ASN B C 1
ATOM 2141 O O . ASN B 2 149 ? 6.587 0.683 -5.290 1.00 30.85 148 ASN B O 1
ATOM 2146 N N . PHE B 2 150 ? 8.462 0.905 -6.518 1.00 32.55 149 PHE B N 1
ATOM 2147 C CA . PHE B 2 150 ? 9.174 -0.124 -5.767 1.00 33.00 149 PHE B CA 1
ATOM 2148 C C . PHE B 2 150 ? 9.514 0.333 -4.355 1.00 24.34 149 PHE B C 1
ATOM 2149 O O . PHE B 2 150 ? 9.539 -0.489 -3.432 1.00 23.94 149 PHE B O 1
ATOM 2157 N N . GLU B 2 151 ? 9.783 1.627 -4.164 1.00 24.11 150 GLU B N 1
ATOM 2158 C CA . GLU B 2 151 ? 10.062 2.131 -2.823 1.00 31.95 150 GLU B CA 1
ATOM 2159 C C . GLU B 2 151 ? 8.836 2.001 -1.928 1.00 28.22 150 GLU B C 1
ATOM 2160 O O . GLU B 2 151 ? 8.936 1.569 -0.774 1.00 28.22 150 GLU B O 1
ATOM 2162 N N . LEU B 2 152 ? 7.664 2.369 -2.451 1.00 30.21 151 LEU B N 1
ATOM 2163 C CA . LEU B 2 152 ? 6.431 2.227 -1.685 1.00 29.53 151 LEU B CA 1
ATOM 2164 C C . LEU B 2 152 ? 6.108 0.758 -1.438 1.00 25.61 151 LEU B C 1
ATOM 2165 O O . LEU B 2 152 ? 5.647 0.392 -0.350 1.00 24.24 151 LEU B O 1
ATOM 2170 N N . ALA B 2 153 ? 6.355 -0.101 -2.431 1.00 21.72 152 ALA B N 1
ATOM 2171 C CA . ALA B 2 153 ? 6.119 -1.529 -2.251 1.00 24.06 152 ALA B CA 1
ATOM 2172 C C . ALA B 2 153 ? 7.023 -2.108 -1.171 1.00 22.43 152 ALA B C 1
ATOM 2173 O O . ALA B 2 153 ? 6.585 -2.934 -0.362 1.00 16.76 152 ALA B O 1
ATOM 2175 N N . LEU B 2 154 ? 8.291 -1.688 -1.141 1.00 21.30 153 LEU B N 1
ATOM 2176 C CA . LEU B 2 154 ? 9.210 -2.186 -0.123 1.00 20.86 153 LEU B CA 1
ATOM 2177 C C . LEU B 2 154 ? 8.814 -1.699 1.265 1.00 26.05 153 LEU B C 1
ATOM 2178 O O . LEU B 2 154 ? 8.964 -2.432 2.251 1.00 18.30 153 LEU B O 1
ATOM 2183 N N . GLU B 2 155 ? 8.312 -0.466 1.365 1.00 20.37 154 GLU B N 1
ATOM 2184 C CA . GLU B 2 155 ? 7.835 0.033 2.651 1.00 28.69 154 GLU B CA 1
ATOM 2185 C C . GLU B 2 155 ? 6.631 -0.765 3.133 1.00 19.74 154 GLU B C 1
ATOM 2186 O O . GLU B 2 155 ? 6.487 -1.024 4.334 1.00 22.73 154 GLU B O 1
ATOM 2192 N N . ALA B 2 156 ? 5.756 -1.167 2.209 1.00 20.46 155 ALA B N 1
ATOM 2193 C CA . ALA B 2 156 ? 4.597 -1.968 2.587 1.00 23.67 155 ALA B CA 1
ATOM 2194 C C . ALA B 2 156 ? 5.007 -3.372 3.011 1.00 25.43 155 ALA B C 1
ATOM 2195 O O . ALA B 2 156 ? 4.395 -3.956 3.914 1.00 18.97 155 ALA B O 1
ATOM 2197 N N . LEU B 2 157 ? 6.040 -3.930 2.375 1.00 22.22 156 LEU B N 1
ATOM 2198 C CA . LEU B 2 157 ? 6.469 -5.283 2.715 1.00 23.17 156 LEU B CA 1
ATOM 2199 C C . LEU B 2 157 ? 7.159 -5.332 4.071 1.00 17.74 156 LEU B C 1
ATOM 2200 O O . LEU B 2 157 ? 7.162 -6.382 4.722 1.00 21.56 156 LEU B O 1
ATOM 2205 N N . GLU B 2 158 ? 7.752 -4.221 4.511 1.00 21.22 157 GLU B N 1
ATOM 2206 C CA . GLU B 2 158 ? 8.290 -4.170 5.866 1.00 23.02 157 GLU B CA 1
ATOM 2207 C C . GLU B 2 158 ? 7.171 -4.213 6.896 1.00 23.52 157 GLU B C 1
ATOM 2208 O O . GLU B 2 158 ? 7.262 -4.936 7.895 1.00 22.37 157 GLU B O 1
ATOM 2214 N N . ILE B 2 159 ? 6.105 -3.442 6.666 1.00 19.90 158 ILE B N 1
ATOM 2215 C CA . ILE B 2 159 ? 4.952 -3.475 7.561 1.00 23.01 158 ILE B CA 1
ATOM 2216 C C . ILE B 2 159 ? 4.322 -4.862 7.560 1.00 21.86 158 ILE B C 1
ATOM 2217 O O . ILE B 2 159 ? 3.869 -5.357 8.599 1.00 19.29 158 ILE B O 1
ATOM 2222 N N . LEU B 2 160 ? 4.299 -5.517 6.395 1.00 24.80 159 LEU B N 1
ATOM 2223 C CA . LEU B 2 160 ? 3.777 -6.878 6.318 1.00 24.26 159 LEU B CA 1
ATOM 2224 C C . LEU B 2 160 ? 4.567 -7.824 7.215 1.00 22.48 159 LEU B C 1
ATOM 2225 O O . LEU B 2 160 ? 3.983 -8.655 7.920 1.00 29.94 159 LEU B O 1
ATOM 2230 N N . ASN B 2 161 ? 5.897 -7.709 7.205 1.00 22.30 160 ASN B N 1
ATOM 2231 C CA . ASN B 2 161 ? 6.715 -8.553 8.069 1.00 25.96 160 ASN B CA 1
ATOM 2232 C C . ASN B 2 161 ? 6.512 -8.205 9.538 1.00 27.06 160 ASN B C 1
ATOM 2233 O O . ASN B 2 161 ? 6.508 -9.095 10.397 1.00 24.36 160 ASN B O 1
ATOM 2238 N N . GLU B 2 162 ? 6.348 -6.915 9.846 1.00 23.41 161 GLU B N 1
ATOM 2239 C CA . GLU B 2 162 ? 6.109 -6.509 11.228 1.00 27.44 161 GLU B CA 1
ATOM 2240 C C . GLU B 2 162 ? 4.791 -7.070 11.746 1.00 26.83 161 GLU B C 1
ATOM 2241 O O . GLU B 2 162 ? 4.699 -7.495 12.904 1.00 30.29 161 GLU B O 1
ATOM 2247 N N . ALA B 2 163 ? 3.757 -7.078 10.902 1.00 22.35 162 ALA B N 1
ATOM 2248 C CA . ALA B 2 163 ? 2.472 -7.631 11.315 1.00 28.69 162 ALA B CA 1
ATOM 2249 C C . ALA B 2 163 ? 2.546 -9.144 11.467 1.00 35.13 162 ALA B C 1
ATOM 2250 O O . ALA B 2 163 ? 1.980 -9.707 12.411 1.00 29.78 162 ALA B O 1
ATOM 2252 N N . ALA B 2 164 ? 3.241 -9.820 10.547 1.00 29.07 163 ALA B N 1
ATOM 2253 C CA . ALA B 2 164 ? 3.392 -11.268 10.651 1.00 34.73 163 ALA B CA 1
ATOM 2254 C C . ALA B 2 164 ? 4.257 -11.657 11.842 1.00 32.65 163 ALA B C 1
ATOM 2255 O O . ALA B 2 164 ? 4.064 -12.732 12.422 1.00 41.52 163 ALA B O 1
ATOM 2257 N N . ARG B 2 165 ? 5.212 -10.804 12.216 1.00 31.62 164 ARG B N 1
ATOM 2258 C CA . ARG B 2 165 ? 6.020 -11.065 13.402 1.00 34.26 164 ARG B CA 1
ATOM 2259 C C . ARG B 2 165 ? 5.170 -11.024 14.666 1.00 42.23 164 ARG B C 1
ATOM 2260 O O . ARG B 2 165 ? 5.391 -11.807 15.597 1.00 42.41 164 ARG B O 1
ATOM 2268 N N . VAL B 2 166 ? 4.188 -10.121 14.713 1.00 38.00 165 VAL B N 1
ATOM 2269 C CA . VAL B 2 166 ? 3.310 -10.036 15.875 1.00 44.38 165 VAL B CA 1
ATOM 2270 C C . VAL B 2 166 ? 2.314 -11.190 15.875 1.00 43.45 165 VAL B C 1
ATOM 2271 O O . VAL B 2 166 ? 2.045 -11.797 16.919 1.00 49.98 165 VAL B O 1
ATOM 2275 N N . LEU B 2 167 ? 1.759 -11.518 14.704 1.00 43.87 166 LEU B N 1
ATOM 2276 C CA . LEU B 2 167 ? 0.796 -12.612 14.617 1.00 40.65 166 LEU B CA 1
ATOM 2277 C C . LEU B 2 167 ? 1.430 -13.950 14.974 1.00 48.85 166 LEU B C 1
ATOM 2278 O O . LEU B 2 167 ? 0.735 -14.862 15.438 1.00 51.82 166 LEU B O 1
ATOM 2283 N N . ALA B 2 168 ? 2.740 -14.089 14.764 1.00 50.91 167 ALA B N 1
ATOM 2284 C CA . ALA B 2 168 ? 3.420 -15.336 15.094 1.00 54.13 167 ALA B CA 1
ATOM 2285 C C . ALA B 2 168 ? 3.635 -15.477 16.595 1.00 56.14 167 ALA B C 1
ATOM 2286 O O . ALA B 2 168 ? 3.465 -16.569 17.148 1.00 55.57 167 ALA B O 1
ATOM 2288 N N . ARG B 2 169 ? 4.014 -14.386 17.268 1.00 54.61 168 ARG B N 1
ATOM 2289 C CA . ARG B 2 169 ? 4.192 -14.437 18.716 1.00 57.38 168 ARG B CA 1
ATOM 2290 C C . ARG B 2 169 ? 2.881 -14.741 19.427 1.00 66.45 168 ARG B C 1
ATOM 2291 O O . ARG B 2 169 ? 2.880 -15.405 20.470 1.00 70.46 168 ARG B O 1
ATOM 2293 N N . ILE B 2 170 ? 1.759 -14.267 18.881 1.00 61.29 169 ILE B N 1
ATOM 2294 C CA . ILE B 2 170 ? 0.456 -14.617 19.435 1.00 60.44 169 ILE B CA 1
ATOM 2295 C C . ILE B 2 170 ? 0.185 -16.104 19.249 1.00 67.83 169 ILE B C 1
ATOM 2296 O O . ILE B 2 170 ? -0.362 -16.768 20.138 1.00 67.52 169 ILE B O 1
ATOM 2301 N N . ALA B 2 171 ? 0.578 -16.656 18.097 1.00 66.63 170 ALA B N 1
ATOM 2302 C CA . ALA B 2 171 ? 0.357 -18.074 17.838 1.00 64.49 170 ALA B CA 1
ATOM 2303 C C . ALA B 2 171 ? 1.185 -18.955 18.766 1.00 70.11 170 ALA B C 1
ATOM 2304 O O . ALA B 2 171 ? 0.734 -20.040 19.150 1.00 74.86 170 ALA B O 1
ATOM 2306 N N . HIS B 2 172 ? 2.389 -18.515 19.136 1.00 66.98 171 HIS B N 1
ATOM 2307 C CA . HIS B 2 172 ? 3.198 -19.288 20.070 1.00 73.94 171 HIS B CA 1
ATOM 2308 C C . HIS B 2 172 ? 2.763 -19.074 21.513 1.00 79.95 171 HIS B C 1
ATOM 2309 O O . HIS B 2 172 ? 2.836 -20.006 22.322 1.00 77.41 171 HIS B O 1
ATOM 2316 N N . HIS B 2 173 ? 2.313 -17.864 21.856 1.00 91.61 172 HIS B N 1
ATOM 2317 C CA . HIS B 2 173 ? 1.819 -17.615 23.206 1.00 89.66 172 HIS B CA 1
ATOM 2318 C C . HIS B 2 173 ? 0.518 -18.368 23.457 1.00 92.49 172 HIS B C 1
ATOM 2319 O O . HIS B 2 173 ? 0.345 -18.998 24.506 1.00 97.67 172 HIS B O 1
ATOM 2321 N N . ARG B 2 174 ? -0.407 -18.315 22.502 1.00 79.53 173 ARG B N 1
ATOM 2322 C CA . ARG B 2 174 ? -1.658 -19.050 22.597 1.00 72.66 173 ARG B CA 1
ATOM 2323 C C . ARG B 2 174 ? -1.462 -20.457 22.032 1.00 77.99 173 ARG B C 1
ATOM 2324 O O . ARG B 2 174 ? -0.344 -20.877 21.721 1.00 83.39 173 ARG B O 1
ATOM 2326 N N . GLY B 2 175 ? -2.554 -21.201 21.892 1.00 86.25 174 GLY B N 1
ATOM 2327 C CA . GLY B 2 175 ? -2.507 -22.564 21.411 1.00 93.15 174 GLY B CA 1
ATOM 2328 C C . GLY B 2 175 ? -2.731 -22.742 19.926 1.00 94.79 174 GLY B C 1
ATOM 2329 O O . GLY B 2 175 ? -2.845 -23.883 19.464 1.00 91.43 174 GLY B O 1
ATOM 2330 N N . ASN B 2 176 ? -2.791 -21.658 19.159 1.00 92.92 175 ASN B N 1
ATOM 2331 C CA . ASN B 2 176 ? -3.049 -21.757 17.730 1.00 91.67 175 ASN B CA 1
ATOM 2332 C C . ASN B 2 176 ? -1.780 -22.169 16.994 1.00 89.35 175 ASN B C 1
ATOM 2333 O O . ASN B 2 176 ? -0.705 -21.605 17.223 1.00 84.77 175 ASN B O 1
ATOM 2338 N N . GLN B 2 177 ? -1.910 -23.158 16.112 1.00 89.22 176 GLN B N 1
ATOM 2339 C CA . GLN B 2 177 ? -0.831 -23.565 15.223 1.00 80.98 176 GLN B CA 1
ATOM 2340 C C . GLN B 2 177 ? -1.056 -23.147 13.780 1.00 77.50 176 GLN B C 1
ATOM 2341 O O . GLN B 2 177 ? -0.084 -22.939 13.051 1.00 70.61 176 GLN B O 1
ATOM 2347 N N . GLU B 2 178 ? -2.315 -23.019 13.355 1.00 75.95 177 GLU B N 1
ATOM 2348 C CA . GLU B 2 178 ? -2.607 -22.541 12.009 1.00 65.15 177 GLU B CA 1
ATOM 2349 C C . GLU B 2 178 ? -2.197 -21.084 11.833 1.00 67.06 177 GLU B C 1
ATOM 2350 O O . GLU B 2 178 ? -1.774 -20.688 10.741 1.00 60.31 177 GLU B O 1
ATOM 2356 N N . LEU B 2 179 ? -2.310 -20.277 12.891 1.00 63.60 178 LEU B N 1
ATOM 2357 C CA . LEU B 2 179 ? -1.887 -18.883 12.805 1.00 64.29 178 LEU B CA 1
ATOM 2358 C C . LEU B 2 179 ? -0.379 -18.774 12.624 1.00 60.72 178 LEU B C 1
ATOM 2359 O O . LEU B 2 179 ? 0.104 -17.882 11.917 1.00 60.68 178 LEU B O 1
ATOM 2361 N N . LEU B 2 180 ? 0.382 -19.672 13.255 1.00 59.79 179 LEU B N 1
ATOM 2362 C CA . LEU B 2 180 ? 1.826 -19.693 13.055 1.00 62.16 179 LEU B CA 1
ATOM 2363 C C . LEU B 2 180 ? 2.196 -20.061 11.626 1.00 57.72 179 LEU B C 1
ATOM 2364 O O . LEU B 2 180 ? 3.283 -19.695 11.163 1.00 54.38 179 LEU B O 1
ATOM 2369 N N . GLU B 2 181 ? 1.318 -20.773 10.917 1.00 55.31 180 GLU B N 1
ATOM 2370 C CA . GLU B 2 181 ? 1.564 -21.080 9.513 1.00 57.47 180 GLU B CA 1
ATOM 2371 C C . GLU B 2 181 ? 1.229 -19.893 8.618 1.00 52.96 180 GLU B C 1
ATOM 2372 O O . GLU B 2 181 ? 1.940 -19.629 7.642 1.00 43.20 180 GLU B O 1
ATOM 2374 N N . GLU B 2 182 ? 0.154 -19.167 8.935 1.00 47.40 181 GLU B N 1
ATOM 2375 C CA . GLU B 2 182 ? -0.208 -17.998 8.139 1.00 47.87 181 GLU B CA 1
ATOM 2376 C C . GLU B 2 182 ? 0.816 -16.882 8.300 1.00 44.25 181 GLU B C 1
ATOM 2377 O O . GLU B 2 182 ? 1.218 -16.254 7.313 1.00 42.46 181 GLU B O 1
ATOM 2383 N N . ALA B 2 183 ? 1.248 -16.618 9.537 1.00 40.00 182 ALA B N 1
ATOM 2384 C CA . ALA B 2 183 ? 2.306 -15.638 9.751 1.00 43.87 182 ALA B CA 1
ATOM 2385 C C . ALA B 2 183 ? 3.595 -16.058 9.061 1.00 41.42 182 ALA B C 1
ATOM 2386 O O . ALA B 2 183 ? 4.405 -15.205 8.680 1.00 36.18 182 ALA B O 1
ATOM 2388 N N . TRP B 2 184 ? 3.798 -17.365 8.887 1.00 36.72 183 TRP B N 1
ATOM 2389 C CA . TRP B 2 184 ? 4.983 -17.843 8.188 1.00 39.45 183 TRP B CA 1
ATOM 2390 C C . TRP B 2 184 ? 4.879 -17.612 6.687 1.00 35.19 183 TRP B C 1
ATOM 2391 O O . TRP B 2 184 ? 5.894 -17.354 6.030 1.00 31.55 183 TRP B O 1
ATOM 2402 N N . ARG B 2 185 ? 3.670 -17.703 6.129 1.00 32.89 184 ARG B N 1
ATOM 2403 C CA . ARG B 2 185 ? 3.495 -17.430 4.706 1.00 37.94 184 ARG B CA 1
ATOM 2404 C C . ARG B 2 185 ? 3.639 -15.943 4.411 1.00 31.37 184 ARG B C 1
ATOM 2405 O O . ARG B 2 185 ? 4.180 -15.561 3.366 1.00 23.15 184 ARG B O 1
ATOM 2407 N N . LEU B 2 186 ? 3.163 -15.088 5.320 1.00 33.30 185 LEU B N 1
ATOM 2408 C CA . LEU B 2 186 ? 3.294 -13.648 5.121 1.00 28.58 185 LEU B CA 1
ATOM 2409 C C . LEU B 2 186 ? 4.749 -13.209 5.208 1.00 25.03 185 LEU B C 1
ATOM 2410 O O . LEU B 2 186 ? 5.184 -12.329 4.455 1.00 22.62 185 LEU B O 1
ATOM 2415 N N . THR B 2 187 ? 5.516 -13.806 6.123 1.00 24.34 186 THR B N 1
ATOM 2416 C CA . THR B 2 187 ? 6.934 -13.479 6.222 1.00 27.39 186 THR B CA 1
ATOM 2417 C C . THR B 2 187 ? 7.688 -13.933 4.979 1.00 26.23 186 THR B C 1
ATOM 2418 O O . THR B 2 187 ? 8.554 -13.210 4.472 1.00 19.71 186 THR B O 1
ATOM 2422 N N . HIS B 2 188 ? 7.372 -15.130 4.475 1.00 20.07 187 HIS B N 1
ATOM 2423 C CA . HIS B 2 188 ? 7.992 -15.598 3.241 1.00 18.89 187 HIS B CA 1
ATOM 2424 C C . HIS B 2 188 ? 7.638 -14.692 2.070 1.00 20.66 187 HIS B C 1
ATOM 2425 O O . HIS B 2 188 ? 8.490 -14.397 1.224 1.00 20.01 187 HIS B O 1
ATOM 2432 N N . ARG B 2 189 ? 6.383 -14.238 2.006 1.00 19.30 188 ARG B N 1
ATOM 2433 C CA . ARG B 2 189 ? 5.972 -13.350 0.924 1.00 20.52 188 ARG B CA 1
ATOM 2434 C C . ARG B 2 189 ? 6.711 -12.020 0.992 1.00 18.13 188 ARG B C 1
ATOM 2435 O O . ARG B 2 189 ? 7.122 -11.476 -0.039 1.00 17.56 188 ARG B O 1
ATOM 2443 N N . SER B 2 190 ? 6.889 -11.482 2.201 1.00 17.48 189 SER B N 1
ATOM 2444 C CA . SER B 2 190 ? 7.635 -10.237 2.352 1.00 18.93 189 SER B CA 1
ATOM 2445 C C . SER B 2 190 ? 9.070 -10.396 1.867 1.00 18.82 189 SER B C 1
ATOM 2446 O O . SER B 2 190 ? 9.599 -9.521 1.172 1.00 15.54 189 SER B O 1
ATOM 2449 N N . ALA B 2 191 ? 9.711 -11.515 2.211 1.00 16.08 190 ALA B N 1
ATOM 2450 C CA . ALA B 2 191 ? 11.082 -11.747 1.769 1.00 17.06 190 ALA B CA 1
ATOM 2451 C C . ALA B 2 191 ? 11.143 -12.053 0.277 1.00 16.10 190 ALA B C 1
ATOM 2452 O O . ALA B 2 191 ? 12.056 -11.593 -0.419 1.00 15.50 190 ALA B O 1
ATOM 2454 N N . LYS B 2 192 ? 10.181 -12.828 -0.232 1.00 17.04 191 LYS B N 1
ATOM 2455 C CA . LYS B 2 192 ? 10.196 -13.211 -1.641 1.00 18.40 191 LYS B CA 1
ATOM 2456 C C . LYS B 2 192 ? 10.009 -11.999 -2.547 1.00 21.38 191 LYS B C 1
ATOM 2457 O O . LYS B 2 192 ? 10.779 -11.795 -3.492 1.00 18.28 191 LYS B O 1
ATOM 2463 N N . TRP B 2 193 ? 8.987 -11.183 -2.275 1.00 18.35 192 TRP B N 1
ATOM 2464 C CA . TRP B 2 193 ? 8.746 -10.006 -3.101 1.00 20.85 192 TRP B CA 1
ATOM 2465 C C . TRP B 2 193 ? 9.862 -8.980 -2.959 1.00 21.30 192 TRP B C 1
ATOM 2466 O O . TRP B 2 193 ? 10.144 -8.238 -3.907 1.00 19.81 192 TRP B O 1
ATOM 2477 N N . SER B 2 194 ? 10.509 -8.923 -1.791 1.00 17.15 193 SER B N 1
ATOM 2478 C CA . SER B 2 194 ? 11.626 -8.001 -1.615 1.00 14.73 193 SER B CA 1
ATOM 2479 C C . SER B 2 194 ? 12.831 -8.432 -2.443 1.00 15.45 193 SER B C 1
ATOM 2480 O O . SER B 2 194 ? 13.524 -7.588 -3.023 1.00 14.19 193 SER B O 1
ATOM 2483 N N . ARG B 2 195 ? 13.097 -9.740 -2.508 1.00 18.11 194 ARG B N 1
ATOM 2484 C CA . ARG B 2 195 ? 14.186 -10.225 -3.350 1.00 16.37 194 ARG B CA 1
ATOM 2485 C C . ARG B 2 195 ? 13.914 -9.932 -4.820 1.00 16.09 194 ARG B C 1
ATOM 2486 O O . ARG B 2 195 ? 14.831 -9.582 -5.571 1.00 17.04 194 ARG B O 1
ATOM 2494 N N . GLU B 2 196 ? 12.656 -10.071 -5.248 1.00 17.57 195 GLU B N 1
ATOM 2495 C CA . GLU B 2 196 ? 12.310 -9.768 -6.633 1.00 20.75 195 GLU B CA 1
ATOM 2496 C C . GLU B 2 196 ? 12.561 -8.300 -6.953 1.00 21.33 195 GLU B C 1
ATOM 2497 O O . GLU B 2 196 ? 13.070 -7.969 -8.030 1.00 17.11 195 GLU B O 1
ATOM 2503 N N . ILE B 2 197 ? 12.215 -7.405 -6.026 1.00 20.81 196 ILE B N 1
ATOM 2504 C CA . ILE B 2 197 ? 12.472 -5.985 -6.238 1.00 18.76 196 ILE B CA 1
ATOM 2505 C C . ILE B 2 197 ? 13.972 -5.714 -6.270 1.00 23.34 196 ILE B C 1
ATOM 2506 O O . ILE B 2 197 ? 14.454 -4.907 -7.074 1.00 24.40 196 ILE B O 1
ATOM 2511 N N . ALA B 2 198 ? 14.735 -6.396 -5.411 1.00 17.53 197 ALA B N 1
ATOM 2512 C CA . ALA B 2 198 ? 16.185 -6.230 -5.417 1.00 22.62 197 ALA B CA 1
ATOM 2513 C C . ALA B 2 198 ? 16.790 -6.693 -6.736 1.00 25.06 197 ALA B C 1
ATOM 2514 O O . ALA B 2 198 ? 17.727 -6.071 -7.251 1.00 19.99 197 ALA B O 1
ATOM 2516 N N . GLU B 2 199 ? 16.267 -7.785 -7.300 1.00 25.33 198 GLU B N 1
ATOM 2517 C CA . GLU B 2 199 ? 16.794 -8.287 -8.565 1.00 26.20 198 GLU B CA 1
ATOM 2518 C C . GLU B 2 199 ? 16.422 -7.369 -9.723 1.00 26.79 198 GLU B C 1
ATOM 2519 O O . GLU B 2 199 ? 17.214 -7.182 -10.654 1.00 29.50 198 GLU B O 1
ATOM 2525 N N . GLN B 2 200 ? 15.220 -6.788 -9.685 1.00 23.77 199 GLN B N 1
ATOM 2526 C CA . GLN B 2 200 ? 14.829 -5.841 -10.722 1.00 30.92 199 GLN B CA 1
ATOM 2527 C C . GLN B 2 200 ? 15.618 -4.543 -10.620 1.00 39.24 199 GLN B C 1
ATOM 2528 O O . GLN B 2 200 ? 15.898 -3.907 -11.644 1.00 41.59 199 GLN B O 1
ATOM 2530 N N . ALA B 2 201 ? 15.988 -4.136 -9.403 1.00 33.71 200 ALA B N 1
ATOM 2531 C CA . ALA B 2 201 ? 16.757 -2.911 -9.226 1.00 33.03 200 ALA B CA 1
ATOM 2532 C C . ALA B 2 201 ? 18.203 -3.063 -9.678 1.00 42.30 200 ALA B C 1
ATOM 2533 O O . ALA B 2 201 ? 18.874 -2.053 -9.915 1.00 50.27 200 ALA B O 1
ATOM 2535 N N . ARG B 2 202 ? 18.698 -4.296 -9.799 1.00 42.58 201 ARG B N 1
ATOM 2536 C CA . ARG B 2 202 ? 20.048 -4.504 -10.310 1.00 48.70 201 ARG B CA 1
ATOM 2537 C C . ARG B 2 202 ? 20.091 -4.390 -11.829 1.00 58.49 201 ARG B C 1
ATOM 2538 O O . ARG B 2 202 ? 21.025 -3.801 -12.384 1.00 66.20 201 ARG B O 1
ATOM 2540 N N . LYS B 2 203 ? 19.091 -4.939 -12.512 1.00 76.06 202 LYS B N 1
ATOM 2541 C CA . LYS B 2 203 ? 19.026 -4.873 -13.967 1.00 76.72 202 LYS B CA 1
ATOM 2542 C C . LYS B 2 203 ? 18.655 -3.469 -14.433 1.00 83.30 202 LYS B C 1
ATOM 2543 O O . LYS B 2 203 ? 17.619 -3.267 -15.066 1.00 92.35 202 LYS B O 1
ATOM 2545 N N . SER C 3 1 ? 19.048 0.833 -9.082 1.00 36.39 0 SER C N 1
ATOM 2546 C CA . SER C 3 1 ? 18.922 1.732 -7.940 1.00 34.76 0 SER C CA 1
ATOM 2547 C C . SER C 3 1 ? 19.474 1.092 -6.672 1.00 36.41 0 SER C C 1
ATOM 2548 O O . SER C 3 1 ? 18.761 0.356 -5.994 1.00 30.39 0 SER C O 1
ATOM 2551 N N . PRO C 3 2 ? 20.755 1.343 -6.379 1.00 33.57 1 PRO C N 1
ATOM 2552 C CA . PRO C 3 2 ? 21.333 0.840 -5.122 1.00 37.10 1 PRO C CA 1
ATOM 2553 C C . PRO C 3 2 ? 20.486 1.112 -3.891 1.00 33.82 1 PRO C C 1
ATOM 2554 O O . PRO C 3 2 ? 20.432 0.271 -2.984 1.00 24.25 1 PRO C O 1
ATOM 2558 N N . ARG C 3 3 ? 19.830 2.272 -3.829 1.00 31.35 2 ARG C N 1
ATOM 2559 C CA . ARG C 3 3 ? 18.971 2.573 -2.690 1.00 31.85 2 ARG C CA 1
ATOM 2560 C C . ARG C 3 3 ? 17.797 1.606 -2.603 1.00 28.59 2 ARG C C 1
ATOM 2561 O O . ARG C 3 3 ? 17.339 1.282 -1.501 1.00 28.96 2 ARG C O 1
ATOM 2563 N N . LEU C 3 4 ? 17.301 1.131 -3.748 1.00 26.74 3 LEU C N 1
ATOM 2564 C CA . LEU C 3 4 ? 16.233 0.137 -3.732 1.00 29.30 3 LEU C CA 1
ATOM 2565 C C . LEU C 3 4 ? 16.749 -1.217 -3.258 1.00 22.33 3 LEU C C 1
ATOM 2566 O O . LEU C 3 4 ? 16.071 -1.913 -2.493 1.00 17.61 3 LEU C O 1
ATOM 2571 N N . VAL C 3 5 ? 17.946 -1.606 -3.706 1.00 22.66 4 VAL C N 1
ATOM 2572 C CA . VAL C 3 5 ? 18.537 -2.865 -3.260 1.00 21.53 4 VAL C CA 1
ATOM 2573 C C . VAL C 3 5 ? 18.798 -2.826 -1.761 1.00 18.73 4 VAL C C 1
ATOM 2574 O O . VAL C 3 5 ? 18.517 -3.791 -1.040 1.00 17.13 4 VAL C O 1
ATOM 2578 N N . LEU C 3 6 ? 19.346 -1.709 -1.273 1.00 18.69 5 LEU C N 1
ATOM 2579 C CA . LEU C 3 6 ? 19.571 -1.531 0.159 1.00 22.89 5 LEU C CA 1
ATOM 2580 C C . LEU C 3 6 ? 18.299 -1.782 0.958 1.00 19.69 5 LEU C C 1
ATOM 2581 O O . LEU C 3 6 ? 18.296 -2.554 1.924 1.00 18.15 5 LEU C O 1
ATOM 2586 N N . ARG C 3 7 ? 17.202 -1.138 0.556 1.00 21.57 6 ARG C N 1
ATOM 2587 C CA . ARG C 3 7 ? 15.945 -1.273 1.284 1.00 21.70 6 ARG C CA 1
ATOM 2588 C C . ARG C 3 7 ? 15.400 -2.694 1.193 1.00 19.24 6 ARG C C 1
ATOM 2589 O O . ARG C 3 7 ? 14.821 -3.207 2.159 1.00 17.30 6 ARG C O 1
ATOM 2597 N N . ALA C 3 8 ? 15.579 -3.348 0.044 1.00 19.05 7 ALA C N 1
ATOM 2598 C CA . ALA C 3 8 ? 15.102 -4.720 -0.102 1.00 17.91 7 ALA C CA 1
ATOM 2599 C C . ALA C 3 8 ? 15.890 -5.675 0.786 1.00 15.33 7 ALA C C 1
ATOM 2600 O O . ALA C 3 8 ? 15.320 -6.609 1.362 1.00 15.71 7 ALA C O 1
ATOM 2602 N N . LEU C 3 9 ? 17.202 -5.457 0.912 1.00 15.44 8 LEU C N 1
ATOM 2603 C CA . LEU C 3 9 ? 18.008 -6.303 1.785 1.00 15.77 8 LEU C CA 1
ATOM 2604 C C . LEU C 3 9 ? 17.649 -6.101 3.251 1.00 13.98 8 LEU C C 1
ATOM 2605 O O . LEU C 3 9 ? 17.718 -7.050 4.040 1.00 15.34 8 LEU C O 1
ATOM 2610 N N . GLU C 3 10 ? 17.270 -4.879 3.636 1.00 16.07 9 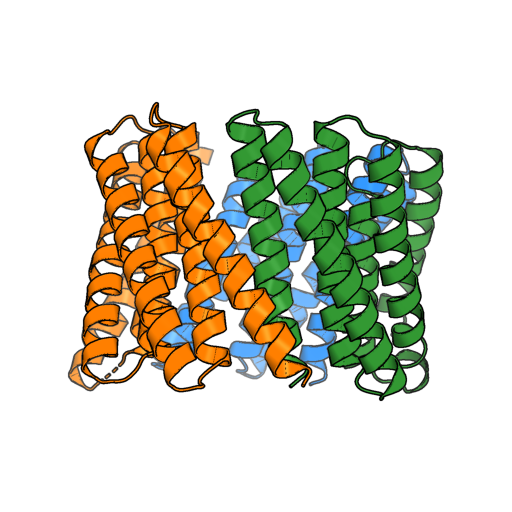GLU C N 1
ATOM 2611 C CA . GLU C 3 10 ? 16.831 -4.643 5.008 1.00 18.49 9 GLU C CA 1
ATOM 2612 C C . GLU C 3 10 ? 15.564 -5.427 5.320 1.00 16.22 9 GLU C C 1
ATOM 2613 O O . GLU C 3 10 ? 15.441 -6.018 6.399 1.00 19.17 9 GLU C O 1
ATOM 2619 N N . ASN C 3 11 ? 14.607 -5.440 4.387 1.00 15.35 10 ASN C N 1
ATOM 2620 C CA . ASN C 3 11 ? 13.410 -6.258 4.563 1.00 18.07 10 ASN C CA 1
ATOM 2621 C C . ASN C 3 11 ? 13.769 -7.734 4.647 1.00 19.31 10 ASN C C 1
ATOM 2622 O O . ASN C 3 11 ? 13.177 -8.485 5.430 1.00 15.34 10 ASN C O 1
ATOM 2627 N N . MET C 3 12 ? 14.750 -8.160 3.851 1.00 15.52 11 MET C N 1
ATOM 2628 C CA . MET C 3 12 ? 15.085 -9.575 3.753 1.00 13.85 11 MET C CA 1
ATOM 2629 C C . MET C 3 12 ? 15.741 -10.082 5.033 1.00 15.48 11 MET C C 1
ATOM 2630 O O . MET C 3 12 ? 15.430 -11.186 5.499 1.00 18.67 11 MET C O 1
ATOM 2635 N N . VAL C 3 13 ? 16.646 -9.295 5.618 1.00 15.50 12 VAL C N 1
ATOM 2636 C CA . VAL C 3 13 ? 17.298 -9.724 6.851 1.00 17.97 12 VAL C CA 1
ATOM 2637 C C . VAL C 3 13 ? 16.331 -9.652 8.027 1.00 23.10 12 VAL C C 1
ATOM 2638 O O . VAL C 3 13 ? 16.433 -10.446 8.970 1.00 21.67 12 VAL C O 1
ATOM 2642 N N . ARG C 3 14 ? 15.378 -8.717 7.995 1.00 17.36 13 ARG C N 1
ATOM 2643 C CA . ARG C 3 14 ? 14.361 -8.672 9.041 1.00 22.22 13 ARG C CA 1
ATOM 2644 C C . ARG C 3 14 ? 13.419 -9.864 8.933 1.00 24.63 13 ARG C C 1
ATOM 2645 O O . ARG C 3 14 ? 12.976 -10.408 9.952 1.00 24.48 13 ARG C O 1
ATOM 2647 N N . ALA C 3 15 ? 13.107 -10.286 7.706 1.00 22.45 14 ALA C N 1
ATOM 2648 C CA . ALA C 3 15 ? 12.284 -11.475 7.519 1.00 25.59 14 ALA C CA 1
ATOM 2649 C C . ALA C 3 15 ? 13.020 -12.731 7.967 1.00 22.76 14 ALA C C 1
ATOM 2650 O O . ALA C 3 15 ? 12.411 -13.643 8.538 1.00 25.26 14 ALA C O 1
ATOM 2652 N N . ALA C 3 16 ? 14.331 -12.797 7.717 1.00 17.40 15 ALA C N 1
ATOM 2653 C CA . ALA C 3 16 ? 15.108 -13.955 8.151 1.00 24.28 15 ALA C CA 1
ATOM 2654 C C . ALA C 3 16 ? 15.131 -14.062 9.670 1.00 25.15 15 ALA C C 1
ATOM 2655 O O . ALA C 3 16 ? 15.099 -15.168 10.223 1.00 24.99 15 ALA C O 1
ATOM 2657 N N . HIS C 3 17 ? 15.191 -12.922 10.361 1.00 26.86 16 HIS C N 1
ATOM 2658 C CA . HIS C 3 17 ? 15.105 -12.936 11.817 1.00 31.42 16 HIS C CA 1
ATOM 2659 C C . HIS C 3 17 ? 13.739 -13.429 12.277 1.00 34.50 16 HIS C C 1
ATOM 2660 O O . HIS C 3 17 ? 13.638 -14.189 13.247 1.00 43.17 16 HIS C O 1
ATOM 2667 N N . THR C 3 18 ? 12.676 -13.010 11.586 1.00 32.53 17 THR C N 1
ATOM 2668 C CA . THR C 3 18 ? 11.338 -13.480 11.929 1.00 32.86 17 THR C CA 1
ATOM 2669 C C . THR C 3 18 ? 11.183 -14.966 11.628 1.00 35.03 17 THR C C 1
ATOM 2670 O O . THR C 3 18 ? 10.598 -15.708 12.426 1.00 36.42 17 THR C O 1
ATOM 2674 N N . LEU C 3 19 ? 11.709 -15.420 10.487 1.00 28.31 18 LEU C N 1
ATOM 2675 C CA . LEU C 3 19 ? 11.624 -16.836 10.140 1.00 33.87 18 LEU C CA 1
ATOM 2676 C C . LEU C 3 19 ? 12.337 -17.702 11.171 1.00 35.64 18 LEU C C 1
ATOM 2677 O O . LEU C 3 19 ? 11.885 -18.811 11.482 1.00 35.82 18 LEU C O 1
ATOM 2682 N N . ALA C 3 20 ? 13.457 -17.215 11.710 1.00 31.20 19 ALA C N 1
ATOM 2683 C CA . ALA C 3 20 ? 14.176 -17.974 12.728 1.00 34.93 19 ALA C CA 1
ATOM 2684 C C . ALA C 3 20 ? 13.387 -18.035 14.028 1.00 41.62 19 ALA C C 1
ATOM 2685 O O . ALA C 3 20 ? 13.407 -19.055 14.726 1.00 40.11 19 ALA C O 1
ATOM 2687 N N . GLU C 3 21 ? 12.683 -16.953 14.368 1.00 37.01 20 GLU C N 1
ATOM 2688 C CA . GLU C 3 21 ? 11.869 -16.951 15.578 1.00 42.00 20 GLU C CA 1
ATOM 2689 C C . GLU C 3 21 ? 10.686 -17.901 15.450 1.00 47.25 20 GLU C C 1
ATOM 2690 O O . GLU C 3 21 ? 10.379 -18.650 16.384 1.00 43.49 20 GLU C O 1
ATOM 2696 N N . ILE C 3 22 ? 10.007 -17.881 14.299 1.00 41.98 21 ILE C N 1
ATOM 2697 C CA . ILE C 3 22 ? 8.870 -18.772 14.089 1.00 41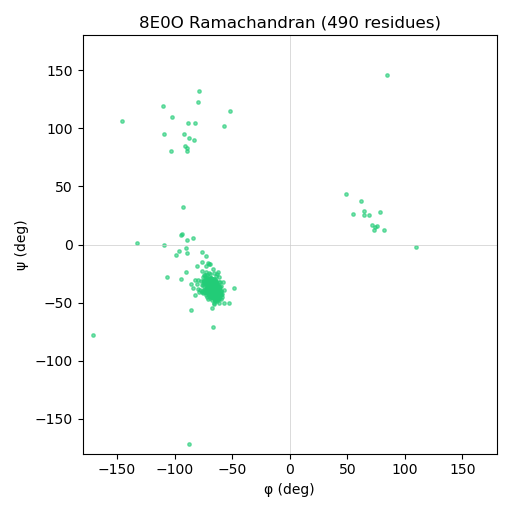.61 21 ILE C CA 1
ATOM 2698 C C . ILE C 3 22 ? 9.327 -20.224 14.095 1.00 46.54 21 ILE C C 1
ATOM 2699 O O . ILE C 3 22 ? 8.623 -21.113 14.593 1.00 47.33 21 ILE C O 1
ATOM 2704 N N . ALA C 3 23 ? 10.513 -20.489 13.546 1.00 42.35 22 ALA C N 1
ATOM 2705 C CA . ALA C 3 23 ? 11.025 -21.854 13.512 1.00 45.89 22 ALA C CA 1
ATOM 2706 C C . ALA C 3 23 ? 11.453 -22.320 14.897 1.00 53.19 22 ALA C C 1
ATOM 2707 O O . ALA C 3 23 ? 11.209 -23.472 15.273 1.00 55.09 22 ALA C O 1
ATOM 2709 N N . ARG C 3 24 ? 12.096 -21.440 15.669 1.00 46.93 23 ARG C N 1
ATOM 2710 C CA . ARG C 3 24 ? 12.521 -21.815 17.014 1.00 51.83 23 ARG C CA 1
ATOM 2711 C C . ARG C 3 24 ? 11.329 -21.957 17.951 1.00 61.36 23 ARG C C 1
ATOM 2712 O O . ARG C 3 24 ? 11.322 -22.829 18.828 1.00 63.13 23 ARG C O 1
ATOM 2714 N N . ASP C 3 25 ? 10.311 -21.110 17.781 1.00 55.70 24 ASP C N 1
ATOM 2715 C CA . ASP C 3 25 ? 9.117 -21.209 18.614 1.00 61.64 24 ASP C CA 1
ATOM 2716 C C . ASP C 3 25 ? 8.373 -22.511 18.348 1.00 62.60 24 ASP C C 1
ATOM 2717 O O . ASP C 3 25 ? 7.963 -23.208 19.283 1.00 76.50 24 ASP C O 1
ATOM 2722 N N . ASN C 3 26 ? 8.191 -22.856 17.073 1.00 61.49 25 ASN C N 1
ATOM 2723 C CA . ASN C 3 26 ? 7.559 -24.114 16.702 1.00 61.30 25 ASN C CA 1
ATOM 2724 C C . ASN C 3 26 ? 8.487 -25.310 16.865 1.00 65.41 25 ASN C C 1
ATOM 2725 O O . ASN C 3 26 ? 8.008 -26.449 16.868 1.00 71.99 25 ASN C O 1
ATOM 2730 N N . GLY C 3 27 ? 9.791 -25.084 17.007 1.00 64.71 26 GLY C N 1
ATOM 2731 C CA . GLY C 3 27 ? 10.727 -26.187 17.071 1.00 66.97 26 GLY C CA 1
ATOM 2732 C C . GLY C 3 27 ? 10.933 -26.903 15.758 1.00 69.42 26 GLY C C 1
ATOM 2733 O O . GLY C 3 27 ? 11.454 -28.021 15.747 1.00 68.46 26 GLY C O 1
ATOM 2734 N N . ASN C 3 28 ? 10.536 -26.290 14.645 1.00 60.25 27 ASN C N 1
ATOM 2735 C CA . ASN C 3 28 ? 10.684 -26.908 13.335 1.00 58.74 27 ASN C CA 1
ATOM 2736 C C . ASN C 3 28 ? 12.122 -26.732 12.858 1.00 55.27 27 ASN C C 1
ATOM 2737 O O . ASN C 3 28 ? 12.616 -25.604 12.757 1.00 49.26 27 ASN C O 1
ATOM 2742 N N . GLU C 3 29 ? 12.790 -27.849 12.566 1.00 50.63 28 GLU C N 1
ATOM 2743 C CA . GLU C 3 29 ? 14.205 -27.803 12.215 1.00 49.24 28 GLU C CA 1
ATOM 2744 C C . GLU C 3 29 ? 14.414 -27.441 10.749 1.00 47.56 28 GLU C C 1
ATOM 2745 O O . GLU C 3 29 ? 15.296 -26.636 10.428 1.00 40.75 28 GLU C O 1
ATOM 2751 N N . GLU C 3 30 ? 13.620 -28.024 9.846 1.00 45.63 29 GLU C N 1
ATOM 2752 C CA . GLU C 3 30 ? 13.726 -27.663 8.436 1.00 44.44 29 GLU C CA 1
ATOM 2753 C C . GLU C 3 30 ? 13.337 -26.209 8.205 1.00 43.56 29 GLU C C 1
ATOM 2754 O O . GLU C 3 30 ? 13.848 -25.569 7.278 1.00 36.29 29 GLU C O 1
ATOM 2756 N N . TRP C 3 31 ? 12.436 -25.675 9.032 1.00 39.12 30 TRP C N 1
ATOM 2757 C CA . TRP C 3 31 ? 12.098 -24.259 8.951 1.00 38.01 30 TRP C CA 1
ATOM 2758 C C . TRP C 3 31 ? 13.279 -23.389 9.362 1.00 39.26 30 TRP C C 1
ATOM 2759 O O . TRP C 3 31 ? 13.528 -22.342 8.754 1.00 28.63 30 TRP C O 1
ATOM 2770 N N . LEU C 3 32 ? 14.015 -23.808 10.396 1.00 37.06 31 LEU C N 1
ATOM 2771 C CA . LEU C 3 32 ? 15.159 -23.029 10.860 1.00 35.72 31 LEU C CA 1
ATOM 2772 C C . LEU C 3 32 ? 16.259 -22.984 9.809 1.00 31.31 31 LEU C C 1
ATOM 2773 O O . LEU C 3 32 ? 16.899 -21.944 9.612 1.00 29.07 31 LEU C O 1
ATOM 2778 N N . GLU C 3 33 ? 16.498 -24.107 9.128 1.00 32.33 32 GLU C N 1
ATOM 2779 C CA . GLU C 3 33 ? 17.465 -24.118 8.037 1.00 33.49 32 GLU C CA 1
ATOM 2780 C C . GLU C 3 33 ? 17.045 -23.172 6.920 1.00 30.01 32 GLU C C 1
ATOM 2781 O O . GLU C 3 33 ? 17.899 -22.572 6.256 1.00 27.32 32 GLU C O 1
ATOM 2787 N N . ARG C 3 34 ? 15.736 -23.016 6.710 1.00 25.34 33 ARG C N 1
ATOM 2788 C CA . ARG C 3 34 ? 15.249 -22.080 5.705 1.00 29.78 33 ARG C CA 1
ATOM 2789 C C . ARG C 3 34 ? 15.468 -20.635 6.137 1.00 31.81 33 ARG C C 1
ATOM 2790 O O . ARG C 3 34 ? 15.668 -19.757 5.289 1.00 26.09 33 ARG C O 1
ATOM 2798 N N . ALA C 3 35 ? 15.453 -20.376 7.446 1.00 27.36 34 ALA C N 1
ATOM 2799 C CA . ALA C 3 35 ? 15.749 -19.036 7.939 1.00 25.51 34 ALA C CA 1
ATOM 2800 C C . ALA C 3 35 ? 17.238 -18.736 7.851 1.00 23.05 34 ALA C C 1
ATOM 2801 O O . ALA C 3 35 ? 17.631 -17.622 7.484 1.00 23.93 34 ALA C O 1
ATOM 2803 N N . ALA C 3 36 ? 18.082 -19.714 8.191 1.00 24.35 35 ALA C N 1
ATOM 2804 C CA . ALA C 3 36 ? 19.522 -19.524 8.067 1.00 21.42 35 ALA C CA 1
ATOM 2805 C C . ALA C 3 36 ? 19.939 -19.355 6.613 1.00 22.17 35 ALA C C 1
ATOM 2806 O O . ALA C 3 36 ? 20.892 -18.622 6.323 1.00 22.98 35 ALA C O 1
ATOM 2808 N N . ARG C 3 37 ? 19.244 -20.026 5.691 1.00 23.60 36 ARG C N 1
ATOM 2809 C CA . ARG C 3 37 ? 19.528 -19.850 4.272 1.00 20.89 36 ARG C CA 1
ATOM 2810 C C . ARG C 3 37 ? 19.295 -18.408 3.843 1.00 18.40 36 ARG C C 1
ATOM 2811 O O . ARG C 3 37 ? 20.100 -17.835 3.100 1.00 16.57 36 ARG C O 1
ATOM 2819 N N . LEU C 3 38 ? 18.195 -17.806 4.303 1.00 16.36 37 LEU C N 1
ATOM 2820 C CA . LEU C 3 38 ? 17.895 -16.428 3.933 1.00 21.57 37 LEU C CA 1
ATOM 2821 C C . LEU C 3 38 ? 18.913 -15.462 4.525 1.00 16.83 37 LEU C C 1
ATOM 2822 O O . LEU C 3 38 ? 19.347 -14.520 3.852 1.00 15.94 37 LEU C O 1
ATOM 2827 N N . ALA C 3 39 ? 19.309 -15.680 5.782 1.00 17.45 38 ALA C N 1
ATOM 2828 C CA . ALA C 3 39 ? 20.311 -14.817 6.398 1.00 18.80 38 ALA C CA 1
ATOM 2829 C C . ALA C 3 39 ? 21.646 -14.918 5.670 1.00 19.52 38 ALA C C 1
ATOM 2830 O O . ALA C 3 39 ? 22.338 -13.910 5.482 1.00 16.04 38 ALA C O 1
ATOM 2832 N N . GLU C 3 40 ? 22.023 -16.128 5.248 1.00 17.99 39 GLU C N 1
ATOM 2833 C CA . GLU C 3 40 ? 23.253 -16.292 4.480 1.00 18.02 39 GLU C CA 1
ATOM 2834 C C . GLU C 3 40 ? 23.157 -15.597 3.128 1.00 15.84 39 GLU C C 1
ATOM 2835 O O . GLU C 3 40 ? 24.128 -14.984 2.669 1.00 17.64 39 GLU C O 1
ATOM 2841 N N . GLU C 3 41 ? 21.994 -15.683 2.475 1.00 14.65 40 GLU C N 1
ATOM 2842 C CA . GLU C 3 41 ? 21.817 -15.015 1.189 1.00 14.32 40 GLU C CA 1
ATOM 2843 C C . GLU C 3 41 ? 21.914 -13.502 1.337 1.00 16.24 40 GLU C C 1
ATOM 2844 O O . GLU C 3 41 ? 22.505 -12.824 0.488 1.00 13.96 40 GLU C O 1
ATOM 2850 N N . VAL C 3 42 ? 21.342 -12.955 2.412 1.00 15.46 41 VAL C N 1
ATOM 2851 C CA . VAL C 3 42 ? 21.433 -11.517 2.650 1.00 12.94 41 VAL C CA 1
ATOM 2852 C C . VAL C 3 42 ? 22.882 -11.106 2.879 1.00 14.14 41 VAL C C 1
ATOM 2853 O O . VAL C 3 42 ? 23.329 -10.057 2.399 1.00 12.50 41 VAL C O 1
ATOM 2857 N N . ALA C 3 43 ? 23.639 -11.930 3.608 1.00 17.33 42 ALA C N 1
ATOM 2858 C CA . ALA C 3 43 ? 25.050 -11.633 3.831 1.00 15.42 42 ALA C CA 1
ATOM 2859 C C . ALA C 3 43 ? 25.821 -11.598 2.517 1.00 15.57 42 ALA C C 1
ATOM 2860 O O . ALA C 3 43 ? 26.665 -10.719 2.307 1.00 16.62 42 ALA C O 1
ATOM 2862 N N . ARG C 3 44 ? 25.541 -12.546 1.619 1.00 17.32 43 ARG C N 1
ATOM 2863 C CA . ARG C 3 44 ? 26.183 -12.543 0.307 1.00 18.82 43 ARG C CA 1
ATOM 2864 C C . ARG C 3 44 ? 25.812 -11.291 -0.478 1.00 16.90 43 ARG C C 1
ATOM 2865 O O . ARG C 3 44 ? 26.679 -10.626 -1.056 1.00 17.31 43 ARG C O 1
ATOM 2873 N N . ARG C 3 45 ? 24.520 -10.953 -0.505 1.00 12.83 44 ARG C N 1
ATOM 2874 C CA . ARG C 3 45 ? 24.075 -9.791 -1.268 1.00 13.14 44 ARG C CA 1
ATOM 2875 C C . ARG C 3 45 ? 24.586 -8.492 -0.655 1.00 15.16 44 ARG C C 1
ATOM 2876 O O . ARG C 3 45 ? 24.919 -7.548 -1.380 1.00 15.51 44 ARG C O 1
ATOM 2884 N N . ALA C 3 46 ? 24.658 -8.426 0.677 1.00 14.15 45 ALA C N 1
ATOM 2885 C CA . ALA C 3 46 ? 25.107 -7.200 1.331 1.00 15.18 45 ALA C CA 1
ATOM 2886 C C . ALA C 3 46 ? 26.596 -6.963 1.108 1.00 16.29 45 ALA C C 1
ATOM 2887 O O . ALA C 3 46 ? 27.023 -5.820 0.905 1.00 16.09 45 ALA C O 1
ATOM 2889 N N . GLU C 3 47 ? 27.402 -8.027 1.149 1.00 18.07 46 GLU C N 1
ATOM 2890 C CA . GLU C 3 47 ? 28.830 -7.878 0.882 1.00 19.71 46 GLU C CA 1
ATOM 2891 C C . GLU C 3 47 ? 29.074 -7.435 -0.555 1.00 18.80 46 GLU C C 1
ATOM 2892 O O . GLU C 3 47 ? 29.905 -6.555 -0.808 1.00 22.26 46 GLU C O 1
ATOM 2898 N N . GLU C 3 48 ? 28.357 -8.033 -1.509 1.00 20.88 47 GLU C N 1
ATOM 2899 C CA . GLU C 3 48 ? 28.507 -7.637 -2.905 1.00 18.59 47 GLU C CA 1
ATOM 2900 C C . GLU C 3 48 ? 28.044 -6.202 -3.123 1.00 22.73 47 GLU C C 1
ATOM 2901 O O . GLU C 3 48 ? 28.637 -5.465 -3.920 1.00 24.50 47 GLU C O 1
ATOM 2903 N N . LEU C 3 49 ? 26.986 -5.787 -2.422 1.00 22.38 48 LEU C N 1
ATOM 2904 C CA . LEU C 3 49 ? 26.521 -4.409 -2.535 1.00 19.79 48 LEU C CA 1
ATOM 2905 C C . LEU C 3 49 ? 27.530 -3.434 -1.941 1.00 23.00 48 LEU C C 1
ATOM 2906 O O . LEU C 3 49 ? 27.779 -2.365 -2.511 1.00 19.52 48 LEU C O 1
ATOM 2911 N N . ALA C 3 50 ? 28.120 -3.783 -0.795 1.00 19.53 49 ALA C N 1
ATOM 2912 C CA . ALA C 3 50 ? 29.117 -2.910 -0.182 1.00 23.28 49 ALA C CA 1
ATOM 2913 C C . ALA C 3 50 ? 30.393 -2.859 -1.013 1.00 28.26 49 ALA C C 1
ATOM 2914 O O . ALA C 3 50 ? 31.031 -1.804 -1.116 1.00 31.03 49 ALA C O 1
ATOM 2916 N N . ARG C 3 51 ? 30.782 -3.987 -1.612 1.00 25.82 50 ARG C N 1
ATOM 2917 C CA . ARG C 3 51 ? 31.987 -4.010 -2.435 1.00 31.19 50 ARG C CA 1
ATOM 2918 C C . ARG C 3 51 ? 31.799 -3.199 -3.711 1.00 32.60 50 ARG C C 1
ATOM 2919 O O . ARG C 3 51 ? 32.700 -2.457 -4.119 1.00 34.30 50 ARG C O 1
ATOM 2921 N N . GLU C 3 52 ? 30.637 -3.328 -4.355 1.00 29.56 51 GLU C N 1
ATOM 2922 C CA . GLU C 3 52 ? 30.367 -2.537 -5.552 1.00 35.34 51 GLU C CA 1
ATOM 2923 C C . GLU C 3 52 ? 30.271 -1.054 -5.219 1.00 38.58 51 GLU C C 1
ATOM 2924 O O . GLU C 3 52 ? 30.701 -0.205 -6.009 1.00 36.42 51 GLU C O 1
ATOM 2926 N N . ALA C 3 53 ? 29.713 -0.724 -4.052 1.00 33.76 52 ALA C N 1
ATOM 2927 C CA . ALA C 3 53 ? 29.655 0.672 -3.632 1.00 30.72 52 ALA C CA 1
ATOM 2928 C C . ALA C 3 53 ? 31.044 1.209 -3.313 1.00 35.35 52 ALA C C 1
ATOM 2929 O O . ALA C 3 53 ? 31.360 2.360 -3.637 1.00 41.07 52 ALA C O 1
ATOM 2931 N N . ARG C 3 54 ? 31.886 0.393 -2.674 1.00 36.41 53 ARG C N 1
ATOM 2932 C CA . ARG C 3 54 ? 33.243 0.832 -2.365 1.00 35.62 53 ARG C CA 1
ATOM 2933 C C . ARG C 3 54 ? 34.074 0.978 -3.633 1.00 40.55 53 ARG C C 1
ATOM 2934 O O . ARG C 3 54 ? 34.899 1.894 -3.739 1.00 42.79 53 ARG C O 1
ATOM 2936 N N . GLU C 3 55 ? 33.869 0.086 -4.605 1.00 42.32 54 GLU C N 1
ATOM 2937 C CA . GLU C 3 55 ? 34.577 0.187 -5.874 1.00 44.29 54 GLU C CA 1
ATOM 2938 C C . GLU C 3 55 ? 34.105 1.376 -6.701 1.00 48.81 54 GLU C C 1
ATOM 2939 O O . GLU C 3 55 ? 34.864 1.870 -7.542 1.00 51.89 54 GLU C O 1
ATOM 2941 N N . LYS C 3 56 ? 32.875 1.841 -6.488 1.00 41.36 55 LYS C N 1
ATOM 2942 C CA . LYS C 3 56 ? 32.358 2.990 -7.218 1.00 44.49 55 LYS C CA 1
ATOM 2943 C C . LYS C 3 56 ? 32.642 4.314 -6.524 1.00 43.25 55 LYS C C 1
ATOM 2944 O O . LYS C 3 56 ? 32.676 5.353 -7.193 1.00 50.78 55 LYS C O 1
ATOM 2946 N N . GLY C 3 57 ? 32.845 4.305 -5.207 1.00 38.67 56 GLY C N 1
ATOM 2947 C CA . GLY C 3 57 ? 33.136 5.512 -4.459 1.00 34.76 56 GLY C CA 1
ATOM 2948 C C . GLY C 3 57 ? 32.031 5.977 -3.538 1.00 36.80 56 GLY C C 1
ATOM 2949 O O . GLY C 3 57 ? 32.220 6.978 -2.836 1.00 36.40 56 GLY C O 1
ATOM 2950 N N . ASP C 3 58 ? 30.887 5.295 -3.512 1.00 32.23 57 ASP C N 1
ATOM 2951 C CA . ASP C 3 58 ? 29.779 5.658 -2.629 1.00 32.15 57 ASP C CA 1
ATOM 2952 C C . ASP C 3 58 ? 30.005 4.953 -1.298 1.00 36.62 57 ASP C C 1
ATOM 2953 O O . ASP C 3 58 ? 29.576 3.817 -1.088 1.00 28.21 57 ASP C O 1
ATOM 2958 N N . LEU C 3 59 ? 30.693 5.639 -0.383 1.00 24.98 58 LEU C N 1
ATOM 2959 C CA . LEU C 3 59 ? 31.086 5.014 0.875 1.00 29.15 58 LEU C CA 1
ATOM 2960 C C . LEU C 3 59 ? 29.964 5.027 1.906 1.00 25.11 58 LEU C C 1
ATOM 2961 O O . LEU C 3 59 ? 29.900 4.125 2.750 1.00 20.68 58 LEU C O 1
ATOM 2966 N N . GLU C 3 60 ? 29.084 6.031 1.867 1.00 21.74 59 GLU C N 1
ATOM 2967 C CA . GLU C 3 60 ? 27.910 6.007 2.734 1.00 22.46 59 GLU C CA 1
ATOM 2968 C C . GLU C 3 60 ? 27.029 4.808 2.412 1.00 27.00 59 GLU C C 1
ATOM 2969 O O . GLU C 3 60 ? 26.527 4.132 3.318 1.00 19.81 59 GLU C O 1
ATOM 2975 N N . LEU C 3 61 ? 26.833 4.530 1.122 1.00 25.52 60 LEU C N 1
ATOM 2976 C CA . LEU C 3 61 ? 26.073 3.354 0.714 1.00 26.01 60 LEU C CA 1
ATOM 2977 C C . LEU C 3 61 ? 26.775 2.072 1.145 1.00 21.31 60 LEU C C 1
ATOM 2978 O O . LEU C 3 61 ? 26.128 1.127 1.612 1.00 20.26 60 LEU C O 1
ATOM 2983 N N . ALA C 3 62 ? 28.101 2.024 0.993 1.00 21.56 61 ALA C N 1
ATOM 2984 C CA . ALA C 3 62 ? 28.851 0.840 1.400 1.00 21.45 61 ALA C CA 1
ATOM 2985 C C . ALA C 3 62 ? 28.717 0.591 2.896 1.00 20.25 61 ALA C C 1
ATOM 2986 O O . ALA C 3 62 ? 28.597 -0.560 3.333 1.00 17.68 61 ALA C O 1
ATOM 2988 N N . LEU C 3 63 ? 28.725 1.657 3.699 1.00 14.92 62 LEU C N 1
ATOM 2989 C CA . LEU C 3 63 ? 28.564 1.495 5.140 1.00 18.53 62 LEU C CA 1
ATOM 2990 C C . LEU C 3 63 ? 27.174 0.977 5.488 1.00 15.05 62 LEU C C 1
ATOM 2991 O O . LEU C 3 63 ? 27.024 0.147 6.393 1.00 16.63 62 LEU C O 1
ATOM 2996 N N . LYS C 3 64 ? 26.145 1.454 4.784 1.00 14.73 63 LYS C N 1
ATOM 2997 C CA . LYS C 3 64 ? 24.793 0.968 5.039 1.00 19.57 63 LYS C CA 1
ATOM 2998 C C . LYS C 3 64 ? 24.649 -0.494 4.635 1.00 17.55 63 LYS C C 1
ATOM 2999 O O . LYS C 3 64 ? 23.929 -1.257 5.289 1.00 16.20 63 LYS C O 1
ATOM 3005 N N . ALA C 3 65 ? 25.325 -0.902 3.559 1.00 19.00 64 ALA C N 1
ATOM 3006 C CA . ALA C 3 65 ? 25.312 -2.308 3.174 1.00 13.77 64 ALA C CA 1
ATOM 3007 C C . ALA C 3 65 ? 26.083 -3.165 4.170 1.00 17.15 64 ALA C C 1
ATOM 3008 O O . ALA C 3 65 ? 25.709 -4.318 4.415 1.00 14.90 64 ALA C O 1
ATOM 3010 N N . LEU C 3 66 ? 27.156 -2.622 4.752 1.00 16.55 65 LEU C N 1
ATOM 3011 C CA . LEU C 3 66 ? 27.900 -3.365 5.763 1.00 14.99 65 LEU C CA 1
ATOM 3012 C C . LEU C 3 66 ? 27.091 -3.535 7.042 1.00 15.27 65 LEU C C 1
ATOM 3013 O O . LEU C 3 66 ? 27.244 -4.545 7.739 1.00 17.97 65 LEU C O 1
ATOM 3018 N N . GLN C 3 67 ? 26.232 -2.566 7.368 1.00 15.05 66 GLN C N 1
ATOM 3019 C CA . GLN C 3 67 ? 25.351 -2.723 8.521 1.00 20.59 66 GLN C CA 1
ATOM 3020 C C . GLN C 3 67 ? 24.376 -3.874 8.307 1.00 19.66 66 GLN C C 1
ATOM 3021 O O . GLN C 3 67 ? 24.071 -4.623 9.243 1.00 17.24 66 GLN C O 1
ATOM 3027 N N . ILE C 3 68 ? 23.880 -4.030 7.078 1.00 15.03 67 ILE C N 1
ATOM 3028 C CA . ILE C 3 68 ? 23.038 -5.177 6.754 1.00 15.19 67 ILE C CA 1
ATOM 3029 C C . ILE C 3 68 ? 23.838 -6.469 6.870 1.00 12.49 67 ILE C C 1
ATOM 3030 O O . ILE C 3 68 ? 23.329 -7.491 7.348 1.00 15.43 67 ILE C O 1
ATOM 3035 N N . LEU C 3 69 ? 25.101 -6.444 6.436 1.00 12.85 68 LEU C N 1
ATOM 3036 C CA . LEU C 3 69 ? 25.967 -7.609 6.590 1.00 16.32 68 LEU C CA 1
ATOM 3037 C C . LEU C 3 69 ? 26.144 -7.974 8.058 1.00 19.23 68 LEU C C 1
ATOM 3038 O O . LEU C 3 69 ? 26.133 -9.157 8.419 1.00 19.84 68 LEU C O 1
ATOM 3043 N N . VAL C 3 70 ? 26.306 -6.968 8.921 1.00 17.37 69 VAL C N 1
ATOM 3044 C CA . VAL C 3 70 ? 26.440 -7.226 10.352 1.00 18.97 69 VAL C CA 1
ATOM 3045 C C . VAL C 3 70 ? 25.149 -7.809 10.913 1.00 19.32 69 VAL C C 1
ATOM 3046 O O . VAL C 3 70 ? 25.174 -8.755 11.709 1.00 20.82 69 VAL C O 1
ATOM 3050 N N . ASN C 3 71 ? 24.002 -7.262 10.501 1.00 18.69 70 ASN C N 1
ATOM 3051 C CA . ASN C 3 71 ? 22.723 -7.773 10.983 1.00 18.88 70 ASN C CA 1
ATOM 3052 C C . ASN C 3 71 ? 22.490 -9.206 10.521 1.00 21.92 70 ASN C C 1
ATOM 3053 O O . ASN C 3 71 ? 21.908 -10.016 11.253 1.00 21.16 70 ASN C O 1
ATOM 3058 N N . ALA C 3 72 ? 22.937 -9.539 9.307 1.00 16.54 71 ALA C N 1
ATOM 3059 C CA . ALA C 3 72 ? 22.813 -10.911 8.828 1.00 19.43 71 ALA C CA 1
ATOM 3060 C C . ALA C 3 72 ? 23.708 -11.852 9.624 1.00 20.43 71 ALA C C 1
ATOM 3061 O O . ALA C 3 72 ? 23.314 -12.985 9.928 1.00 16.29 71 ALA C O 1
ATOM 3063 N N . ALA C 3 73 ? 24.916 -11.402 9.968 1.00 16.53 72 ALA C N 1
ATOM 3064 C CA . ALA C 3 73 ? 25.787 -12.210 10.813 1.00 20.96 72 ALA C CA 1
ATOM 3065 C C . ALA C 3 73 ? 25.199 -12.390 12.206 1.00 22.67 72 ALA C C 1
ATOM 3066 O O . ALA C 3 73 ? 25.396 -13.439 12.829 1.00 27.33 72 ALA C O 1
ATOM 3068 N N . TYR C 3 74 ? 24.473 -11.386 12.705 1.00 19.72 73 TYR C N 1
ATOM 3069 C CA . TYR C 3 74 ? 23.814 -11.523 13.999 1.00 28.01 73 TYR C CA 1
ATOM 3070 C C . TYR C 3 74 ? 22.738 -12.601 13.959 1.00 26.91 73 TYR C C 1
ATOM 3071 O O . TYR C 3 74 ? 22.633 -13.419 14.879 1.00 26.89 73 TYR C O 1
ATOM 3080 N N . VAL C 3 75 ? 21.925 -12.613 12.898 1.00 22.43 74 VAL C N 1
ATOM 3081 C CA . VAL C 3 75 ? 20.888 -13.634 12.770 1.00 25.40 74 VAL C CA 1
ATOM 3082 C C . VAL C 3 75 ? 21.514 -15.019 12.670 1.00 26.85 74 VAL C C 1
ATOM 3083 O O . VAL C 3 75 ? 21.031 -15.982 13.279 1.00 29.65 74 VAL C O 1
ATOM 3087 N N . LEU C 3 76 ? 22.606 -15.139 11.912 1.00 20.62 75 LEU C N 1
ATOM 3088 C CA . LEU C 3 76 ? 23.271 -16.430 11.771 1.00 29.04 75 LEU C CA 1
ATOM 3089 C C . LEU C 3 76 ? 23.919 -16.866 13.080 1.00 33.98 75 LEU C C 1
ATOM 3090 O O . LEU C 3 76 ? 23.940 -18.061 13.400 1.00 34.63 75 LEU C O 1
ATOM 3095 N N . ALA C 3 77 ? 24.451 -15.914 13.850 1.00 31.65 76 ALA C N 1
ATOM 3096 C CA . ALA C 3 77 ? 25.077 -16.259 15.122 1.00 32.89 76 ALA C CA 1
ATOM 3097 C C . ALA C 3 77 ? 24.044 -16.731 16.137 1.00 36.94 76 ALA C C 1
ATOM 3098 O O . ALA C 3 77 ? 24.296 -17.678 16.891 1.00 41.24 76 ALA C O 1
ATOM 3100 N N . GLU C 3 78 ? 22.877 -16.083 16.174 1.00 35.07 77 GLU C N 1
ATOM 3101 C CA . GLU C 3 78 ? 21.826 -16.511 17.092 1.00 34.11 77 GLU C CA 1
ATOM 3102 C C . GLU C 3 78 ? 21.304 -17.894 16.727 1.00 45.51 77 GLU C C 1
ATOM 3103 O O . GLU C 3 78 ? 20.992 -18.700 17.611 1.00 42.75 77 GLU C O 1
ATOM 3109 N N . ILE C 3 79 ? 21.201 -18.187 15.428 1.00 38.45 78 ILE C N 1
ATOM 3110 C CA . ILE C 3 79 ? 20.791 -19.519 14.996 1.00 38.11 78 ILE C CA 1
ATOM 3111 C C . ILE C 3 79 ? 21.851 -20.548 15.370 1.00 44.37 78 ILE C C 1
ATOM 3112 O O . ILE C 3 79 ? 21.531 -21.680 15.752 1.00 46.13 78 ILE C O 1
ATOM 3117 N N . ALA C 3 80 ? 23.127 -20.169 15.282 1.00 39.17 79 ALA C N 1
ATOM 3118 C CA . ALA C 3 80 ? 24.196 -21.084 15.668 1.00 43.65 79 ALA C CA 1
ATOM 3119 C C . ALA C 3 80 ? 24.229 -21.294 17.177 1.00 49.76 79 ALA C C 1
ATOM 3120 O O . ALA C 3 80 ? 24.537 -22.394 17.650 1.00 55.55 79 ALA C O 1
ATOM 3122 N N . ARG C 3 81 ? 23.917 -20.249 17.948 1.00 52.27 80 ARG C N 1
ATOM 3123 C CA . ARG C 3 81 ? 23.921 -20.368 19.403 1.00 54.24 80 ARG C CA 1
ATOM 3124 C C . ARG C 3 81 ? 22.779 -21.252 19.886 1.00 57.38 80 ARG C C 1
ATOM 3125 O O . ARG C 3 81 ? 22.975 -22.130 20.736 1.00 61.62 80 ARG C O 1
ATOM 3133 N N . ASP C 3 82 ? 21.575 -21.029 19.358 1.00 73.08 81 ASP C N 1
ATOM 3134 C CA . ASP C 3 82 ? 20.426 -21.825 19.770 1.00 73.70 81 ASP C CA 1
ATOM 3135 C C . ASP C 3 82 ? 20.568 -23.279 19.342 1.00 73.98 81 ASP C C 1
ATOM 3136 O O . ASP C 3 82 ? 20.050 -24.175 20.017 1.00 78.04 81 ASP C O 1
ATOM 3138 N N . ARG C 3 83 ? 21.266 -23.534 18.238 1.00 58.54 82 ARG C N 1
ATOM 3139 C CA . ARG C 3 83 ? 21.484 -24.887 17.748 1.00 55.03 82 ARG C CA 1
ATOM 3140 C C . ARG C 3 83 ? 22.818 -25.472 18.190 1.00 58.58 82 ARG C C 1
ATOM 3141 O O . ARG C 3 83 ? 23.078 -26.651 17.927 1.00 53.52 82 ARG C O 1
ATOM 3143 N N . GLY C 3 84 ? 23.662 -24.687 18.853 1.00 55.57 83 GLY C N 1
ATOM 3144 C CA . GLY C 3 84 ? 24.957 -25.182 19.295 1.00 48.29 83 GLY C CA 1
ATOM 3145 C C . GLY C 3 84 ? 25.860 -25.621 18.162 1.00 44.47 83 GLY C C 1
ATOM 3146 O O . GLY C 3 84 ? 26.584 -26.614 18.297 1.00 45.90 83 GLY C O 1
ATOM 3147 N N . ASN C 3 85 ? 25.833 -24.900 17.044 1.00 47.88 84 ASN C N 1
ATOM 3148 C CA . ASN C 3 85 ? 26.603 -25.256 15.857 1.00 45.52 84 ASN C CA 1
ATOM 3149 C C . ASN C 3 85 ? 27.827 -24.348 15.795 1.00 51.29 84 ASN C C 1
ATOM 3150 O O . ASN C 3 85 ? 27.707 -23.146 15.534 1.00 46.81 84 ASN C O 1
ATOM 3155 N N . GLU C 3 86 ? 29.006 -24.928 16.035 1.00 58.20 85 GLU C N 1
ATOM 3156 C CA . GLU C 3 86 ? 30.232 -24.137 16.035 1.00 55.15 85 GLU C CA 1
ATOM 3157 C C . GLU C 3 86 ? 30.658 -23.751 14.625 1.00 54.08 85 GLU C C 1
ATOM 3158 O O . GLU C 3 86 ? 31.254 -22.686 14.430 1.00 58.18 85 GLU C O 1
ATOM 3160 N N . GLU C 3 87 ? 30.367 -24.597 13.633 1.00 41.82 86 GLU C N 1
ATOM 3161 C CA . GLU C 3 87 ? 30.747 -24.280 12.260 1.00 44.83 86 GLU C CA 1
ATOM 3162 C C . GLU C 3 87 ? 29.973 -23.077 11.737 1.00 45.67 86 GLU C C 1
ATOM 3163 O O . GLU C 3 87 ? 30.538 -22.219 11.048 1.00 40.12 86 GLU C O 1
ATOM 3165 N N . LEU C 3 88 ? 28.678 -22.995 12.052 1.00 36.63 87 LEU C N 1
ATOM 3166 C CA . LEU C 3 88 ? 27.889 -21.844 11.625 1.00 45.17 87 LEU C CA 1
ATOM 3167 C C . LEU C 3 88 ? 28.306 -20.584 12.372 1.00 37.71 87 LEU C C 1
ATOM 3168 O O . LEU C 3 88 ? 28.317 -19.489 11.797 1.00 40.39 87 LEU C O 1
ATOM 3173 N N . LEU C 3 89 ? 28.654 -20.719 13.655 1.00 39.03 88 LEU C N 1
ATOM 3174 C CA . LEU C 3 89 ? 29.064 -19.557 14.436 1.00 38.99 88 LEU C CA 1
ATOM 3175 C C . LEU C 3 89 ? 30.368 -18.970 13.912 1.00 37.77 88 LEU C C 1
ATOM 3176 O O . LEU C 3 89 ? 30.528 -17.745 13.865 1.00 34.12 88 LEU C O 1
ATOM 3181 N N . LYS C 3 90 ? 31.311 -19.828 13.514 1.00 33.08 89 LYS C N 1
ATOM 3182 C CA . LYS C 3 90 ? 32.552 -19.337 12.925 1.00 36.64 89 LYS C CA 1
ATOM 3183 C C . LYS C 3 90 ? 32.283 -18.607 11.616 1.00 35.30 89 LYS C C 1
ATOM 3184 O O . LYS C 3 90 ? 32.907 -17.579 11.329 1.00 28.31 89 LYS C O 1
ATOM 3186 N N . LYS C 3 91 ? 31.352 -19.124 10.809 1.00 34.37 90 LYS C N 1
ATOM 3187 C CA . LYS C 3 91 ? 30.979 -18.436 9.578 1.00 34.50 90 LYS C CA 1
ATOM 3188 C C . LYS C 3 91 ? 30.316 -17.098 9.878 1.00 25.57 90 LYS C C 1
ATOM 3189 O O . LYS C 3 91 ? 30.537 -16.112 9.166 1.00 28.19 90 LYS C O 1
ATOM 3191 N N . ALA C 3 92 ? 29.498 -17.044 10.933 1.00 29.24 91 ALA C N 1
ATOM 3192 C CA . ALA C 3 92 ? 28.890 -15.778 11.328 1.00 30.50 91 ALA C CA 1
ATOM 3193 C C . ALA C 3 92 ? 29.940 -14.799 11.838 1.00 30.00 91 ALA C C 1
ATOM 3194 O O . ALA C 3 92 ? 29.859 -13.596 11.564 1.00 23.71 91 ALA C O 1
ATOM 3196 N N . HIS C 3 93 ? 30.933 -15.296 12.580 1.00 24.71 92 HIS C N 1
ATOM 3197 C CA . HIS C 3 93 ? 32.016 -14.434 13.043 1.00 27.66 92 HIS C CA 1
ATOM 3198 C C . HIS C 3 93 ? 32.853 -13.927 11.875 1.00 28.51 92 HIS C C 1
ATOM 3199 O O . HIS C 3 93 ? 33.309 -12.777 11.884 1.00 25.74 92 HIS C O 1
ATOM 3206 N N . GLU C 3 94 ? 33.067 -14.771 10.862 1.00 22.75 93 GLU C N 1
ATOM 3207 C CA . GLU C 3 94 ? 33.846 -14.355 9.701 1.00 26.20 93 GLU C CA 1
ATOM 3208 C C . GLU C 3 94 ? 33.139 -13.263 8.910 1.00 23.45 93 GLU C C 1
ATOM 3209 O O . GLU C 3 94 ? 33.799 -12.383 8.345 1.00 23.28 93 GLU C O 1
ATOM 3211 N N . LEU C 3 95 ? 31.806 -13.299 8.857 1.00 16.79 94 LEU C N 1
ATOM 3212 C CA . LEU C 3 95 ? 31.068 -12.252 8.159 1.00 22.08 94 LEU C CA 1
ATOM 3213 C C . LEU C 3 95 ? 31.161 -10.925 8.902 1.00 20.79 94 LEU C C 1
ATOM 3214 O O . LEU C 3 95 ? 31.285 -9.865 8.278 1.00 21.15 94 LEU C O 1
ATOM 3219 N N . ALA C 3 96 ? 31.105 -10.965 10.236 1.00 22.42 95 ALA C N 1
ATOM 3220 C CA . ALA C 3 96 ? 31.245 -9.741 11.018 1.00 17.90 95 ALA C CA 1
ATOM 3221 C C . ALA C 3 96 ? 32.659 -9.183 10.921 1.00 25.29 95 ALA C C 1
ATOM 3222 O O . ALA C 3 96 ? 32.845 -7.964 10.821 1.00 22.59 95 ALA C O 1
ATOM 3224 N N . ARG C 3 97 ? 33.668 -10.057 10.950 1.00 20.64 96 ARG C N 1
ATOM 3225 C CA . ARG C 3 97 ? 35.046 -9.597 10.812 1.00 24.01 96 ARG C CA 1
ATOM 3226 C C . ARG C 3 97 ? 35.290 -8.999 9.432 1.00 23.51 96 ARG C C 1
ATOM 3227 O O . ARG C 3 97 ? 36.048 -8.032 9.292 1.00 23.22 96 ARG C O 1
ATOM 3229 N N . LYS C 3 98 ? 34.657 -9.561 8.399 1.00 22.83 97 LYS C N 1
ATOM 3230 C CA . LYS C 3 98 ? 34.762 -8.979 7.064 1.00 22.81 97 LYS C CA 1
ATOM 3231 C C . LYS C 3 98 ? 34.116 -7.599 7.022 1.00 25.51 97 LYS C C 1
ATOM 3232 O O . LYS C 3 98 ? 34.687 -6.656 6.460 1.00 26.35 97 LYS C O 1
ATOM 3238 N N . ALA C 3 99 ? 32.931 -7.459 7.619 1.00 19.05 98 ALA C N 1
ATOM 3239 C CA . ALA C 3 99 ? 32.284 -6.153 7.674 1.00 21.85 98 ALA C CA 1
ATOM 3240 C C . ALA C 3 99 ? 33.138 -5.148 8.436 1.00 25.69 98 ALA C C 1
ATOM 3241 O O . ALA C 3 99 ? 33.205 -3.970 8.066 1.00 20.08 98 ALA C O 1
ATOM 3243 N N . ALA C 3 100 ? 33.806 -5.598 9.501 1.00 18.28 99 ALA C N 1
ATOM 3244 C CA . ALA C 3 100 ? 34.685 -4.708 10.252 1.00 18.74 99 ALA C CA 1
ATOM 3245 C C . ALA C 3 100 ? 35.907 -4.317 9.431 1.00 27.47 99 ALA C C 1
ATOM 3246 O O . ALA C 3 100 ? 36.360 -3.167 9.490 1.00 27.36 99 ALA C O 1
ATOM 3248 N N . GLU C 3 101 ? 36.453 -5.258 8.657 1.00 19.92 100 GLU C N 1
ATOM 3249 C CA . GLU C 3 101 ? 37.613 -4.949 7.828 1.00 22.83 100 GLU C CA 1
ATOM 3250 C C . GLU C 3 101 ? 37.262 -3.941 6.741 1.00 28.49 100 GLU C C 1
ATOM 3251 O O . GLU C 3 101 ? 38.060 -3.046 6.437 1.00 25.22 100 GLU C O 1
ATOM 3253 N N . GLU C 3 102 ? 36.075 -4.067 6.144 1.00 24.52 101 GLU C N 1
ATOM 3254 C CA . GLU C 3 102 ? 35.665 -3.112 5.121 1.00 25.07 101 GLU C CA 1
ATOM 3255 C C . GLU C 3 102 ? 35.383 -1.742 5.726 1.00 25.35 101 GLU C C 1
ATOM 3256 O O . GLU C 3 102 ? 35.736 -0.713 5.138 1.00 25.96 101 GLU C O 1
ATOM 3262 N N . ALA C 3 103 ? 34.752 -1.708 6.903 1.00 18.01 102 ALA C N 1
ATOM 3263 C CA . ALA C 3 103 ? 34.492 -0.433 7.564 1.00 24.29 102 ALA C CA 1
ATOM 3264 C C . ALA C 3 103 ? 35.781 0.231 8.028 1.00 26.90 102 ALA C C 1
ATOM 3265 O O . ALA C 3 103 ? 35.861 1.464 8.069 1.00 16.76 102 ALA C O 1
ATOM 3267 N N . GLN C 3 104 ? 36.792 -0.566 8.384 1.00 24.46 103 GLN C N 1
ATOM 3268 C CA . GLN C 3 104 ? 38.078 -0.005 8.785 1.00 27.12 103 GLN C CA 1
ATOM 3269 C C . GLN C 3 104 ? 38.733 0.748 7.635 1.00 22.33 103 GLN C C 1
ATOM 3270 O O . GLN C 3 104 ? 39.328 1.813 7.838 1.00 22.83 103 GLN C O 1
ATOM 3276 N N . LYS C 3 105 ? 38.632 0.211 6.415 1.00 23.20 104 LYS C N 1
ATOM 3277 C CA . LYS C 3 105 ? 39.207 0.889 5.258 1.00 22.49 104 LYS C CA 1
ATOM 3278 C C . LYS C 3 105 ? 38.493 2.206 4.979 1.00 21.02 104 LYS C C 1
ATOM 3279 O O . LYS C 3 105 ? 39.136 3.212 4.658 1.00 21.88 104 LYS C O 1
ATOM 3281 N N . ILE C 3 106 ? 37.164 2.219 5.098 1.00 18.13 105 ILE C N 1
ATOM 3282 C CA . ILE C 3 106 ? 36.418 3.458 4.902 1.00 21.22 105 ILE C CA 1
ATOM 3283 C C . ILE C 3 106 ? 36.732 4.450 6.015 1.00 16.19 105 ILE C C 1
ATOM 3284 O O . ILE C 3 106 ? 36.875 5.655 5.770 1.00 14.94 105 ILE C O 1
ATOM 3289 N N . ALA C 3 107 ? 36.861 3.961 7.251 1.00 17.61 106 ALA C N 1
ATOM 3290 C CA . ALA C 3 107 ? 37.166 4.843 8.373 1.00 16.50 106 ALA C CA 1
ATOM 3291 C C . ALA C 3 107 ? 38.521 5.516 8.200 1.00 21.12 106 ALA C C 1
ATOM 3292 O O . ALA C 3 107 ? 38.687 6.692 8.544 1.00 15.97 106 ALA C O 1
ATOM 3294 N N . GLU C 3 108 ? 39.502 4.787 7.666 1.00 20.24 107 GLU C N 1
ATOM 3295 C CA . GLU C 3 108 ? 40.830 5.367 7.496 1.00 24.66 107 GLU C CA 1
ATOM 3296 C C . GLU C 3 108 ? 40.826 6.455 6.439 1.00 20.97 107 GLU C C 1
ATOM 3297 O O . GLU C 3 108 ? 41.461 7.505 6.614 1.00 17.91 107 GLU C O 1
ATOM 3303 N N A GLN C 3 109 ? 40.111 6.243 5.329 0.42 19.55 108 GLN C N 1
ATOM 3304 N N B GLN C 3 109 ? 40.123 6.236 5.321 0.58 22.49 108 GLN C N 1
ATOM 3305 C CA A GLN C 3 109 ? 40.065 7.251 4.277 0.42 22.36 108 GLN C CA 1
ATOM 3306 C CA B GLN C 3 109 ? 40.064 7.252 4.277 0.58 23.35 108 GLN C CA 1
ATOM 3307 C C A GLN C 3 109 ? 39.331 8.503 4.742 0.42 21.33 108 GLN C C 1
ATOM 3308 C C B GLN C 3 109 ? 39.347 8.505 4.765 0.58 20.44 108 GLN C C 1
ATOM 3309 O O A GLN C 3 109 ? 39.731 9.624 4.407 0.42 18.30 108 GLN C O 1
ATOM 3310 O O B GLN C 3 109 ? 39.777 9.627 4.473 0.58 18.24 108 GLN C O 1
ATOM 3321 N N . ALA C 3 110 ? 38.257 8.332 5.517 1.00 17.27 109 ALA C N 1
ATOM 3322 C CA . ALA C 3 110 ? 37.527 9.486 6.034 1.00 16.95 109 ALA C CA 1
ATOM 3323 C C . ALA C 3 110 ? 38.370 10.270 7.030 1.00 17.02 109 ALA C C 1
ATOM 3324 O O . ALA C 3 110 ? 38.343 11.507 7.036 1.00 17.51 109 ALA C O 1
ATOM 3326 N N . ARG C 3 111 ? 39.125 9.569 7.879 1.00 17.93 110 ARG C N 1
ATOM 3327 C CA . ARG C 3 111 ? 40.022 10.248 8.807 1.00 19.65 110 ARG C CA 1
ATOM 3328 C C . ARG C 3 111 ? 41.138 10.971 8.063 1.00 18.81 110 ARG C C 1
ATOM 3329 O O . ARG C 3 111 ? 41.524 12.084 8.438 1.00 25.41 110 ARG C O 1
ATOM 3337 N N . TYR C 3 112 ? 41.661 10.355 7.000 1.00 20.10 111 TYR C N 1
ATOM 3338 C CA . TYR C 3 112 ? 42.748 10.967 6.242 1.00 21.63 111 TYR C CA 1
ATOM 3339 C C . TYR C 3 112 ? 42.298 12.258 5.569 1.00 21.67 111 TYR C C 1
ATOM 3340 O O . TYR C 3 112 ? 43.045 13.242 5.536 1.00 21.49 111 TYR C O 1
ATOM 3349 N N . GLU C 3 113 ? 41.083 12.274 5.027 1.00 19.79 112 GLU C N 1
ATOM 3350 C CA . GLU C 3 113 ? 40.558 13.446 4.340 1.00 20.20 112 GLU C CA 1
ATOM 3351 C C . GLU C 3 113 ? 39.829 14.407 5.270 1.00 20.09 112 GLU C C 1
ATOM 3352 O O . GLU C 3 113 ? 39.279 15.406 4.794 1.00 20.73 112 GLU C O 1
ATOM 3358 N N . GLY C 3 114 ? 39.813 14.137 6.572 1.00 19.71 113 GLY C N 1
ATOM 3359 C CA . GLY C 3 114 ? 39.095 14.993 7.496 1.00 22.59 113 GLY C CA 1
ATOM 3360 C C . GLY C 3 114 ? 37.592 14.939 7.345 1.00 22.60 113 GLY C C 1
ATOM 3361 O O . GLY C 3 114 ? 36.905 15.905 7.688 1.00 19.18 113 GLY C O 1
ATOM 3362 N N . ASN C 3 115 ? 37.061 13.829 6.831 1.00 17.95 114 ASN C N 1
ATOM 3363 C CA . ASN C 3 115 ? 35.620 13.664 6.645 1.00 17.77 114 ASN C CA 1
ATOM 3364 C C . ASN C 3 115 ? 35.047 13.055 7.923 1.00 22.32 114 ASN C C 1
ATOM 3365 O O . ASN C 3 115 ? 34.797 11.852 8.028 1.00 19.31 114 ASN C O 1
ATOM 3370 N N . LEU C 3 116 ? 34.832 13.924 8.916 1.00 16.68 115 LEU C N 1
ATOM 3371 C CA . LEU C 3 116 ? 34.409 13.462 10.235 1.00 19.19 115 LEU C CA 1
ATOM 3372 C C . LEU C 3 116 ? 33.008 12.863 10.210 1.00 19.34 115 LEU C C 1
ATOM 3373 O O . LEU C 3 116 ? 32.717 11.946 10.987 1.00 21.17 115 LEU C O 1
ATOM 3378 N N . GLU C 3 117 ? 32.131 13.364 9.337 1.00 20.98 116 GLU C N 1
ATOM 3379 C CA . GLU C 3 117 ? 30.791 12.794 9.223 1.00 22.01 116 GLU C CA 1
ATOM 3380 C C . GLU C 3 117 ? 30.855 11.334 8.792 1.00 26.20 116 GLU C C 1
ATOM 3381 O O . GLU C 3 117 ? 30.235 10.462 9.412 1.00 24.33 116 GLU C O 1
ATOM 3387 N N . LEU C 3 118 ? 31.604 11.051 7.726 1.00 16.63 117 LEU C N 1
ATOM 3388 C CA . LEU C 3 118 ? 31.769 9.673 7.280 1.00 19.28 117 LEU C CA 1
ATOM 3389 C C . LEU C 3 118 ? 32.567 8.859 8.291 1.00 18.82 117 LEU C C 1
ATOM 3390 O O . LEU C 3 118 ? 32.311 7.662 8.474 1.00 14.43 117 LEU C O 1
ATOM 3395 N N . PHE C 3 119 ? 33.534 9.495 8.959 1.00 19.51 118 PHE C N 1
ATOM 3396 C CA . PHE C 3 119 ? 34.364 8.792 9.932 1.00 17.36 118 PHE C CA 1
ATOM 3397 C C . PHE C 3 119 ? 33.528 8.251 11.086 1.00 17.83 118 PHE C C 1
ATOM 3398 O O . PHE C 3 119 ? 33.716 7.106 11.515 1.00 16.78 118 PHE C O 1
ATOM 3406 N N . ASN C 3 120 ? 32.594 9.057 11.595 1.00 18.84 119 ASN C N 1
ATOM 3407 C CA . ASN C 3 120 ? 31.724 8.591 12.670 1.00 17.72 119 ASN C CA 1
ATOM 3408 C C . ASN C 3 120 ? 30.831 7.450 12.199 1.00 16.41 119 ASN C C 1
ATOM 3409 O O . ASN C 3 120 ? 30.542 6.521 12.962 1.00 14.59 119 ASN C O 1
ATOM 3414 N N . LYS C 3 121 ? 30.389 7.498 10.939 1.00 17.98 120 LYS C N 1
ATOM 3415 C CA . LYS C 3 121 ? 29.534 6.438 10.414 1.00 18.29 120 LYS C CA 1
ATOM 3416 C C . LYS C 3 121 ? 30.296 5.126 10.280 1.00 19.09 120 LYS C C 1
ATOM 3417 O O . LYS C 3 121 ? 29.735 4.049 10.515 1.00 20.94 120 LYS C O 1
ATOM 3423 N N . ALA C 3 122 ? 31.575 5.193 9.902 1.00 17.51 121 ALA C N 1
ATOM 3424 C CA . ALA C 3 122 ? 32.356 3.973 9.735 1.00 19.19 121 ALA C CA 1
ATOM 3425 C C . ALA C 3 122 ? 32.731 3.365 11.080 1.00 17.40 121 ALA C C 1
ATOM 3426 O O . ALA C 3 122 ? 32.732 2.137 11.232 1.00 16.93 121 ALA C O 1
ATOM 3428 N N . LEU C 3 123 ? 33.056 4.204 12.068 1.00 14.96 122 LEU C N 1
ATOM 3429 C CA . LEU C 3 123 ? 33.342 3.689 13.403 1.00 21.99 122 LEU C CA 1
ATOM 3430 C C . LEU C 3 123 ? 32.113 3.042 14.024 1.00 18.38 122 LEU C C 1
ATOM 3431 O O . LEU C 3 123 ? 32.239 2.086 14.798 1.00 16.05 122 LEU C O 1
ATOM 3436 N N . ARG C 3 124 ? 30.920 3.550 13.703 1.00 18.54 123 ARG C N 1
ATOM 3437 C CA . ARG C 3 124 ? 29.696 2.931 14.200 1.00 18.54 123 ARG C CA 1
ATOM 3438 C C . ARG C 3 124 ? 29.542 1.515 13.660 1.00 21.74 123 ARG C C 1
ATOM 3439 O O . ARG C 3 124 ? 29.181 0.594 14.403 1.00 20.52 123 ARG C O 1
ATOM 3447 N N . ILE C 3 125 ? 29.818 1.322 12.368 1.00 20.07 124 ILE C N 1
ATOM 3448 C CA . ILE C 3 125 ? 29.764 -0.017 11.785 1.00 18.87 124 ILE C CA 1
ATOM 3449 C C . ILE C 3 125 ? 30.814 -0.913 12.429 1.00 21.49 124 ILE C C 1
ATOM 3450 O O . ILE C 3 125 ? 30.571 -2.102 12.678 1.00 21.91 124 ILE C O 1
ATOM 3455 N N . LEU C 3 126 ? 31.994 -0.356 12.713 1.00 15.24 125 LEU C N 1
ATOM 3456 C CA . LEU C 3 126 ? 33.034 -1.116 13.401 1.00 19.32 125 LEU C CA 1
ATOM 3457 C C . LEU C 3 126 ? 32.551 -1.609 14.759 1.00 20.38 125 LEU C C 1
ATOM 3458 O O . LEU C 3 12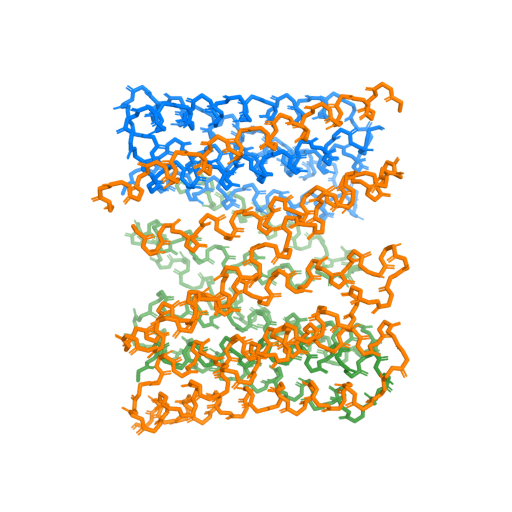6 ? 32.800 -2.760 15.136 1.00 18.14 125 LEU C O 1
ATOM 3463 N N . LEU C 3 127 ? 31.855 -0.749 15.507 1.00 19.12 126 LEU C N 1
ATOM 3464 C CA . LEU C 3 127 ? 31.336 -1.149 16.810 1.00 21.35 126 LEU C CA 1
ATOM 3465 C C . LEU C 3 127 ? 30.268 -2.227 16.674 1.00 20.86 126 LEU C C 1
ATOM 3466 O O . LEU C 3 127 ? 30.248 -3.190 17.450 1.00 22.92 126 LEU C O 1
ATOM 3471 N N . GLU C 3 128 ? 29.372 -2.081 15.694 1.00 19.31 127 GLU C N 1
ATOM 3472 C CA . GLU C 3 128 ? 28.305 -3.060 15.508 1.00 23.91 127 GLU C CA 1
ATOM 3473 C C . GLU C 3 128 ? 28.865 -4.432 15.157 1.00 19.89 127 GLU C C 1
ATOM 3474 O O . GLU C 3 128 ? 28.338 -5.459 15.601 1.00 20.88 127 GLU C O 1
ATOM 3480 N N . ALA C 3 129 ? 29.933 -4.470 14.358 1.00 16.63 128 ALA C N 1
ATOM 3481 C CA . ALA C 3 129 ? 30.555 -5.745 14.020 1.00 18.83 128 ALA C CA 1
ATOM 3482 C C . ALA C 3 129 ? 31.230 -6.378 15.229 1.00 28.64 128 ALA C C 1
ATOM 3483 O O . ALA C 3 129 ? 31.250 -7.608 15.354 1.00 24.92 128 ALA C O 1
ATOM 3485 N N . ILE C 3 130 ? 31.784 -5.561 16.127 1.00 29.30 129 ILE C N 1
ATOM 3486 C CA . ILE C 3 130 ? 32.417 -6.095 17.328 1.00 26.80 129 ILE C CA 1
ATOM 3487 C C . ILE C 3 130 ? 31.368 -6.686 18.263 1.00 32.01 129 ILE C C 1
ATOM 3488 O O . ILE C 3 130 ? 31.610 -7.701 18.930 1.00 31.22 129 ILE C O 1
ATOM 3493 N N . ARG C 3 131 ? 30.180 -6.075 18.313 1.00 27.33 130 ARG C N 1
ATOM 3494 C CA . ARG C 3 131 ? 29.108 -6.592 19.158 1.00 30.38 130 ARG C CA 1
ATOM 3495 C C . ARG C 3 131 ? 28.719 -8.010 18.759 1.00 37.12 130 ARG C C 1
ATOM 3496 O O . ARG C 3 131 ? 28.400 -8.840 19.619 1.00 40.59 130 ARG C O 1
ATOM 3504 N N . VAL C 3 132 ? 28.734 -8.304 17.457 1.00 32.08 131 VAL C N 1
ATOM 3505 C CA . VAL C 3 132 ? 28.429 -9.656 16.995 1.00 37.11 131 VAL C CA 1
ATOM 3506 C C . VAL C 3 132 ? 29.482 -10.636 17.493 1.00 42.96 131 VAL C C 1
ATOM 3507 O O . VAL C 3 132 ? 29.161 -11.743 17.943 1.00 47.56 131 VAL C O 1
ATOM 3511 N N . LEU C 3 133 ? 30.757 -10.243 17.431 1.00 35.79 132 LEU C N 1
ATOM 3512 C CA . LEU C 3 133 ? 31.822 -11.093 17.952 1.00 42.02 132 LEU C CA 1
ATOM 3513 C C . LEU C 3 133 ? 31.778 -11.182 19.472 1.00 46.63 132 LEU C C 1
ATOM 3514 O O . LEU C 3 133 ? 32.260 -12.164 20.049 1.00 56.23 132 LEU C O 1
ATOM 3519 N N . ILE C 3 134 ? 31.211 -10.172 20.134 1.00 59.45 133 ILE C N 1
ATOM 3520 C CA . ILE C 3 134 ? 31.123 -10.193 21.591 1.00 62.37 133 ILE C CA 1
ATOM 3521 C C . ILE C 3 134 ? 29.881 -10.946 22.055 1.00 77.31 133 ILE C C 1
ATOM 3522 O O . ILE C 3 134 ? 29.911 -11.613 23.098 1.00 81.36 133 ILE C O 1
ATOM 3527 N N . GLU C 3 135 ? 28.783 -10.862 21.299 1.00 94.76 134 GLU C N 1
ATOM 3528 C CA . GLU C 3 135 ? 27.536 -11.527 21.660 1.00 93.73 134 GLU C CA 1
ATOM 3529 C C . GLU C 3 135 ? 27.766 -13.004 21.954 1.00 99.09 134 GLU C C 1
ATOM 3530 O O . GLU C 3 135 ? 28.151 -13.769 21.063 1.00 96.78 134 GLU C O 1
ATOM 3532 N N . HIS C 3 136 ? 27.544 -13.396 23.211 1.00 123.24 135 HIS C N 1
ATOM 3533 C CA . HIS C 3 136 ? 27.782 -14.762 23.680 1.00 122.75 135 HIS C CA 1
ATOM 3534 C C . HIS C 3 136 ? 29.166 -15.257 23.269 1.00 124.71 135 HIS C C 1
ATOM 3535 O O . HIS C 3 136 ? 29.336 -16.392 22.818 1.00 125.04 135 HIS C O 1
ATOM 3537 N N . ASP C 3 137 ? 30.168 -14.390 23.420 1.00 103.16 136 ASP C N 1
ATOM 3538 C CA . ASP C 3 137 ? 31.545 -14.782 23.153 1.00 96.25 136 ASP C CA 1
ATOM 3539 C C . ASP C 3 137 ? 31.997 -15.813 24.177 1.00 102.14 136 ASP C C 1
ATOM 3540 O O . ASP C 3 137 ? 32.154 -16.995 23.850 1.00 103.38 136 ASP C O 1
ATOM 3542 N N . ASP C 3 138 ? 32.199 -15.369 25.420 1.00 107.83 137 ASP C N 1
ATOM 3543 C CA . ASP C 3 138 ? 32.639 -16.234 26.517 1.00 106.01 137 ASP C CA 1
ATOM 3544 C C . ASP C 3 138 ? 33.931 -16.971 26.174 1.00 100.19 137 ASP C C 1
ATOM 3545 O O . ASP C 3 138 ? 34.208 -18.053 26.697 1.00 98.69 137 ASP C O 1
ATOM 3550 N N . SER C 3 139 ? 34.723 -16.386 25.282 1.00 99.89 138 SER C N 1
ATOM 3551 C CA . SER C 3 139 ? 36.077 -16.839 24.981 1.00 98.76 138 SER C CA 1
ATOM 3552 C C . SER C 3 139 ? 37.003 -15.770 25.554 1.00 92.67 138 SER C C 1
ATOM 3553 O O . SER C 3 139 ? 37.270 -14.753 24.912 1.00 92.03 138 SER C O 1
ATOM 3555 N N . GLU C 3 140 ? 37.478 -16.008 26.781 1.00 87.62 139 GLU C N 1
ATOM 3556 C CA . GLU C 3 140 ? 38.218 -14.983 27.514 1.00 83.10 139 GLU C CA 1
ATOM 3557 C C . GLU C 3 140 ? 39.445 -14.505 26.749 1.00 79.28 139 GLU C C 1
ATOM 3558 O O . GLU C 3 140 ? 39.833 -13.337 26.869 1.00 78.33 139 GLU C O 1
ATOM 3560 N N . GLU C 3 141 ? 40.069 -15.385 25.961 1.00 79.34 140 GLU C N 1
ATOM 3561 C CA . GLU C 3 141 ? 41.192 -14.959 25.134 1.00 70.89 140 GLU C CA 1
ATOM 3562 C C . GLU C 3 141 ? 40.742 -13.977 24.060 1.00 66.54 140 GLU C C 1
ATOM 3563 O O . GLU C 3 141 ? 41.416 -12.971 23.808 1.00 58.52 140 GLU C O 1
ATOM 3565 N N . ALA C 3 142 ? 39.603 -14.250 23.418 1.00 70.06 141 ALA C N 1
ATOM 3566 C CA . ALA C 3 142 ? 39.078 -13.322 22.423 1.00 61.55 141 ALA C CA 1
ATOM 3567 C C . ALA C 3 142 ? 38.525 -12.060 23.070 1.00 56.06 141 ALA C C 1
ATOM 3568 O O . ALA C 3 142 ? 38.520 -10.995 22.443 1.00 53.83 141 ALA C O 1
ATOM 3570 N N . ALA C 3 143 ? 38.057 -12.157 24.317 1.00 58.24 142 ALA C N 1
ATOM 3571 C CA . ALA C 3 143 ? 37.545 -10.979 25.008 1.00 49.69 142 ALA C CA 1
ATOM 3572 C C . ALA C 3 143 ? 38.654 -9.981 25.313 1.00 43.72 142 ALA C C 1
ATOM 3573 O O . ALA C 3 143 ? 38.405 -8.770 25.344 1.00 38.04 142 ALA C O 1
ATOM 3575 N N . ARG C 3 144 ? 39.878 -10.464 25.539 1.00 43.57 143 ARG C N 1
ATOM 3576 C CA . ARG C 3 144 ? 40.997 -9.556 25.767 1.00 41.98 143 ARG C CA 1
ATOM 3577 C C . ARG C 3 144 ? 41.362 -8.805 24.493 1.00 36.82 143 ARG C C 1
ATOM 3578 O O . ARG C 3 144 ? 41.649 -7.602 24.535 1.00 38.11 143 ARG C O 1
ATOM 3580 N N . GLU C 3 145 ? 41.357 -9.496 23.350 1.00 37.10 144 GLU C N 1
ATOM 3581 C CA . GLU C 3 145 ? 41.640 -8.830 22.083 1.00 35.54 144 GLU C CA 1
ATOM 3582 C C . GLU C 3 145 ? 40.523 -7.866 21.705 1.00 33.69 144 GLU C C 1
ATOM 3583 O O . GLU C 3 145 ? 40.779 -6.807 21.121 1.00 28.86 144 GLU C O 1
ATOM 3585 N N . LEU C 3 146 ? 39.277 -8.215 22.032 1.00 33.67 145 LEU C N 1
ATOM 3586 C CA . LEU C 3 146 ? 38.163 -7.321 21.738 1.00 31.57 145 LEU C CA 1
ATOM 3587 C C . LEU C 3 146 ? 38.167 -6.104 22.654 1.00 28.86 145 LEU C C 1
ATOM 3588 O O . LEU C 3 146 ? 37.715 -5.027 22.251 1.00 30.08 145 LEU C O 1
ATOM 3593 N N . ILE C 3 147 ? 38.672 -6.252 23.881 1.00 29.23 146 ILE C N 1
ATOM 3594 C CA . ILE C 3 147 ? 38.810 -5.103 24.771 1.00 30.96 146 ILE C CA 1
ATOM 3595 C C . ILE C 3 147 ? 39.826 -4.116 24.208 1.00 27.74 146 ILE C C 1
ATOM 3596 O O . ILE C 3 147 ? 39.605 -2.899 24.224 1.00 27.23 146 ILE C O 1
ATOM 3601 N N . ARG C 3 148 ? 40.950 -4.623 23.695 1.00 23.32 147 ARG C N 1
ATOM 3602 C CA . ARG C 3 148 ? 41.955 -3.745 23.105 1.00 28.63 147 ARG C CA 1
ATOM 3603 C C . ARG C 3 148 ? 41.416 -3.046 21.864 1.00 21.08 147 ARG C C 1
ATOM 3604 O O . ARG C 3 148 ? 41.701 -1.865 21.634 1.00 24.46 147 ARG C O 1
ATOM 3606 N N . ARG C 3 149 ? 40.633 -3.759 21.051 1.00 22.44 148 ARG C N 1
ATOM 3607 C CA . ARG C 3 149 ? 40.041 -3.142 19.868 1.00 26.06 148 ARG C CA 1
ATOM 3608 C C . ARG C 3 149 ? 39.025 -2.075 20.254 1.00 29.44 148 ARG C C 1
ATOM 3609 O O . ARG C 3 149 ? 38.917 -1.041 19.584 1.00 29.00 148 ARG C O 1
ATOM 3611 N N . LEU C 3 150 ? 38.270 -2.308 21.331 1.00 23.25 149 LEU C N 1
ATOM 3612 C CA . LEU C 3 150 ? 37.325 -1.300 21.798 1.00 27.34 149 LEU C CA 1
ATOM 3613 C C . LEU C 3 150 ? 38.050 -0.099 22.392 1.00 25.22 149 LEU C C 1
ATOM 3614 O O . LEU C 3 150 ? 37.618 1.045 22.213 1.00 27.49 149 LEU C O 1
ATOM 3619 N N . GLU C 3 151 ? 39.153 -0.340 23.107 1.00 25.56 150 GLU C N 1
ATOM 3620 C CA . GLU C 3 151 ? 39.929 0.764 23.661 1.00 24.61 150 GLU C CA 1
ATOM 3621 C C . GLU C 3 151 ? 40.555 1.604 22.556 1.00 28.72 150 GLU C C 1
ATOM 3622 O O . GLU C 3 151 ? 40.574 2.838 22.641 1.00 31.89 150 GLU C O 1
ATOM 3628 N N . GLU C 3 152 ? 41.075 0.954 21.512 1.00 26.41 151 GLU C N 1
ATOM 3629 C CA . GLU C 3 152 ? 41.592 1.696 20.368 1.00 34.87 151 GLU C CA 1
ATOM 3630 C C . GLU C 3 152 ? 40.472 2.436 19.648 1.00 31.45 151 GLU C C 1
ATOM 3631 O O . GLU C 3 152 ? 40.670 3.553 19.155 1.00 35.92 151 GLU C O 1
ATOM 3633 N N . LEU C 3 153 ? 39.285 1.828 19.581 1.00 28.74 152 LEU C N 1
ATOM 3634 C CA . LEU C 3 153 ? 38.130 2.520 19.018 1.00 27.78 152 LEU C CA 1
ATOM 3635 C C . LEU C 3 153 ? 37.771 3.747 19.846 1.00 30.45 152 LEU C C 1
ATOM 3636 O O . LEU C 3 153 ? 37.351 4.774 19.299 1.00 32.70 152 LEU C O 1
ATOM 3641 N N . LEU C 3 154 ? 37.934 3.659 21.169 1.00 29.46 153 LEU C N 1
ATOM 3642 C CA . LEU C 3 154 ? 37.675 4.806 22.034 1.00 35.27 153 LEU C CA 1
ATOM 3643 C C . LEU C 3 154 ? 38.612 5.961 21.705 1.00 38.16 153 LEU C C 1
ATOM 3644 O O . LEU C 3 154 ? 38.181 7.115 21.589 1.00 41.64 153 LEU C O 1
ATOM 3649 N N . GLU C 3 155 ? 39.906 5.666 21.550 1.00 36.94 154 GLU C N 1
ATOM 3650 C CA . GLU C 3 155 ? 40.884 6.718 21.295 1.00 42.77 154 GLU C CA 1
ATOM 3651 C C . GLU C 3 155 ? 40.752 7.282 19.885 1.00 43.08 154 GLU C C 1
ATOM 3652 O O . GLU C 3 155 ? 40.999 8.474 19.673 1.00 40.03 154 GLU C O 1
ATOM 3658 N N . GLN C 3 156 ? 40.367 6.449 18.914 1.00 40.64 155 GLN C N 1
ATOM 3659 C CA . GLN C 3 156 ? 40.160 6.943 17.556 1.00 41.97 155 GLN C CA 1
ATOM 3660 C C . GLN C 3 156 ? 39.033 7.966 17.507 1.00 41.36 155 GLN C C 1
ATOM 3661 O O . GLN C 3 156 ? 39.138 8.985 16.815 1.00 41.90 155 GLN C O 1
ATOM 3667 N N . SER C 3 157 ? 37.944 7.713 18.237 1.00 36.99 156 SER C N 1
ATOM 3668 C CA . SER C 3 157 ? 36.820 8.643 18.228 1.00 38.34 156 SER C CA 1
ATOM 3669 C C . SER C 3 157 ? 37.125 9.891 19.048 1.00 48.18 156 SER C C 1
ATOM 3670 O O . SER C 3 157 ? 36.687 10.993 18.697 1.00 49.28 156 SER C O 1
ATOM 3673 N N . ARG C 3 158 ? 37.873 9.741 20.143 1.00 50.69 157 ARG C N 1
ATOM 3674 C CA . ARG C 3 158 ? 38.196 10.888 20.983 1.00 49.78 157 ARG C CA 1
ATOM 3675 C C . ARG C 3 158 ? 39.266 11.774 20.359 1.00 50.45 157 ARG C C 1
ATOM 3676 O O . ARG C 3 158 ? 39.295 12.981 20.622 1.00 55.80 157 ARG C O 1
ATOM 3679 N N . ARG C 3 159 ? 40.147 11.202 19.535 1.00 43.89 158 ARG C N 1
ATOM 3680 C CA . ARG C 3 159 ? 41.186 11.989 18.883 1.00 49.33 158 ARG C CA 1
ATOM 3681 C C . ARG C 3 159 ? 40.655 12.818 17.721 1.00 50.83 158 ARG C C 1
ATOM 3682 O O . ARG C 3 159 ? 41.283 13.816 17.353 1.00 52.30 158 ARG C O 1
ATOM 3684 N N . SER C 3 160 ? 39.524 12.431 17.139 1.00 46.39 159 SER C N 1
ATOM 3685 C CA . SER C 3 160 ? 38.949 13.164 16.017 1.00 53.04 159 SER C CA 1
ATOM 3686 C C . SER C 3 160 ? 38.295 14.461 16.483 1.00 46.82 159 SER C C 1
ATOM 3687 O O . SER C 3 160 ? 37.727 14.524 17.574 1.00 50.50 159 SER C O 1
#

Nearest PDB structures (foldseek):
  8e0o-assembly1_B  TM=1.005E+00  e=5.004E-24  synthetic construct
  6xr2-assembly1_C  TM=9.846E-01  e=2.431E-13  synthetic construct
  6xr1-assembly1_A  TM=9.399E-01  e=6.716E-12  synthetic construct
  9dze-assembly1_h  TM=9.731E-01  e=6.405E-12  synthetic construct
  9dze-assembly1_S  TM=9.771E-01  e=1.270E-10  synthetic construct